Protein 3VTO (pdb70)

InterPro domains:
  IPR013046 Phage baseplate assembly protein V/Gp45 [TIGR01644] (16-194)
  IPR014462 Phage-associated protein Gp45 [PIRSF012337] (4-196)
  IPR053861 Bacteriophage Mu Gp45, N-terminal [PF06890] (26-93)

Structure (mmCIF, N/CA/C/O backbone):
data_3VTO
#
_entry.id   3VTO
#
_cell.length_a   40.403
_cell.length_b   152.399
_cell.length_c   53.062
_cell.angle_alpha   90.00
_cell.angle_beta   91.01
_cell.angle_gamma   90.00
#
_symmetry.space_group_name_H-M   'P 1 21 1'
#
loop_
_entity.id
_entity.type
_entity.pdbx_description
1 polymer 'Protein gp45'
2 non-polymer 'FE (III) ION'
3 non-polymer 'CALCIUM ION'
4 non-polymer 'CHLORIDE ION'
5 water water
#
loop_
_atom_site.group_PDB
_atom_site.id
_atom_site.type_symbol
_atom_site.label_atom_id
_atom_site.label_alt_id
_atom_site.label_comp_id
_atom_site.label_asym_id
_atom_site.label_entity_id
_atom_site.label_seq_id
_atom_site.pdbx_PDB_ins_code
_atom_site.Cartn_x
_atom_site.Cartn_y
_atom_site.Cartn_z
_atom_site.occupancy
_atom_site.B_iso_or_equiv
_atom_site.auth_seq_id
_atom_site.auth_comp_id
_atom_site.auth_asym_id
_atom_site.auth_atom_id
_atom_site.pdbx_PDB_model_num
ATOM 1 N N . GLY A 1 12 ? 39.524 68.258 -43.887 1.00 28.27 102 GLY A N 1
ATOM 2 C CA . GLY A 1 12 ? 38.202 68.495 -43.209 1.00 26.44 102 GLY A CA 1
ATOM 3 C C . GLY A 1 12 ? 38.289 69.523 -42.076 1.00 24.76 102 GLY A C 1
ATOM 4 O O . GLY A 1 12 ? 39.361 69.787 -41.543 1.00 25.29 102 GLY A O 1
ATOM 5 N N . ASP A 1 13 ? 37.155 70.080 -41.677 1.00 23.85 103 ASP A N 1
ATOM 6 C CA . ASP A 1 13 ? 37.144 71.019 -40.553 1.00 22.59 103 ASP A CA 1
ATOM 7 C C . ASP A 1 13 ? 37.407 70.255 -39.246 1.00 21.23 103 ASP A C 1
ATOM 8 O O . ASP A 1 13 ? 37.342 69.017 -39.176 1.00 22.02 103 ASP A O 1
ATOM 13 N N . ALA A 1 14 ? 37.708 71.011 -38.208 1.00 18.05 104 ALA A N 1
ATOM 14 C CA . ALA A 1 14 ? 37.598 70.504 -36.843 1.00 17.45 104 ALA A CA 1
ATOM 15 C C . ALA A 1 14 ? 36.738 71.519 -36.101 1.00 17.61 104 ALA A C 1
ATOM 16 O O . ALA A 1 14 ? 36.722 72.684 -36.434 1.00 19.27 104 ALA A O 1
ATOM 18 N N . GLY A 1 15 ? 36.018 71.079 -35.094 1.00 17.10 105 GLY A N 1
ATOM 19 C CA . GLY A 1 15 ? 35.112 71.992 -34.422 1.00 16.58 105 GLY A CA 1
ATOM 20 C C . GLY A 1 15 ? 34.368 71.366 -33.286 1.00 16.00 105 GLY A C 1
ATOM 21 O O . GLY A 1 15 ? 34.411 70.138 -33.095 1.00 16.36 105 GLY A O 1
ATOM 22 N N . ILE A 1 16 ? 33.668 72.209 -32.531 1.00 16.25 106 ILE A N 1
ATOM 23 C CA . ILE A 1 16 ? 32.678 71.735 -31.554 1.00 15.55 106 ILE A CA 1
ATOM 24 C C . ILE A 1 16 ? 31.358 72.439 -31.879 1.00 14.32 106 ILE A C 1
ATOM 25 O O . ILE A 1 16 ? 31.350 73.645 -32.244 1.00 13.36 106 ILE A O 1
ATOM 30 N N . TYR A 1 17 ? 30.253 71.713 -31.724 1.00 14.11 107 TYR A N 1
ATOM 31 C CA . TYR A 1 17 ? 28.942 72.138 -32.261 1.00 14.95 107 TYR A CA 1
ATOM 32 C C . TYR A 1 17 ? 27.904 71.907 -31.219 1.00 13.98 107 TYR A C 1
ATOM 33 O O . TYR A 1 17 ? 27.847 70.822 -30.639 1.00 15.92 107 TYR A O 1
ATOM 42 N N . HIS A 1 18 ? 27.071 72.901 -30.978 1.00 13.83 108 HIS A N 1
ATOM 43 C CA . HIS A 1 18 ? 25.900 72.718 -30.128 1.00 13.68 108 HIS A CA 1
ATOM 44 C C . HIS A 1 18 ? 24.652 72.592 -30.979 1.00 14.68 108 HIS A C 1
ATOM 45 O O . HIS A 1 18 ? 24.538 73.232 -32.053 1.00 15.19 108 HIS A O 1
ATOM 52 N N . HIS A 1 19 ? 23.731 71.753 -30.515 1.00 16.39 109 HIS A N 1
ATOM 53 C CA . HIS A 1 19 ? 22.477 71.544 -31.276 1.00 17.83 109 HIS A CA 1
ATOM 54 C C . HIS A 1 19 ? 21.708 72.817 -31.633 1.00 17.98 109 HIS A C 1
ATOM 55 O O . HIS A 1 19 ? 21.072 72.867 -32.680 1.00 18.81 109 HIS A O 1
ATOM 62 N N . GLU A 1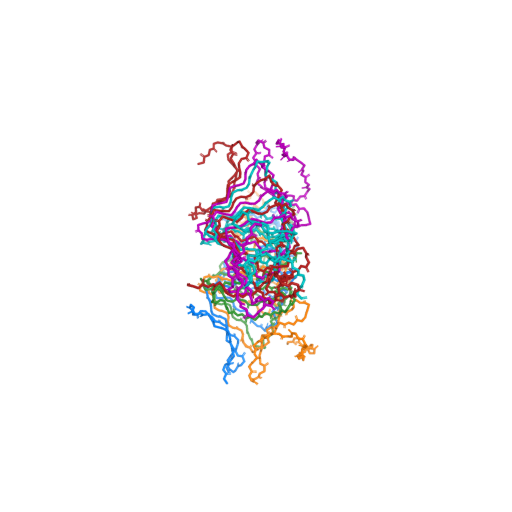 20 ? 21.821 73.861 -30.812 1.00 16.31 110 GLU A N 1
ATOM 63 C CA . GLU A 1 20 ? 21.093 75.098 -31.096 1.00 17.32 110 GLU A CA 1
ATOM 64 C C . GLU A 1 20 ? 21.604 75.810 -32.299 1.00 17.85 110 GLU A C 1
ATOM 65 O O . GLU A 1 20 ? 20.906 76.656 -32.850 1.00 19.70 110 GLU A O 1
ATOM 71 N N . GLY A 1 21 ? 22.859 75.545 -32.660 1.00 16.00 111 GLY A N 1
ATOM 72 C CA . GLY A 1 21 ? 23.428 76.168 -33.835 1.00 16.31 111 GLY A CA 1
ATOM 73 C C . GLY A 1 21 ? 24.734 76.900 -33.622 1.00 15.85 111 GLY A C 1
ATOM 74 O O . GLY A 1 21 ? 25.431 77.197 -34.603 1.00 17.00 111 GLY A O 1
ATOM 75 N N . HIS A 1 22 ? 25.046 77.250 -32.380 1.00 13.95 112 HIS A N 1
ATOM 76 C CA . HIS A 1 22 ? 26.357 77.855 -32.126 1.00 12.44 112 HIS A CA 1
ATOM 77 C C . HIS A 1 22 ? 27.519 76.861 -32.258 1.00 11.83 112 HIS A C 1
ATOM 78 O O . HIS A 1 22 ? 27.327 75.663 -32.068 1.00 12.99 112 HIS A O 1
ATOM 85 N N . ARG A 1 23 ? 28.723 77.343 -32.586 1.00 13.33 113 ARG A N 1
ATOM 86 C CA . ARG A 1 23 ? 29.804 76.433 -32.849 1.00 14.13 113 ARG A CA 1
ATOM 87 C C . ARG A 1 23 ? 31.130 77.156 -32.791 1.00 12.01 113 ARG A C 1
ATOM 88 O O . ARG A 1 23 ? 31.179 78.391 -32.852 1.00 12.53 113 ARG A O 1
ATOM 96 N N . ILE A 1 24 ? 32.198 76.377 -32.675 1.00 11.39 114 ILE A N 1
ATOM 97 C CA . ILE A 1 24 ? 33.578 76.821 -32.857 1.00 12.16 114 ILE A CA 1
ATOM 98 C C . ILE A 1 24 ? 34.132 75.928 -33.946 1.00 12.61 114 ILE A C 1
ATOM 99 O O . ILE A 1 24 ? 34.045 74.692 -33.832 1.00 14.03 114 ILE A O 1
ATOM 104 N N . ARG A 1 25 ? 34.729 76.525 -34.976 1.00 13.36 115 ARG A N 1
ATOM 105 C CA . ARG A 1 25 ? 35.232 75.756 -36.119 1.00 14.48 115 ARG A CA 1
ATOM 106 C C . ARG A 1 25 ? 36.627 76.219 -36.471 1.00 14.04 115 ARG A C 1
ATOM 107 O O . ARG A 1 25 ? 36.902 77.420 -36.463 1.00 14.69 115 ARG A O 1
ATOM 115 N N . LEU A 1 26 ? 37.466 75.265 -36.836 1.00 13.14 116 LEU A N 1
ATOM 116 C CA . LEU A 1 26 ? 38.701 75.565 -37.549 1.00 12.76 116 LEU A CA 1
ATOM 117 C C . LEU A 1 26 ? 38.490 75.154 -38.990 1.00 13.43 116 LEU A C 1
ATOM 118 O O . LEU A 1 26 ? 38.080 74.007 -39.267 1.00 13.79 116 LEU A O 1
ATOM 123 N N . THR A 1 27 ? 38.801 76.045 -39.921 1.00 14.30 117 THR A N 1
ATOM 124 C CA . THR A 1 27 ? 38.643 75.675 -41.323 1.00 15.49 117 THR A CA 1
ATOM 125 C C . THR A 1 27 ? 39.806 76.102 -42.184 1.00 16.07 117 THR A C 1
ATOM 126 O O . THR A 1 27 ? 40.806 76.613 -41.682 1.00 16.58 117 THR A O 1
ATOM 130 N N . LYS A 1 28 ? 39.669 75.878 -43.483 1.00 16.98 118 LYS A N 1
ATOM 131 C CA . LYS A 1 28 ? 40.788 76.087 -44.396 1.00 18.44 118 LYS A CA 1
ATOM 132 C C . LYS A 1 28 ? 41.335 77.524 -44.373 1.00 18.52 118 LYS A C 1
ATOM 133 O O . LYS A 1 28 ? 40.635 78.470 -44.077 1.00 19.73 118 LYS A O 1
ATOM 139 N N . ASP A 1 29 ? 42.623 77.662 -44.680 1.00 18.00 119 ASP A N 1
ATOM 140 C CA . ASP A 1 29 ? 43.326 78.941 -44.695 1.00 19.35 119 ASP A CA 1
ATOM 141 C C . ASP A 1 29 ? 43.460 79.556 -43.317 1.00 16.75 119 ASP A C 1
ATOM 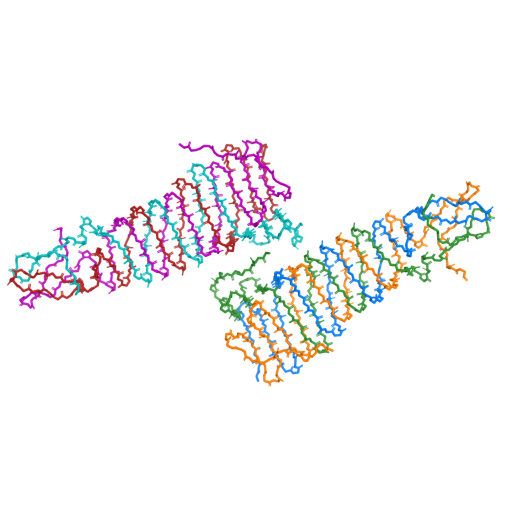142 O O . ASP A 1 29 ? 43.397 80.763 -43.155 1.00 17.22 119 ASP A O 1
ATOM 147 N N . GLY A 1 30 ? 43.693 78.700 -42.320 1.00 14.58 120 GLY A N 1
ATOM 148 C CA . GLY A 1 30 ? 44.063 79.198 -41.003 1.00 13.89 120 GLY A CA 1
ATOM 149 C C . GLY A 1 30 ? 43.000 79.928 -40.227 1.00 13.51 120 GLY A C 1
ATOM 150 O O . GLY A 1 30 ? 43.317 80.719 -39.328 1.00 14.05 120 GLY A O 1
ATOM 151 N N . ARG A 1 31 ? 41.755 79.655 -40.557 1.00 13.85 121 ARG A N 1
ATOM 152 C CA . ARG A 1 31 ? 40.645 80.346 -39.915 1.00 14.56 121 ARG A CA 1
ATOM 153 C C . ARG A 1 31 ? 40.143 79.633 -38.673 1.00 12.91 121 ARG A C 1
ATOM 154 O O . ARG A 1 31 ? 39.942 78.413 -38.680 1.00 13.46 121 ARG A O 1
ATOM 162 N N . CYS A 1 32 ? 40.021 80.401 -37.591 1.00 13.30 122 CYS A N 1
ATOM 163 C CA . CYS A 1 32 ? 39.354 79.959 -36.380 1.00 14.76 122 CYS A CA 1
ATOM 164 C C . CYS A 1 32 ? 38.120 80.821 -36.227 1.00 14.10 122 CYS A C 1
ATOM 165 O O . CYS A 1 32 ? 38.217 82.061 -36.157 1.00 15.59 122 CYS A O 1
ATOM 168 N N . ILE A 1 33 ? 36.963 80.187 -36.182 1.00 13.67 123 ILE A N 1
ATOM 169 C CA . ILE A 1 33 ? 35.670 80.893 -36.199 1.00 14.74 123 ILE A CA 1
ATOM 170 C C . ILE A 1 33 ? 34.804 80.498 -34.998 1.00 14.56 123 ILE A C 1
ATOM 171 O O . ILE A 1 33 ? 34.568 79.321 -34.782 1.00 16.53 123 ILE A O 1
ATOM 176 N N . ILE A 1 34 ? 34.398 81.468 -34.183 1.00 12.22 124 ILE A N 1
ATOM 177 C CA . ILE A 1 34 ? 33.462 81.249 -33.075 1.00 12.60 124 ILE A CA 1
ATOM 178 C C . ILE A 1 34 ? 32.183 81.975 -33.422 1.00 12.50 124 ILE A C 1
ATOM 179 O O . ILE A 1 34 ? 32.228 83.181 -33.681 1.00 13.82 124 ILE A O 1
ATOM 184 N N . THR A 1 35 ? 31.051 81.271 -33.432 1.00 11.36 125 THR A N 1
ATOM 185 C CA . THR A 1 35 ? 29.769 81.897 -33.770 1.00 12.34 125 THR A CA 1
ATOM 186 C C . THR A 1 35 ? 28.727 81.497 -32.768 1.00 12.05 125 THR A C 1
ATOM 187 O O . THR A 1 35 ? 28.414 80.326 -32.636 1.00 13.78 125 THR A O 1
ATOM 191 N N . CYS A 1 36 ? 28.240 82.486 -32.027 1.00 11.65 126 CYS A N 1
ATOM 192 C CA A CYS A 1 36 ? 27.298 82.207 -30.930 0.50 11.73 126 CYS A CA 1
ATOM 193 C CA B CYS A 1 36 ? 27.393 82.244 -30.844 0.50 12.64 126 CYS A CA 1
ATOM 194 C C . CYS A 1 36 ? 26.483 83.447 -30.608 1.00 11.18 126 CYS A C 1
ATOM 195 O O . CYS A 1 36 ? 26.559 84.437 -31.340 1.00 11.87 126 CYS A O 1
ATOM 200 N N . LYS A 1 37 ? 25.623 83.352 -29.585 1.00 11.95 127 LYS A N 1
ATOM 201 C CA . LYS A 1 37 ? 24.891 84.503 -29.082 1.00 12.04 127 LYS A CA 1
ATOM 202 C C . LYS A 1 37 ? 25.697 85.357 -28.121 1.00 11.54 127 LYS A C 1
ATOM 203 O O . LYS A 1 37 ? 25.777 86.575 -28.264 1.00 11.75 127 LYS A O 1
ATOM 209 N N . THR A 1 38 ? 26.282 84.719 -27.114 1.00 12.47 128 THR A N 1
ATOM 210 C CA . THR A 1 38 ? 27.213 85.425 -26.225 1.00 12.29 128 THR A CA 1
ATOM 211 C C . THR A 1 38 ? 28.509 84.620 -26.077 1.00 11.83 128 THR A C 1
ATOM 212 O O . THR A 1 38 ? 28.486 83.377 -26.062 1.00 12.80 128 THR A O 1
ATOM 216 N N . VAL A 1 39 ? 29.612 85.332 -25.983 1.00 12.84 129 VAL A N 1
ATOM 217 C CA . VAL A 1 39 ? 30.898 84.739 -25.623 1.00 13.13 129 VAL A CA 1
ATOM 218 C C . VAL A 1 39 ? 31.332 85.312 -24.284 1.00 12.02 129 VAL A C 1
ATOM 219 O O . VAL A 1 39 ? 31.308 86.520 -24.111 1.00 14.47 129 VAL A O 1
ATOM 223 N N . GLU A 1 40 ? 31.672 84.461 -23.324 1.00 11.98 130 GLU A N 1
ATOM 224 C CA . GLU A 1 40 ? 32.169 84.932 -22.042 1.00 12.24 130 GLU A CA 1
ATOM 225 C C . GLU A 1 40 ? 33.517 84.271 -21.893 1.00 12.00 130 GLU A C 1
ATOM 226 O O . GLU A 1 40 ? 33.623 83.038 -21.959 1.00 12.97 130 GLU A O 1
ATOM 232 N N . VAL A 1 41 ? 34.537 85.073 -21.697 1.00 12.75 131 VAL A N 1
ATOM 233 C CA . VAL A 1 41 ? 35.876 84.592 -21.440 1.00 13.01 131 VAL A CA 1
ATOM 234 C C . VAL A 1 41 ? 36.212 84.950 -20.003 1.00 12.75 131 VAL A C 1
ATOM 235 O O . VAL A 1 41 ? 36.200 86.117 -19.663 1.00 17.37 131 VAL A O 1
ATOM 239 N N . TYR A 1 42 ? 36.460 83.956 -19.155 1.00 11.54 132 TYR A N 1
ATOM 240 C CA . TYR A 1 42 ? 36.905 84.193 -17.801 1.00 12.86 132 TYR A CA 1
ATOM 241 C C . TYR A 1 42 ? 38.363 83.709 -17.779 1.00 12.67 132 TYR A C 1
ATOM 242 O O . TYR A 1 42 ? 38.637 82.540 -18.069 1.00 15.54 132 TYR A O 1
ATOM 251 N N . ALA A 1 43 ? 39.282 84.582 -17.460 1.00 12.72 133 ALA A N 1
ATOM 252 C CA . ALA A 1 43 ? 40.694 84.242 -17.382 1.00 12.45 133 ALA A CA 1
ATOM 253 C C . ALA A 1 43 ? 41.168 84.848 -16.085 1.00 12.76 133 ALA A C 1
ATOM 254 O O . ALA A 1 43 ? 41.217 86.058 -15.936 1.00 14.12 133 ALA A O 1
ATOM 256 N N A ASP A 1 44 ? 41.479 84.017 -15.109 0.50 12.39 134 ASP A N 1
ATOM 257 N N B ASP A 1 44 ? 41.445 83.958 -15.130 0.50 13.64 134 ASP A N 1
ATOM 258 C CA A ASP A 1 44 ? 41.722 84.545 -13.785 0.50 12.94 134 ASP A CA 1
ATOM 259 C CA B ASP A 1 44 ? 41.876 84.291 -13.773 0.50 14.93 134 ASP A CA 1
ATOM 260 C C A ASP A 1 44 ? 42.960 85.413 -13.679 0.50 13.34 134 ASP A C 1
ATOM 261 C C B ASP A 1 44 ? 42.899 85.410 -13.761 0.50 14.51 134 ASP A C 1
ATOM 262 O O A ASP A 1 44 ? 43.046 86.253 -12.764 0.50 13.44 134 ASP A O 1
ATOM 263 O O B ASP A 1 44 ? 42.788 86.397 -13.015 0.50 14.36 134 ASP A O 1
ATOM 272 N N . GLU A 1 45 ? 43.898 85.224 -14.612 1.00 13.43 135 GLU A N 1
ATOM 273 C CA . GLU A 1 45 ? 45.146 86.018 -14.624 1.00 14.11 135 GLU A CA 1
ATOM 274 C C . GLU A 1 45 ? 45.142 87.059 -15.757 1.00 12.14 135 GLU A C 1
ATOM 275 O O . GLU A 1 45 ? 45.322 88.267 -15.520 1.00 13.98 135 GLU A O 1
ATOM 281 N N . SER A 1 46 ? 45.028 86.603 -16.993 1.00 12.15 136 SER A N 1
ATOM 282 C CA . SER A 1 46 ? 45.195 87.524 -18.125 1.00 11.43 136 SER A CA 1
ATOM 283 C C . SER A 1 46 ? 44.731 86.932 -19.433 1.00 11.78 136 SER A C 1
ATOM 284 O O . SER A 1 46 ? 44.614 85.698 -19.584 1.00 12.56 136 SER A O 1
ATOM 287 N N . MET A 1 47 ? 44.518 87.824 -20.401 1.00 12.51 137 MET A N 1
ATOM 288 C CA . MET A 1 47 ? 44.371 87.437 -21.784 1.00 12.43 137 MET A CA 1
ATOM 289 C C . MET A 1 47 ? 45.357 88.245 -22.604 1.00 13.30 137 MET A C 1
ATOM 290 O O . MET A 1 47 ? 45.519 89.455 -22.392 1.00 15.04 137 MET A O 1
ATOM 295 N N . THR A 1 48 ? 46.041 87.587 -23.529 1.00 13.81 138 THR A N 1
ATOM 296 C CA . THR A 1 48 ? 46.974 88.240 -24.404 1.00 14.15 138 THR A CA 1
ATOM 297 C C . THR A 1 48 ? 46.556 87.931 -25.817 1.00 13.23 138 THR A C 1
ATOM 298 O O . THR A 1 48 ? 46.380 86.755 -26.171 1.00 14.55 138 THR A O 1
ATOM 302 N N . VAL A 1 49 ? 46.431 88.978 -26.634 1.00 13.22 139 VAL A N 1
ATOM 303 C CA . VAL A 1 49 ? 46.102 88.810 -28.047 1.00 13.62 139 VAL A CA 1
ATOM 304 C C . VAL A 1 49 ? 47.266 89.344 -28.877 1.00 13.80 139 VAL A C 1
ATOM 305 O O . VAL A 1 49 ? 47.493 90.567 -28.920 1.00 13.56 139 VAL A O 1
ATOM 309 N N . ASP A 1 50 ? 47.987 88.421 -29.516 1.00 13.20 140 ASP A N 1
ATOM 310 C CA . ASP A 1 50 ? 49.158 88.745 -30.296 1.00 12.79 140 ASP A CA 1
ATOM 311 C C . ASP A 1 50 ? 48.724 88.644 -31.771 1.00 11.98 140 ASP A C 1
ATOM 312 O O . ASP A 1 50 ? 48.655 87.560 -32.378 1.00 11.80 140 ASP A O 1
ATOM 317 N N . THR A 1 51 ? 48.396 89.799 -32.327 1.00 12.19 141 THR A N 1
ATOM 318 C CA . THR A 1 51 ? 47.979 89.883 -33.721 1.00 11.89 141 THR A CA 1
ATOM 319 C C . THR A 1 51 ? 48.225 91.303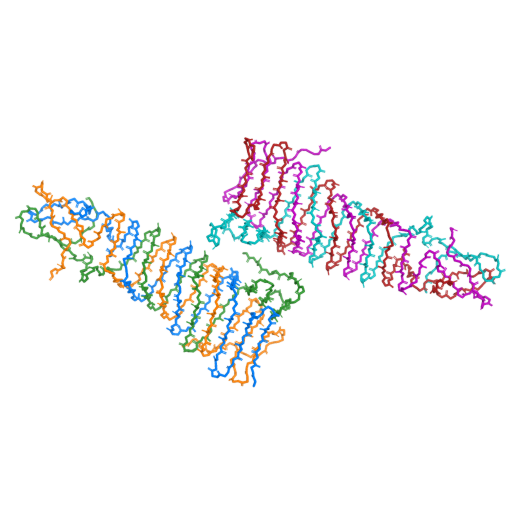 -34.212 1.00 11.10 141 THR A C 1
ATOM 320 O O . THR A 1 51 ? 48.175 92.257 -33.418 1.00 12.96 141 THR A O 1
ATOM 324 N N . PRO A 1 52 ? 48.502 91.460 -35.514 1.00 12.31 142 PRO A N 1
ATOM 325 C CA . PRO A 1 52 ? 48.787 92.840 -35.983 1.00 13.55 142 PRO A CA 1
ATOM 326 C C . PRO A 1 52 ? 47.629 93.792 -35.890 1.00 13.52 142 PRO A C 1
ATOM 327 O O . PRO A 1 52 ? 47.838 95.006 -35.708 1.00 14.21 142 PRO A O 1
ATOM 331 N N . ARG A 1 53 ? 46.414 93.266 -35.994 1.00 14.00 143 ARG A N 1
ATOM 332 C CA . ARG A 1 53 ? 45.228 94.116 -35.955 1.00 14.84 143 ARG A CA 1
ATOM 333 C C . ARG A 1 53 ? 44.053 93.384 -35.348 1.00 13.65 143 ARG A C 1
ATOM 334 O O . ARG A 1 53 ? 43.764 92.264 -35.733 1.00 12.79 143 ARG A O 1
ATOM 342 N N . THR A 1 54 ? 43.448 94.004 -34.350 1.00 12.70 144 THR A N 1
ATOM 343 C CA . THR A 1 54 ? 42.190 93.531 -33.773 1.00 12.45 144 THR A CA 1
ATOM 344 C C . THR A 1 54 ? 41.139 94.556 -34.063 1.00 12.99 144 THR A C 1
ATOM 345 O O . THR A 1 54 ? 41.330 95.747 -33.781 1.00 14.86 144 THR A O 1
ATOM 349 N N . THR A 1 55 ? 40.010 94.087 -34.588 1.00 11.82 145 THR A N 1
ATOM 350 C CA . THR A 1 55 ? 38.895 94.970 -34.954 1.00 12.16 145 THR A CA 1
ATOM 351 C C . THR A 1 55 ? 37.644 94.555 -34.207 1.00 11.48 145 THR A C 1
ATOM 352 O O . THR A 1 55 ? 37.322 93.394 -34.224 1.00 13.28 145 THR A O 1
ATOM 356 N N . PHE A 1 56 ? 37.022 95.492 -33.499 1.00 11.03 146 PHE A N 1
ATOM 357 C CA . PHE A 1 56 ? 35.684 95.303 -32.899 1.00 11.38 146 PHE A CA 1
ATOM 358 C C . PHE A 1 56 ? 34.676 96.007 -33.755 1.00 11.68 146 PHE A C 1
ATOM 359 O O . PHE A 1 56 ? 34.822 97.206 -34.013 1.00 12.41 146 PHE A O 1
ATOM 367 N N . THR A 1 57 ? 33.619 95.298 -34.162 1.00 12.27 147 THR A N 1
ATOM 368 C CA . THR A 1 57 ? 32.650 95.918 -35.047 1.00 12.60 147 THR A CA 1
ATOM 369 C C . THR A 1 57 ? 31.601 96.760 -34.300 1.00 12.68 147 THR A C 1
ATOM 370 O O . THR A 1 57 ? 30.950 97.614 -34.920 1.00 14.40 147 THR A O 1
ATOM 374 N N . GLY A 1 58 ? 31.491 96.575 -32.986 1.00 11.88 148 GLY A N 1
ATOM 375 C CA . GLY A 1 58 ? 30.472 97.286 -32.194 1.00 13.22 148 GLY A CA 1
ATOM 376 C C . GLY A 1 58 ? 31.106 98.211 -31.164 1.00 13.24 148 GLY A C 1
ATOM 377 O O . GLY A 1 58 ? 32.206 98.754 -31.377 1.00 12.85 148 GLY A O 1
ATOM 378 N N . ASP A 1 59 ? 30.427 98.395 -30.046 1.00 12.96 149 ASP A N 1
ATOM 379 C CA . ASP A 1 59 ? 30.942 99.215 -28.930 1.00 13.76 149 ASP A CA 1
ATOM 380 C C . ASP A 1 59 ? 31.892 98.396 -28.074 1.00 13.01 149 ASP A C 1
ATOM 381 O O . ASP A 1 59 ? 31.816 97.144 -28.013 1.00 13.14 149 ASP A O 1
ATOM 386 N N . VAL A 1 60 ? 32.799 99.099 -27.397 1.00 12.51 150 VAL A N 1
ATOM 387 C CA . VAL A 1 60 ? 33.678 98.478 -26.424 1.00 12.99 150 VAL A CA 1
ATOM 388 C C . VAL A 1 60 ? 33.574 99.231 -25.109 1.00 11.83 150 VAL A C 1
ATOM 389 O O . VAL A 1 60 ? 33.585 100.461 -25.107 1.00 13.62 150 VAL A O 1
ATOM 393 N N . GLU A 1 61 ? 33.473 98.492 -24.006 1.00 11.76 151 GLU A N 1
ATOM 394 C CA . GLU A 1 61 ? 33.456 99.051 -22.670 1.00 12.73 151 GLU A CA 1
ATOM 395 C C . GLU A 1 61 ? 34.626 98.467 -21.891 1.00 11.94 151 GLU A C 1
ATOM 396 O O . GLU A 1 61 ? 34.793 97.253 -21.885 1.00 13.26 151 GLU A O 1
ATOM 402 N N . ILE A 1 62 ? 35.424 99.322 -21.248 1.00 12.31 152 ILE A N 1
ATOM 403 C CA . ILE A 1 62 ? 36.549 98.900 -20.434 1.00 13.37 152 ILE A CA 1
ATOM 404 C C . ILE A 1 62 ? 36.218 99.358 -19.025 1.00 13.54 152 ILE A C 1
ATOM 405 O O . ILE A 1 62 ? 36.029 100.538 -18.782 1.00 13.83 152 ILE A O 1
ATOM 410 N N . GLN A 1 63 ? 36.173 98.421 -18.099 1.00 14.16 153 GLN A N 1
ATOM 411 C CA . GLN A 1 63 ? 35.741 98.743 -16.734 1.00 14.90 153 GLN A CA 1
ATOM 412 C C . GLN A 1 63 ? 36.829 99.186 -15.777 1.00 14.20 153 GLN A C 1
ATOM 413 O O . GLN A 1 63 ? 36.524 99.776 -14.725 1.00 15.34 153 GLN A O 1
ATOM 419 N N . LYS A 1 64 ? 38.092 98.944 -16.120 1.00 14.85 154 LYS A N 1
ATOM 420 C CA . LYS A 1 64 ? 39.157 99.581 -15.374 1.00 15.70 154 LYS A CA 1
ATOM 421 C C . LYS A 1 64 ? 39.897 100.546 -16.302 1.00 14.98 154 LYS A C 1
ATOM 422 O O . LYS A 1 64 ? 39.238 101.366 -16.953 1.00 16.08 154 LYS A O 1
ATOM 428 N N . GLY A 1 65 ? 41.237 100.485 -16.375 1.00 13.77 155 GLY A N 1
ATOM 429 C CA . GLY A 1 65 ? 41.985 101.483 -17.147 1.00 14.30 155 GLY A CA 1
ATOM 430 C C . GLY A 1 65 ? 42.388 101.053 -18.536 1.00 12.96 155 GLY A C 1
ATOM 431 O O . GLY A 1 65 ? 42.323 99.884 -18.887 1.00 13.04 155 GLY A O 1
ATOM 432 N N . LEU A 1 66 ? 42.810 102.027 -19.327 1.00 13.48 156 LEU A N 1
ATOM 433 C CA . LEU A 1 66 ? 43.263 101.804 -20.681 1.00 12.82 156 LEU A CA 1
ATOM 434 C C . LEU A 1 66 ? 44.657 102.428 -20.810 1.00 12.36 156 LEU A C 1
ATOM 435 O O . LEU A 1 66 ? 44.875 103.578 -20.376 1.00 13.65 156 LEU A O 1
ATOM 440 N N . GLY A 1 67 ? 45.552 101.714 -21.472 1.00 13.35 157 GLY A N 1
ATOM 441 C CA . GLY A 1 67 ? 46.878 102.239 -21.813 1.00 12.23 157 GLY A CA 1
ATOM 442 C C . GLY A 1 67 ? 47.071 101.999 -23.301 1.00 12.68 157 GLY A C 1
ATOM 443 O O . GLY A 1 67 ? 46.783 100.890 -23.780 1.00 13.26 157 GLY A O 1
ATOM 444 N N . VAL A 1 68 ? 47.554 103.008 -24.035 1.00 12.98 158 VAL A N 1
ATOM 445 C CA . VAL A 1 68 ? 47.835 102.856 -25.468 1.00 12.48 158 VAL A CA 1
ATOM 446 C C . VAL A 1 68 ? 49.252 103.396 -25.717 1.00 13.04 158 VAL A C 1
ATOM 447 O O . VAL A 1 68 ? 49.554 104.572 -25.351 1.00 12.83 158 VAL A O 1
ATOM 451 N N . LYS A 1 69 ? 50.110 102.572 -26.327 1.00 12.72 159 LYS A N 1
ATOM 452 C CA . LYS A 1 69 ? 51.510 102.979 -26.534 1.00 14.16 159 LYS A CA 1
ATOM 453 C C . LYS A 1 69 ? 51.650 103.879 -27.785 1.00 14.76 159 LYS A C 1
ATOM 454 O O . LYS A 1 69 ? 52.374 104.888 -27.761 1.00 15.38 159 LYS A O 1
ATOM 460 N N . GLY A 1 70 ? 50.907 103.523 -28.840 1.00 13.86 160 GLY A N 1
ATOM 461 C CA . GLY A 1 70 ? 50.933 104.200 -30.119 1.00 14.35 160 GLY A CA 1
ATOM 462 C C . GLY A 1 70 ? 49.980 105.365 -30.151 1.00 13.73 160 GLY A C 1
ATOM 463 O O . GLY A 1 70 ? 49.434 105.758 -29.104 1.00 14.65 160 GLY A O 1
ATOM 464 N N . LYS A 1 71 ? 49.802 105.926 -31.351 1.00 14.46 161 LYS A N 1
ATOM 465 C CA . LYS A 1 71 ? 48.906 107.046 -31.578 1.00 14.73 161 LYS A CA 1
ATOM 466 C C . LYS A 1 71 ? 47.469 106.580 -31.511 1.00 14.87 161 LYS A C 1
ATOM 467 O O . LYS A 1 71 ? 47.142 105.454 -31.900 1.00 14.90 161 LYS A O 1
ATOM 473 N N . SER A 1 72 ? 46.607 107.490 -31.093 1.00 13.38 162 SER A N 1
ATOM 474 C CA . SER A 1 72 ? 45.160 107.211 -31.104 1.00 13.36 162 SER A CA 1
ATOM 475 C C . SER A 1 72 ? 44.407 108.199 -31.993 1.00 14.16 162 SER A C 1
ATOM 476 O O . SER A 1 72 ? 44.583 109.411 -31.860 1.00 15.55 162 SER A O 1
ATOM 479 N N . GLN A 1 73 ? 43.510 107.691 -32.850 1.00 14.15 163 GLN A N 1
ATOM 480 C CA . GLN A 1 73 ? 42.736 108.537 -33.743 1.00 13.35 163 GLN A CA 1
ATOM 481 C C . GLN A 1 73 ? 41.285 108.297 -33.405 1.00 12.82 163 GLN A C 1
ATOM 482 O O . GLN A 1 73 ? 40.800 107.188 -33.616 1.00 14.54 163 GLN A O 1
ATOM 488 N N . PHE A 1 74 ? 40.637 109.328 -32.901 1.00 12.65 164 PHE A N 1
ATOM 489 C CA . PHE A 1 74 ? 39.192 109.317 -32.599 1.00 12.58 164 PHE A CA 1
ATOM 490 C C . PHE A 1 74 ? 38.451 110.078 -33.672 1.00 13.59 164 PHE A C 1
ATOM 491 O O . PHE A 1 74 ? 38.657 111.278 -33.836 1.00 14.02 164 PHE A O 1
ATOM 499 N N . ASP A 1 75 ? 37.531 109.410 -34.381 1.00 13.80 165 ASP A N 1
ATOM 500 C CA . ASP A 1 75 ? 36.870 110.064 -35.520 1.00 13.89 165 ASP A CA 1
ATOM 501 C C . ASP A 1 75 ? 35.671 110.883 -35.082 1.00 14.35 165 ASP A C 1
ATOM 502 O O . ASP A 1 75 ? 35.237 111.762 -35.823 1.00 16.41 165 ASP A O 1
ATOM 507 N N . SER A 1 76 ? 35.215 110.631 -33.863 1.00 14.46 166 SER A N 1
ATOM 508 C CA . SER A 1 76 ? 34.076 111.339 -33.276 1.00 14.33 166 SER A CA 1
ATOM 509 C C . SER A 1 76 ? 34.522 111.950 -31.965 1.00 13.94 166 SER A C 1
ATOM 510 O O . SER A 1 76 ? 35.638 111.699 -31.481 1.00 14.82 166 SER A O 1
ATOM 513 N N . ASN A 1 77 ? 33.688 112.804 -31.389 1.00 13.81 167 ASN A N 1
ATOM 514 C CA . ASN A 1 77 ? 34.096 113.513 -30.173 1.00 13.47 167 ASN A CA 1
ATOM 515 C C . ASN A 1 77 ? 34.446 112.547 -29.046 1.00 13.85 167 ASN A C 1
ATOM 516 O O . ASN A 1 77 ? 33.854 111.459 -28.922 1.00 15.62 167 ASN A O 1
ATOM 521 N N . ILE A 1 78 ? 35.404 112.964 -28.218 1.00 13.20 168 ILE A N 1
ATOM 522 C CA . ILE A 1 78 ? 35.655 112.293 -26.945 1.00 13.49 168 ILE A CA 1
ATOM 523 C C . ILE A 1 78 ? 35.149 113.176 -25.805 1.00 13.78 168 ILE A C 1
ATOM 524 O O . ILE A 1 78 ? 35.103 114.401 -25.935 1.00 14.68 168 ILE A O 1
ATOM 529 N N . THR A 1 79 ? 34.849 112.561 -24.676 1.00 13.79 169 THR A N 1
ATOM 530 C CA . THR A 1 79 ? 34.462 113.317 -23.482 1.00 13.63 169 THR A CA 1
ATOM 531 C C . THR A 1 79 ? 35.224 112.766 -22.293 1.00 13.51 169 THR A C 1
ATOM 532 O O . THR A 1 79 ? 35.467 111.558 -22.223 1.00 14.76 169 THR A O 1
ATOM 536 N N . ALA A 1 80 ? 35.639 113.639 -21.385 1.00 13.03 170 ALA A N 1
ATOM 537 C CA . ALA A 1 80 ? 36.386 113.205 -20.197 1.00 12.53 170 ALA A CA 1
ATOM 538 C C . ALA A 1 80 ? 36.262 114.307 -19.132 1.00 12.98 170 ALA A C 1
ATOM 539 O O . ALA A 1 80 ? 36.106 115.492 -19.482 1.00 13.81 170 ALA A O 1
ATOM 541 N N . PRO A 1 81 ? 36.403 113.942 -17.849 1.00 13.54 171 PRO A N 1
ATOM 542 C CA . PRO A 1 81 ? 36.392 114.975 -16.801 1.00 14.32 171 PRO A CA 1
ATOM 543 C C . PRO A 1 81 ? 37.589 115.917 -16.876 1.00 14.11 171 PRO A C 1
ATOM 544 O O . PRO A 1 81 ? 37.506 117.096 -16.451 1.00 15.69 171 PRO A O 1
ATOM 548 N N . ASP A 1 82 ? 38.724 115.398 -17.317 1.00 13.72 172 ASP A N 1
ATOM 549 C CA . ASP A 1 82 ? 39.932 116.188 -17.569 1.00 14.12 172 ASP A CA 1
ATOM 550 C C . ASP A 1 82 ? 40.846 115.430 -18.514 1.00 14.08 172 ASP A C 1
ATOM 551 O O . ASP A 1 82 ? 40.775 114.188 -18.621 1.00 14.40 172 ASP A O 1
ATOM 556 N N . ALA A 1 83 ? 41.672 116.193 -19.221 1.00 13.96 173 ALA A N 1
ATOM 557 C CA . ALA A 1 83 ? 42.761 115.644 -20.024 1.00 13.76 173 ALA A CA 1
ATOM 558 C C . ALA A 1 83 ? 44.017 116.346 -19.584 1.00 14.70 173 ALA A C 1
ATOM 559 O O . ALA A 1 83 ? 44.120 117.587 -19.671 1.00 15.21 173 ALA A O 1
ATOM 561 N N . ILE A 1 84 ? 44.945 115.567 -19.069 1.00 14.16 174 ILE A N 1
ATOM 562 C CA . ILE A 1 84 ? 46.220 116.119 -18.639 1.00 13.73 174 ILE A CA 1
ATOM 563 C C . ILE A 1 84 ? 47.149 116.043 -19.848 1.00 14.13 174 ILE A C 1
ATOM 564 O O . ILE A 1 84 ? 47.565 114.941 -20.234 1.00 14.41 174 ILE A O 1
ATOM 569 N N . ILE A 1 85 ? 47.416 117.203 -20.459 1.00 13.68 175 ILE A N 1
ATOM 570 C CA . ILE A 1 85 ? 48.141 117.275 -21.703 1.00 14.08 175 ILE A CA 1
ATOM 571 C C . ILE A 1 85 ? 49.524 117.836 -21.410 1.00 14.13 175 ILE A C 1
ATOM 572 O O . ILE A 1 85 ? 49.655 118.981 -20.946 1.00 15.19 175 ILE A O 1
ATOM 577 N N . ASN A 1 86 ? 50.552 117.037 -21.700 1.00 13.96 176 ASN A N 1
ATOM 578 C CA . ASN A 1 86 ? 51.942 117.439 -21.439 1.00 13.49 176 ASN A CA 1
ATOM 579 C C . ASN A 1 86 ? 52.041 118.011 -20.012 1.00 14.75 176 ASN A C 1
ATOM 580 O O . ASN A 1 86 ? 52.618 119.090 -19.783 1.00 16.21 176 ASN A O 1
ATOM 585 N N . GLY A 1 87 ? 51.437 117.297 -19.056 1.00 14.59 177 GLY A N 1
ATOM 586 C CA . GLY A 1 87 ? 51.479 117.688 -17.635 1.00 16.35 177 GLY A CA 1
ATOM 587 C C . GLY A 1 87 ? 50.501 118.772 -17.176 1.00 16.14 177 GLY A C 1
ATOM 588 O O . GLY A 1 87 ? 50.462 119.111 -15.995 1.00 17.34 177 GLY A O 1
ATOM 589 N N . LYS A 1 88 ? 49.714 119.312 -18.102 1.00 16.04 178 LYS A N 1
ATOM 590 C CA . LYS A 1 88 ? 48.841 120.458 -17.825 1.00 14.87 178 LYS A CA 1
ATOM 591 C C . LYS A 1 88 ? 47.370 120.051 -17.884 1.00 14.50 178 LYS A C 1
ATOM 592 O O . LYS A 1 88 ? 46.918 119.438 -18.865 1.00 14.39 178 LYS A O 1
ATOM 598 N N . SER A 1 89 ? 46.672 120.334 -16.811 1.00 14.04 179 SER A N 1
ATOM 599 C CA . SER A 1 89 ? 45.217 120.147 -16.826 1.00 13.47 179 SER A CA 1
ATOM 600 C C . SER A 1 89 ? 44.551 120.964 -17.923 1.00 14.49 179 SER A C 1
ATOM 601 O O . SER A 1 89 ? 44.648 122.184 -17.935 1.00 15.19 179 SER A O 1
ATOM 604 N N . THR A 1 90 ? 43.759 120.314 -18.786 1.00 14.11 180 THR A N 1
ATOM 605 C CA . THR A 1 90 ? 43.019 121.059 -19.794 1.00 14.55 180 THR A CA 1
ATOM 606 C C . THR A 1 90 ? 41.874 121.846 -19.112 1.00 13.73 180 THR A C 1
ATOM 607 O O . THR A 1 90 ? 41.682 123.020 -19.395 1.00 13.35 180 THR A O 1
ATOM 611 N N . ASP A 1 91 ? 41.195 121.210 -18.158 1.00 13.62 181 ASP A N 1
ATOM 612 C CA . ASP A 1 91 ? 40.036 121.805 -17.484 1.00 15.15 181 ASP A CA 1
ATOM 613 C C . ASP A 1 91 ? 40.431 123.128 -16.826 1.00 14.62 181 ASP A C 1
ATOM 614 O O . ASP A 1 91 ? 39.633 124.083 -16.825 1.00 16.95 181 ASP A O 1
ATOM 619 N N . LYS A 1 92 ? 41.675 123.202 -16.313 1.00 15.14 182 LYS A N 1
ATOM 620 C CA . LYS A 1 92 ? 42.108 124.354 -15.457 1.00 15.22 182 LYS A CA 1
ATOM 621 C C . LYS A 1 92 ? 43.177 125.251 -16.103 1.00 15.60 182 LYS A C 1
ATOM 622 O O . LYS A 1 92 ? 43.660 126.218 -15.479 1.00 15.79 182 LYS A O 1
ATOM 628 N N . HIS A 1 93 ? 43.501 124.970 -17.354 1.00 14.54 183 HIS A N 1
ATOM 629 C CA . HIS A 1 93 ? 44.640 125.662 -17.968 1.00 14.43 183 HIS A CA 1
ATOM 630 C C . HIS A 1 93 ? 44.365 127.138 -18.169 1.00 14.86 183 HIS A C 1
ATOM 631 O O . HIS A 1 93 ? 43.208 127.562 -18.311 1.00 14.66 183 HIS A O 1
ATOM 638 N N . ILE A 1 94 ? 45.460 127.878 -18.209 1.00 14.70 184 ILE A N 1
ATOM 639 C CA . ILE A 1 94 ? 45.438 129.302 -18.452 1.00 14.78 184 ILE A CA 1
ATOM 640 C C . ILE A 1 94 ? 46.441 129.640 -19.562 1.00 14.81 184 ILE A C 1
ATOM 641 O O . ILE A 1 94 ? 47.107 128.748 -20.101 1.00 16.25 184 ILE A O 1
ATOM 646 N N . HIS A 1 95 ? 46.524 130.929 -19.890 1.00 14.17 185 HIS A N 1
ATOM 647 C CA . HIS A 1 95 ? 47.529 131.438 -20.838 1.00 14.48 185 HIS A CA 1
ATOM 648 C C . HIS A 1 95 ? 48.103 132.748 -20.306 1.00 14.71 185 HIS A C 1
ATOM 649 O O . HIS A 1 95 ? 47.419 133.429 -19.548 1.00 15.09 185 HIS A O 1
ATOM 656 N N . ARG A 1 96 ? 49.338 133.075 -20.687 1.00 14.75 186 ARG A N 1
ATOM 657 C CA . ARG A 1 96 ? 49.773 134.472 -20.638 1.00 14.17 186 ARG A CA 1
ATOM 658 C C . ARG A 1 96 ? 48.794 135.256 -21.553 1.00 15.19 186 ARG A C 1
ATOM 659 O O . ARG A 1 96 ? 48.616 134.916 -22.718 1.00 14.97 186 ARG A O 1
ATOM 667 N N . GLY A 1 97 ? 48.160 136.294 -21.012 1.00 14.08 187 GLY A N 1
ATOM 668 C CA . GLY A 1 97 ? 47.181 137.098 -21.779 1.00 14.95 187 GLY A CA 1
ATOM 669 C C . GLY A 1 97 ? 47.868 138.040 -22.757 1.00 15.13 187 GLY A C 1
ATOM 670 O O . GLY A 1 97 ? 49.100 138.177 -22.753 1.00 15.74 187 GLY A O 1
ATOM 671 N N . ASP A 1 98 ? 47.085 138.704 -23.607 1.00 15.32 188 ASP A N 1
ATOM 672 C CA . ASP A 1 98 ? 47.669 139.548 -24.660 1.00 15.15 188 ASP A CA 1
ATOM 673 C C . ASP A 1 98 ? 48.207 140.878 -24.160 1.00 15.44 188 ASP A C 1
ATOM 674 O O . ASP A 1 98 ? 48.747 141.653 -24.959 1.00 16.95 188 ASP A O 1
ATOM 679 N N . SER A 1 99 ? 48.093 141.123 -22.863 1.00 14.44 189 SER A N 1
ATOM 680 C CA . SER A 1 99 ? 48.612 142.365 -22.258 1.00 15.98 189 SER A CA 1
ATOM 681 C C . SER A 1 99 ? 49.719 142.031 -21.236 1.00 16.88 189 SER A C 1
ATOM 682 O O . SER A 1 99 ? 50.134 142.896 -20.463 1.00 18.52 189 SER A O 1
ATOM 685 N N . GLY A 1 100 ? 50.138 140.768 -21.191 1.00 17.18 190 GLY A N 1
ATOM 686 C CA . GLY A 1 100 ? 51.231 140.330 -20.321 1.00 17.59 190 GLY A CA 1
ATOM 687 C C . GLY A 1 100 ? 50.828 139.847 -18.942 1.00 17.68 190 GLY A C 1
ATOM 688 O O . GLY A 1 100 ? 51.693 139.546 -18.126 1.00 19.75 190 GLY A O 1
ATOM 689 N N . GLY A 1 101 ? 49.526 139.819 -18.672 1.00 17.28 191 GLY A N 1
ATOM 690 C CA . GLY A 1 101 ? 49.008 139.242 -17.432 1.00 16.83 191 GLY A CA 1
ATOM 691 C C . GLY A 1 101 ? 48.651 137.786 -17.662 1.00 17.37 191 GLY A C 1
ATOM 692 O O . GLY A 1 101 ? 49.262 137.117 -18.493 1.00 17.77 191 GLY A O 1
ATOM 693 N N . THR A 1 102 ? 47.652 137.292 -16.931 1.00 16.98 192 THR A N 1
ATOM 694 C CA . THR A 1 102 ? 47.261 135.891 -17.085 1.00 17.39 192 THR A CA 1
ATOM 695 C C . THR A 1 102 ? 45.785 135.830 -17.314 1.00 16.49 192 THR A C 1
ATOM 696 O O . THR A 1 102 ? 45.032 136.613 -16.741 1.00 17.57 192 THR A O 1
ATOM 700 N N . THR A 1 103 ? 45.373 134.893 -18.165 1.00 14.79 193 THR A N 1
ATOM 701 C CA . THR A 1 103 ? 43.953 134.676 -18.337 1.00 14.98 193 THR A CA 1
ATOM 702 C C . THR A 1 103 ? 43.392 133.857 -17.180 1.00 15.92 193 THR A C 1
ATOM 703 O O . THR A 1 103 ? 44.108 133.330 -16.344 1.00 17.30 193 THR A O 1
ATOM 707 N N . GLY A 1 104 ? 42.076 133.781 -17.123 1.00 15.38 194 GLY A N 1
ATOM 708 C CA . GLY A 1 104 ? 41.400 132.795 -16.272 1.00 16.66 194 GLY A CA 1
ATOM 709 C C . GLY A 1 104 ? 41.439 131.405 -16.888 1.00 16.30 194 GLY A C 1
ATOM 710 O O . GLY A 1 104 ? 41.971 131.208 -17.986 1.00 16.32 194 GLY A O 1
ATOM 711 N N . PRO A 1 105 ? 40.888 130.416 -16.169 1.00 16.52 195 PRO A N 1
ATOM 712 C CA . PRO A 1 105 ? 40.914 129.036 -16.643 1.00 15.56 195 PRO A CA 1
ATOM 713 C C . PRO A 1 105 ? 39.912 128.764 -17.787 1.00 15.61 195 PRO A C 1
ATOM 714 O O . PRO A 1 105 ? 39.041 129.566 -18.060 1.00 15.25 195 PRO A O 1
ATOM 718 N N . MET A 1 106 ? 40.055 127.625 -18.449 1.00 15.05 196 MET A N 1
ATOM 719 C CA . MET A 1 106 ? 39.241 127.253 -19.571 1.00 15.41 196 MET A CA 1
ATOM 720 C C . MET A 1 106 ? 37.767 127.413 -19.202 1.00 15.41 196 MET A C 1
ATOM 721 O O . MET A 1 106 ? 37.312 126.930 -18.147 1.00 17.13 196 MET A O 1
ATOM 726 N N . GLN A 1 107 ? 37.028 128.079 -20.080 1.00 16.62 197 GLN A N 1
ATOM 727 C CA . GLN A 1 107 ? 35.606 128.349 -19.865 1.00 19.04 197 GLN A CA 1
ATOM 728 C C . GLN A 1 107 ? 34.815 127.861 -21.046 1.00 20.56 197 GLN A C 1
ATOM 729 O O . GLN A 1 107 ? 35.327 127.773 -22.187 1.00 20.29 197 GLN A O 1
ATOM 735 N N . LEU A 1 108 ? 33.540 127.604 -20.767 1.00 21.65 198 LEU A N 1
ATOM 736 C CA . LEU A 1 108 ? 32.565 127.206 -21.751 1.00 24.66 198 LEU A CA 1
ATOM 737 C C . LEU A 1 108 ? 32.555 128.133 -22.944 1.00 25.56 198 LEU A C 1
ATOM 738 O O . LEU A 1 108 ? 32.643 129.352 -22.800 1.00 25.05 198 LEU A O 1
ATOM 743 N N . GLU A 1 109 ? 32.436 127.517 -24.120 1.00 28.25 199 GLU A N 1
ATOM 744 C CA . GLU A 1 109 ? 32.371 128.191 -25.404 1.00 31.61 199 GLU A CA 1
ATOM 745 C C . GLU A 1 109 ? 31.211 129.211 -25.431 1.00 34.04 199 GLU A C 1
ATOM 746 O O . GLU A 1 109 ? 30.208 129.040 -24.713 1.00 34.60 199 GLU A O 1
ATOM 752 N N . HIS A 1 110 ? 31.365 130.275 -26.224 1.00 36.84 200 HIS A N 1
ATOM 753 C CA . HIS A 1 110 ? 30.335 131.333 -26.331 1.00 39.35 200 HIS A CA 1
ATOM 754 C C . HIS A 1 110 ? 29.313 131.061 -27.426 1.00 40.08 200 HIS A C 1
ATOM 755 O O . HIS A 1 110 ? 28.772 129.957 -27.523 1.00 40.75 200 HIS A O 1
ATOM 762 N N . MET B 1 1 ? 55.200 88.562 -34.706 1.00 29.24 91 MET B N 1
ATOM 763 C CA . MET B 1 1 ? 54.601 87.582 -33.718 1.00 29.26 91 MET B CA 1
ATOM 764 C C . MET B 1 1 ? 55.668 87.137 -32.711 1.00 28.75 91 MET B C 1
ATOM 765 O O . MET B 1 1 ? 56.857 87.075 -33.062 1.00 29.06 91 MET B O 1
ATOM 770 N N . ARG B 1 2 ? 55.242 86.845 -31.475 1.00 28.11 92 ARG B N 1
ATOM 771 C CA . ARG B 1 2 ? 56.096 86.142 -30.498 1.00 27.31 92 ARG B CA 1
ATOM 772 C C . ARG B 1 2 ? 56.237 84.690 -30.953 1.00 26.15 92 ARG B C 1
ATOM 773 O O . ARG B 1 2 ? 55.240 83.974 -31.102 1.00 26.54 92 ARG B O 1
ATOM 775 N N . ARG B 1 3 ? 57.470 84.264 -31.224 1.00 24.06 93 ARG B N 1
ATOM 776 C CA . ARG B 1 3 ? 57.718 82.874 -31.612 1.00 23.58 93 ARG B CA 1
ATOM 777 C C . ARG B 1 3 ? 58.597 82.206 -30.547 1.00 24.21 93 ARG B C 1
ATOM 778 O O . ARG B 1 3 ? 58.652 82.690 -29.417 1.00 25.22 93 ARG B O 1
ATOM 786 N N . TYR B 1 4 ? 59.290 81.120 -30.912 1.00 23.75 94 TYR B N 1
ATOM 787 C CA . TYR B 1 4 ? 60.079 80.325 -29.960 1.00 24.35 94 TYR B CA 1
ATOM 788 C C . TYR B 1 4 ? 59.307 80.095 -28.664 1.00 26.23 94 TYR B C 1
ATOM 789 O O . TYR B 1 4 ? 59.757 80.495 -27.570 1.00 27.06 94 TYR B O 1
ATOM 798 N N . ARG B 1 5 ? 58.119 79.510 -28.776 1.00 27.13 95 ARG B N 1
ATOM 799 C CA . ARG B 1 5 ? 57.386 79.123 -27.587 1.00 27.67 95 ARG B CA 1
ATOM 800 C C . ARG B 1 5 ? 57.040 77.628 -27.672 1.00 28.54 95 ARG B C 1
ATOM 801 O O . ARG B 1 5 ? 57.011 77.061 -28.777 1.00 26.45 95 ARG B O 1
ATOM 809 N N . PRO B 1 6 ? 56.838 76.974 -26.508 1.00 30.31 96 PRO B N 1
ATOM 810 C CA . PRO B 1 6 ? 56.516 75.545 -26.535 1.00 32.29 96 PRO B CA 1
ATOM 811 C C . PRO B 1 6 ? 55.190 75.303 -27.241 1.00 33.41 96 PRO B C 1
ATOM 812 O O . PRO B 1 6 ? 54.198 75.955 -26.908 1.00 33.66 96 PRO B O 1
ATOM 816 N N . THR B 1 7 ? 55.188 74.389 -28.212 1.00 34.77 97 THR B N 1
ATOM 817 C CA . THR B 1 7 ? 53.989 74.073 -29.016 1.00 35.51 97 THR B CA 1
ATOM 818 C C . THR B 1 7 ? 53.705 72.560 -29.148 1.00 36.19 97 THR B C 1
ATOM 819 O O . THR B 1 7 ? 52.684 72.163 -29.723 1.00 36.82 97 THR B O 1
ATOM 823 N N . ASN B 1 8 ? 54.607 71.728 -28.617 1.00 36.51 98 ASN B N 1
ATOM 824 C CA . ASN B 1 8 ? 54.500 70.269 -28.728 1.00 35.98 98 ASN B CA 1
ATOM 825 C C . ASN B 1 8 ? 53.398 69.755 -27.805 1.00 35.36 98 ASN B C 1
ATOM 826 O O . ASN B 1 8 ? 53.195 70.311 -26.718 1.00 35.27 98 ASN B O 1
ATOM 828 N N . LEU B 1 9 ? 52.677 68.717 -28.224 1.00 34.66 99 LEU B N 1
ATOM 829 C CA . LEU B 1 9 ? 51.562 68.233 -27.395 1.00 33.20 99 LEU B CA 1
ATOM 830 C C . LEU B 1 9 ? 52.089 67.532 -26.150 1.00 32.08 99 LEU B C 1
ATOM 831 O O . LEU B 1 9 ? 53.020 66.728 -26.229 1.00 32.32 99 LEU B O 1
ATOM 836 N N . GLU B 1 10 ? 51.489 67.870 -25.011 1.00 29.47 100 GLU B N 1
ATOM 837 C CA . GLU B 1 10 ? 51.781 67.278 -23.716 1.00 27.47 100 GLU B CA 1
ATOM 838 C C . GLU B 1 10 ? 50.692 66.296 -23.332 1.00 26.59 100 GLU B C 1
ATOM 839 O O . GLU B 1 10 ? 49.524 66.439 -23.775 1.00 25.46 100 GLU B O 1
ATOM 845 N N . PRO B 1 11 ? 51.044 65.330 -22.469 1.00 25.32 101 PRO B N 1
ATOM 846 C CA . PRO B 1 11 ? 50.053 64.505 -21.802 1.00 24.27 101 PRO B CA 1
ATOM 847 C C . PRO B 1 11 ? 48.968 65.366 -21.161 1.00 23.41 101 PRO B C 1
ATOM 848 O O . PRO B 1 11 ? 49.239 66.354 -20.460 1.00 23.55 101 PRO B O 1
ATOM 852 N N . GLY B 1 12 ? 47.737 64.996 -21.440 1.00 20.98 102 GLY B N 1
ATOM 853 C CA . GLY B 1 12 ? 46.604 65.682 -20.832 1.00 19.25 102 GLY B CA 1
ATOM 854 C C . GLY B 1 12 ? 46.057 66.811 -21.678 1.00 16.73 102 GLY B C 1
ATOM 855 O O . GLY B 1 12 ? 44.940 67.282 -21.412 1.00 17.29 102 GLY B O 1
ATOM 856 N N . ASP B 1 13 ? 46.748 67.193 -22.749 1.00 15.96 103 ASP B N 1
ATOM 857 C CA . ASP B 1 13 ? 46.207 68.240 -23.641 1.00 15.55 103 ASP B CA 1
ATOM 858 C C . ASP B 1 13 ? 44.833 67.851 -24.213 1.00 15.01 103 ASP B C 1
ATOM 859 O O . ASP B 1 13 ? 44.554 66.667 -24.498 1.00 16.75 103 ASP B O 1
ATOM 864 N N . ALA B 1 14 ? 43.998 68.857 -24.412 1.00 13.40 104 ALA B N 1
ATOM 865 C CA . ALA B 1 14 ? 42.664 68.693 -24.984 1.00 11.95 104 ALA B CA 1
ATOM 866 C C . ALA B 1 14 ? 42.542 69.810 -26.015 1.00 11.53 104 ALA B C 1
ATOM 867 O O . ALA B 1 14 ? 42.848 70.942 -25.712 1.00 13.09 104 ALA B O 1
ATOM 869 N N . GLY B 1 15 ? 42.019 69.531 -27.202 1.00 11.89 105 GLY B N 1
ATOM 870 C CA . GLY B 1 15 ? 41.864 70.602 -28.153 1.00 11.42 105 GLY B CA 1
ATOM 871 C C . GLY B 1 15 ? 41.102 70.227 -29.382 1.00 12.79 105 GLY B C 1
ATOM 872 O O . GLY B 1 15 ? 40.481 69.152 -29.438 1.00 13.66 105 GLY B O 1
ATOM 873 N N . ILE B 1 16 ? 41.128 71.127 -30.358 1.00 12.07 106 ILE B N 1
ATOM 874 C CA . ILE B 1 16 ? 40.712 70.832 -31.718 1.00 12.48 106 ILE B CA 1
ATOM 875 C C . ILE B 1 16 ? 41.869 71.300 -32.601 1.00 11.91 106 ILE B C 1
ATOM 876 O O . ILE B 1 16 ? 42.444 72.336 -32.331 1.00 12.46 106 ILE B O 1
ATOM 881 N N . TYR B 1 17 ? 42.159 70.561 -33.661 1.00 13.35 107 TYR B N 1
ATOM 882 C CA . TYR B 1 17 ? 43.425 70.752 -34.401 1.00 13.13 107 TYR B CA 1
ATOM 883 C C . TYR B 1 17 ? 43.109 70.593 -35.884 1.00 14.58 107 TYR B C 1
ATOM 884 O O . TYR B 1 17 ? 42.595 69.545 -36.300 1.00 17.18 107 TYR B O 1
ATOM 893 N N . HIS B 1 18 ? 43.403 71.603 -36.689 1.00 14.69 108 HIS B N 1
ATOM 894 C CA . HIS B 1 18 ? 43.214 71.450 -38.112 1.00 14.85 108 HIS B CA 1
ATOM 895 C C . HIS B 1 18 ? 44.460 70.862 -38.788 1.00 16.52 108 HIS B C 1
ATOM 896 O O . HIS B 1 18 ? 45.602 71.047 -38.328 1.00 16.47 108 HIS B O 1
ATOM 903 N N A HIS B 1 19 ? 44.243 70.160 -39.895 0.50 17.74 109 HIS B N 1
ATOM 904 N N B HIS B 1 19 ? 44.253 70.175 -39.902 0.50 17.35 109 HIS B N 1
ATOM 905 C CA A HIS B 1 19 ? 45.347 69.567 -40.636 0.50 19.92 109 HIS B CA 1
ATOM 906 C CA B HIS B 1 19 ? 45.376 69.559 -40.582 0.50 19.19 109 HIS B CA 1
ATOM 907 C C A HIS B 1 19 ? 46.414 70.599 -40.991 0.50 19.37 109 HIS B C 1
ATOM 908 C C B HIS B 1 19 ? 46.403 70.569 -41.108 0.50 18.97 109 HIS B C 1
ATOM 909 O O A HIS B 1 19 ? 47.618 70.298 -40.942 0.50 19.70 109 HIS B O 1
ATOM 910 O O B HIS B 1 19 ? 47.573 70.217 -41.299 0.50 19.17 109 HIS B O 1
ATOM 923 N N . GLU B 1 20 ? 45.996 71.821 -41.338 1.00 18.89 110 GLU B N 1
ATOM 924 C CA . GLU B 1 20 ? 46.963 72.879 -41.714 1.00 18.08 110 GLU B CA 1
ATOM 925 C C . GLU B 1 20 ? 47.881 73.303 -40.563 1.00 17.84 110 GLU B C 1
ATOM 926 O O . GLU B 1 20 ? 48.951 73.889 -40.781 1.00 20.46 110 GLU B O 1
ATOM 932 N N . GLY B 1 21 ? 47.471 72.996 -39.339 1.00 16.73 111 GLY B N 1
ATOM 933 C CA . GLY B 1 21 ? 48.275 73.222 -38.166 1.00 16.48 111 GLY B CA 1
ATOM 934 C C . GLY B 1 21 ? 47.764 74.219 -37.169 1.00 15.88 111 GLY B C 1
ATOM 935 O O . GLY B 1 21 ? 48.238 74.236 -36.027 1.00 18.50 111 GLY B O 1
ATOM 936 N N . HIS B 1 22 ? 46.729 74.994 -37.529 1.00 14.76 112 HIS B N 1
ATOM 937 C CA . HIS B 1 22 ? 46.098 75.877 -36.568 1.00 13.84 112 HIS B CA 1
ATOM 938 C C . HIS B 1 22 ? 45.273 75.080 -35.562 1.00 13.26 112 HIS B C 1
ATOM 939 O O . HIS B 1 22 ? 44.927 73.908 -35.828 1.00 13.05 112 HIS B O 1
ATOM 946 N N . ARG B 1 23 ? 45.036 75.655 -34.390 1.00 11.78 113 ARG B N 1
ATOM 947 C CA . ARG B 1 23 ? 44.535 74.830 -33.278 1.00 13.10 113 ARG B CA 1
ATOM 948 C C . ARG B 1 23 ? 43.977 75.678 -32.150 1.00 11.85 113 ARG B C 1
ATOM 949 O O . ARG B 1 23 ? 44.306 76.863 -32.002 1.00 12.65 113 ARG B O 1
ATOM 957 N N . ILE B 1 24 ? 43.158 75.027 -31.330 1.00 12.18 114 ILE B N 1
ATOM 958 C CA . ILE B 1 24 ? 42.763 75.554 -30.023 1.00 10.91 114 ILE B CA 1
ATOM 959 C C . ILE B 1 24 ? 43.167 74.452 -29.042 1.00 12.44 114 ILE B C 1
ATOM 960 O O . ILE B 1 24 ? 42.730 73.298 -29.164 1.00 12.66 114 ILE B O 1
ATOM 965 N N . ARG B 1 25 ? 44.080 74.792 -28.130 1.00 12.46 115 ARG B N 1
ATOM 966 C CA . ARG B 1 25 ? 44.604 73.826 -27.205 1.00 12.66 115 ARG B CA 1
ATOM 967 C C . ARG B 1 25 ? 44.463 74.263 -25.764 1.00 12.30 115 ARG B C 1
ATOM 968 O O . ARG B 1 25 ? 44.836 75.410 -25.422 1.00 13.06 115 ARG B O 1
ATOM 976 N N . LEU B 1 26 ? 44.009 73.342 -24.912 1.00 10.64 116 LEU B N 1
ATOM 977 C CA . LEU B 1 26 ? 44.088 73.525 -23.473 1.00 11.55 116 LEU B CA 1
ATOM 978 C C . LEU B 1 26 ? 45.191 72.645 -22.939 1.00 11.48 116 LEU B C 1
ATOM 979 O O . LEU B 1 26 ? 45.263 71.468 -23.268 1.00 11.79 116 LEU B O 1
ATOM 984 N N . THR B 1 27 ? 46.081 73.244 -22.163 1.00 11.58 117 THR B N 1
ATOM 985 C CA . THR B 1 27 ? 47.270 72.517 -21.696 1.00 13.14 117 THR B CA 1
ATOM 986 C C . THR B 1 27 ? 47.496 72.791 -20.205 1.00 12.89 117 THR B C 1
ATOM 987 O O . THR B 1 27 ? 46.714 73.468 -19.565 1.00 12.86 117 THR B O 1
ATOM 991 N N . LYS B 1 28 ? 48.553 72.240 -19.641 1.00 13.65 118 LYS B N 1
ATOM 992 C CA . LYS B 1 28 ? 48.701 72.235 -18.202 1.00 13.88 118 LYS B CA 1
ATOM 993 C C . LYS B 1 28 ? 48.834 73.646 -17.646 1.00 14.19 118 LYS B C 1
ATOM 994 O O . LYS B 1 28 ? 49.205 74.625 -18.338 1.00 15.50 118 LYS B O 1
ATOM 1000 N N . ASP B 1 29 ? 48.504 73.727 -16.373 1.00 14.75 119 ASP B N 1
ATOM 1001 C CA . ASP B 1 29 ? 48.559 74.964 -15.611 1.00 14.88 119 ASP B CA 1
ATOM 1002 C C . ASP B 1 29 ? 47.541 75.995 -16.093 1.00 14.56 119 ASP B C 1
ATOM 1003 O O . ASP B 1 29 ? 47.763 77.179 -16.032 1.00 15.90 119 ASP B O 1
ATOM 1008 N N . GLY B 1 30 ? 46.374 75.506 -16.501 1.00 13.60 120 GLY B N 1
ATOM 1009 C CA . GLY B 1 30 ? 45.250 76.424 -16.677 1.00 13.07 120 GLY B CA 1
ATOM 1010 C C . GLY B 1 30 ? 45.271 77.229 -17.965 1.00 13.67 120 GLY B C 1
ATOM 1011 O O . GLY B 1 30 ? 44.615 78.277 -18.060 1.00 13.24 120 GLY B O 1
ATOM 1012 N N . ARG B 1 31 ? 46.056 76.781 -18.944 1.00 12.95 121 ARG B N 1
ATOM 1013 C CA . ARG B 1 31 ? 46.325 77.562 -20.159 1.00 12.56 121 ARG B CA 1
ATOM 1014 C C . ARG B 1 31 ? 45.444 77.187 -21.326 1.00 12.06 121 ARG B C 1
ATOM 1015 O O . ARG B 1 31 ? 45.289 75.999 -21.664 1.00 12.77 121 ARG B O 1
ATOM 1023 N N . CYS B 1 32 ? 44.934 78.230 -21.987 1.00 12.53 122 CYS B N 1
ATOM 1024 C CA . CYS B 1 32 ? 44.203 78.093 -23.232 1.00 13.15 122 CYS B CA 1
ATOM 1025 C C . CYS B 1 32 ? 44.988 78.846 -24.294 1.00 12.73 122 CYS B C 1
ATOM 1026 O O . CYS B 1 32 ? 45.292 80.019 -24.109 1.00 12.98 122 CYS B O 1
ATOM 1029 N N . ILE B 1 33 ? 45.261 78.189 -25.412 1.00 12.58 123 ILE B N 1
ATOM 1030 C CA . ILE B 1 33 ? 46.055 78.812 -26.482 1.00 12.61 123 ILE B CA 1
ATOM 1031 C C . ILE B 1 33 ? 45.368 78.613 -27.815 1.00 11.89 123 ILE B C 1
ATOM 1032 O O . ILE B 1 33 ? 45.115 77.472 -28.218 1.00 13.28 123 ILE B O 1
ATOM 1037 N N . ILE B 1 34 ? 45.069 79.730 -28.496 1.00 13.14 124 ILE B N 1
ATOM 1038 C CA . ILE B 1 34 ? 44.496 79.702 -29.847 1.00 13.25 124 ILE B CA 1
ATOM 1039 C C . ILE B 1 34 ? 45.615 80.148 -30.801 1.00 13.38 124 ILE B C 1
ATOM 1040 O O . ILE B 1 34 ? 46.133 81.247 -30.643 1.00 14.31 124 ILE B O 1
ATOM 1045 N N . THR B 1 35 ? 45.929 79.316 -31.790 1.00 12.67 125 THR B N 1
ATOM 1046 C CA . THR B 1 35 ? 46.995 79.654 -32.748 1.00 13.65 125 THR B CA 1
ATOM 1047 C C . THR B 1 35 ? 46.433 79.502 -34.158 1.00 13.26 125 THR B C 1
ATOM 1048 O O . THR B 1 35 ? 46.006 78.421 -34.538 1.00 13.80 125 THR B O 1
ATOM 1052 N N . CYS B 1 36 ? 46.451 80.572 -34.943 1.00 13.15 126 CYS B N 1
ATOM 1053 C CA . CYS B 1 36 ? 45.841 80.553 -36.278 1.00 12.86 126 CYS B CA 1
ATOM 1054 C C . CYS B 1 36 ? 46.288 81.751 -37.108 1.00 13.53 126 CYS B C 1
ATOM 1055 O O . CYS B 1 36 ? 47.170 82.497 -36.671 1.00 13.20 126 CYS B O 1
ATOM 1058 N N . LYS B 1 37 ? 45.734 81.862 -38.315 1.00 12.37 127 LYS B N 1
ATOM 1059 C CA . LYS B 1 37 ? 45.952 83.029 -39.179 1.00 13.13 127 LYS B CA 1
ATOM 1060 C C . LYS B 1 37 ? 44.971 84.144 -38.831 1.00 12.47 127 LYS B C 1
ATOM 1061 O O . LYS B 1 37 ? 45.350 85.282 -38.558 1.00 12.71 127 LYS B O 1
ATOM 1067 N N A THR B 1 38 ? 43.683 83.815 -38.908 0.50 12.58 128 THR B N 1
ATOM 1068 N N B THR B 1 38 ? 43.704 83.774 -38.709 0.50 13.45 128 THR B N 1
ATOM 1069 C CA A THR B 1 38 ? 42.636 84.728 -38.495 0.50 12.50 128 THR B CA 1
ATOM 1070 C CA B THR B 1 38 ? 42.642 84.728 -38.568 0.50 14.17 128 THR B CA 1
ATOM 1071 C C A THR B 1 38 ? 41.725 84.136 -37.447 0.50 12.77 128 THR B C 1
ATOM 1072 C C B THR B 1 38 ? 41.623 84.210 -37.566 0.50 13.41 128 THR B C 1
ATOM 1073 O O A THR B 1 38 ? 41.398 82.935 -37.463 0.50 12.55 128 THR B O 1
ATOM 1074 O O B THR B 1 38 ? 41.138 83.082 -37.734 0.50 12.93 128 THR B O 1
ATOM 1081 N N . VAL B 1 39 ? 41.345 84.991 -36.512 1.00 12.48 129 VAL B N 1
ATOM 1082 C CA . VAL B 1 39 ? 40.293 84.650 -35.564 1.00 13.15 129 VAL B CA 1
ATOM 1083 C C . VAL B 1 39 ? 39.097 85.511 -35.926 1.00 12.02 129 VAL B C 1
ATOM 1084 O O . VAL B 1 39 ? 39.244 86.740 -36.033 1.00 12.66 129 VAL B O 1
ATOM 1088 N N . GLU B 1 40 ? 37.915 84.902 -36.058 1.00 12.22 130 GLU B N 1
ATOM 1089 C CA . GLU B 1 40 ? 36.647 85.606 -36.302 1.00 13.43 130 GLU B CA 1
ATOM 1090 C C . GLU B 1 40 ? 35.688 85.202 -35.231 1.00 12.55 130 GLU B C 1
ATOM 1091 O O . GLU B 1 40 ? 35.241 84.063 -35.199 1.00 13.77 130 GLU B O 1
ATOM 1097 N N . VAL B 1 41 ? 35.443 86.101 -34.304 1.00 12.98 131 VAL B N 1
ATOM 1098 C CA . VAL B 1 41 ? 34.398 85.867 -33.294 1.00 12.75 131 VAL B CA 1
ATOM 1099 C C . VAL B 1 41 ? 33.160 86.624 -33.712 1.00 13.84 131 VAL B C 1
ATOM 1100 O O . VAL B 1 41 ? 33.229 87.798 -34.073 1.00 15.42 131 VAL B O 1
ATOM 1104 N N . TYR B 1 42 ? 32.046 85.943 -33.693 1.00 12.84 132 TYR B N 1
ATOM 1105 C CA . TYR B 1 42 ? 30.746 86.562 -33.880 1.00 12.33 132 TYR B CA 1
ATOM 1106 C C . TYR B 1 42 ? 29.896 86.222 -32.681 1.00 11.88 132 TYR B C 1
ATOM 1107 O O . TYR B 1 42 ? 29.730 85.024 -32.350 1.00 12.31 132 TYR B O 1
ATOM 1116 N N . ALA B 1 43 ? 29.368 87.253 -32.027 1.00 12.03 133 ALA B N 1
ATOM 1117 C CA . ALA B 1 43 ? 28.462 87.031 -30.896 1.00 11.45 133 ALA B CA 1
ATOM 1118 C C . ALA B 1 43 ? 27.280 87.924 -31.204 1.00 11.84 133 ALA B C 1
ATOM 1119 O O . ALA B 1 43 ? 27.410 89.165 -31.226 1.00 12.71 133 ALA B O 1
ATOM 1121 N N . ASP B 1 44 ? 26.126 87.302 -31.418 1.00 11.57 134 ASP B N 1
ATOM 1122 C CA . ASP B 1 44 ? 24.940 88.030 -31.848 1.00 13.53 134 ASP B CA 1
ATOM 1123 C C . ASP B 1 44 ? 24.540 89.127 -30.855 1.00 12.01 134 ASP B C 1
ATOM 1124 O O . ASP B 1 44 ? 24.056 90.193 -31.246 1.00 14.72 134 ASP B O 1
ATOM 1129 N N . GLU B 1 45 ? 24.756 88.856 -29.574 1.00 12.86 135 GLU B N 1
ATOM 1130 C CA . GLU B 1 45 ? 24.395 89.794 -28.503 1.00 14.25 135 GLU B CA 1
ATOM 1131 C C . GLU B 1 45 ? 25.598 90.513 -27.880 1.00 13.91 135 GLU B C 1
ATOM 1132 O O . GLU B 1 45 ? 25.627 91.739 -27.839 1.00 14.36 135 GLU B O 1
ATOM 1138 N N . SER B 1 46 ? 26.570 89.773 -27.352 1.00 12.62 136 SER B N 1
ATOM 1139 C CA . SER B 1 46 ? 27.681 90.406 -26.623 1.00 13.06 136 SER B CA 1
ATOM 1140 C C . SER B 1 46 ? 28.842 89.473 -26.383 1.00 12.25 136 SER B C 1
ATOM 1141 O O . SER B 1 46 ? 28.707 88.241 -26.416 1.00 12.03 136 SER B O 1
ATOM 1144 N N . MET B 1 47 ? 29.995 90.083 -26.116 1.00 12.96 137 MET B N 1
ATOM 1145 C CA . MET B 1 47 ? 31.163 89.367 -25.651 1.00 12.97 137 MET B CA 1
ATOM 1146 C C . MET B 1 47 ? 31.619 90.025 -24.348 1.00 12.07 137 MET B C 1
ATOM 1147 O O . MET B 1 47 ? 31.691 91.251 -24.252 1.00 13.57 137 MET B O 1
ATOM 1152 N N . THR B 1 48 ? 31.944 89.215 -23.345 1.00 12.31 138 THR B N 1
ATOM 1153 C CA . THR B 1 48 ? 32.474 89.735 -22.096 1.00 12.16 138 THR B CA 1
ATOM 1154 C C . THR B 1 48 ? 33.806 89.037 -21.832 1.00 11.58 138 THR B C 1
ATOM 1155 O O . THR B 1 48 ? 33.881 87.790 -21.885 1.00 13.18 138 THR B O 1
ATOM 1159 N N . VAL B 1 49 ? 34.859 89.814 -21.567 1.00 12.51 139 VAL B N 1
ATOM 1160 C CA . VAL B 1 49 ? 36.160 89.311 -21.156 1.00 12.38 139 VAL B CA 1
ATOM 1161 C C . VAL B 1 49 ? 36.379 89.707 -19.712 1.00 10.34 139 VAL B C 1
ATOM 1162 O O . VAL B 1 49 ? 36.574 90.878 -19.414 1.00 11.96 139 VAL B O 1
ATOM 1166 N N . ASP B 1 50 ? 36.323 88.710 -18.824 1.00 11.82 140 ASP B N 1
ATOM 1167 C CA . ASP B 1 50 ? 36.459 88.961 -17.400 1.00 12.77 140 ASP B CA 1
ATOM 1168 C C . ASP B 1 50 ? 37.832 88.467 -16.980 1.00 12.49 140 ASP B C 1
ATOM 1169 O O . ASP B 1 50 ? 38.049 87.278 -16.727 1.00 12.90 140 ASP B O 1
ATOM 1174 N N . THR B 1 51 ? 38.760 89.412 -16.963 1.00 12.63 141 THR B N 1
ATOM 1175 C CA . THR B 1 51 ? 40.161 89.144 -16.686 1.00 12.21 141 THR B CA 1
ATOM 1176 C C . THR B 1 51 ? 40.790 90.429 -16.163 1.00 12.96 141 THR B C 1
ATOM 1177 O O . THR B 1 51 ? 40.418 91.526 -16.609 1.00 13.54 141 THR B O 1
ATOM 1181 N N . PRO B 1 52 ? 41.770 90.302 -15.244 1.00 13.55 142 PRO B N 1
ATOM 1182 C CA . PRO B 1 52 ? 42.368 91.519 -14.701 1.00 14.74 142 PRO B CA 1
ATOM 1183 C C . PRO B 1 52 ? 43.129 92.350 -15.739 1.00 12.99 142 PRO B C 1
ATOM 1184 O O . PRO B 1 52 ? 43.167 93.577 -15.604 1.00 12.89 142 PRO B O 1
ATOM 1188 N N . ARG B 1 53 ? 43.675 91.723 -16.778 1.00 13.62 143 ARG B N 1
ATOM 1189 C CA . ARG B 1 53 ? 44.408 92.487 -17.791 1.00 14.48 143 ARG B CA 1
ATOM 1190 C C . ARG B 1 53 ? 44.337 91.811 -19.126 1.00 12.66 143 ARG B C 1
ATOM 1191 O O . ARG B 1 53 ? 44.575 90.603 -19.225 1.00 13.53 143 ARG B O 1
ATOM 1199 N N . THR B 1 54 ? 43.985 92.593 -20.143 1.00 12.08 144 THR B N 1
ATOM 1200 C CA . THR B 1 54 ? 43.943 92.123 -21.530 1.00 12.65 144 THR B CA 1
ATOM 1201 C C . THR B 1 54 ? 44.977 92.945 -22.301 1.00 12.48 144 THR B C 1
ATOM 1202 O O . THR B 1 54 ? 44.961 94.183 -22.201 1.00 13.53 144 THR B O 1
ATOM 1206 N N . THR B 1 55 ? 45.895 92.281 -23.004 1.00 12.65 145 THR B N 1
ATOM 1207 C CA . THR B 1 55 ? 46.888 92.965 -23.782 1.00 12.55 145 THR B CA 1
ATOM 1208 C C . THR B 1 55 ? 46.732 92.664 -25.250 1.00 11.44 145 THR B C 1
ATOM 1209 O O . THR B 1 55 ? 46.597 91.523 -25.604 1.00 13.49 145 THR B O 1
ATOM 1213 N N . PHE B 1 56 ? 46.760 93.698 -26.086 1.00 12.10 146 PHE B N 1
ATOM 1214 C CA . PHE B 1 56 ? 46.802 93.552 -27.552 1.00 12.13 146 PHE B CA 1
ATOM 1215 C C . PHE B 1 56 ? 48.187 93.999 -28.016 1.00 11.85 146 PHE B C 1
ATOM 1216 O O . PHE B 1 56 ? 48.609 95.145 -27.730 1.00 14.06 146 PHE B O 1
ATOM 1224 N N . THR B 1 57 ? 48.884 93.131 -28.738 1.00 12.44 147 THR B N 1
ATOM 1225 C CA . THR B 1 57 ? 50.252 93.458 -29.148 1.00 12.22 147 THR B CA 1
ATOM 1226 C C . THR B 1 57 ? 50.304 94.380 -30.388 1.00 12.73 147 THR B C 1
ATOM 1227 O O . THR B 1 57 ? 51.358 94.948 -30.724 1.00 15.52 147 THR B O 1
ATOM 1231 N N . GLY B 1 58 ? 49.191 94.482 -31.095 1.00 12.60 148 GLY B N 1
ATOM 1232 C CA . GLY B 1 58 ? 49.151 95.238 -32.329 1.00 12.44 148 GLY B CA 1
ATOM 1233 C C . GLY B 1 58 ? 48.222 96.437 -32.230 1.00 12.80 148 GLY B C 1
ATOM 1234 O O . GLY B 1 58 ? 48.098 97.045 -31.158 1.00 13.82 148 GLY B O 1
ATOM 1235 N N . ASP B 1 59 ? 47.663 96.833 -33.376 1.00 14.02 149 ASP B N 1
ATOM 1236 C CA . ASP B 1 59 ? 46.667 97.930 -33.444 1.00 13.23 149 ASP B CA 1
ATOM 1237 C C . ASP B 1 59 ? 45.303 97.397 -33.069 1.00 13.58 149 ASP B C 1
ATOM 1238 O O . ASP B 1 59 ? 45.034 96.213 -33.224 1.00 13.65 149 ASP B O 1
ATOM 1243 N N . VAL B 1 60 ? 44.478 98.292 -32.564 1.00 12.42 150 VAL B N 1
ATOM 1244 C CA . VAL B 1 60 ? 43.075 98.024 -32.287 1.00 11.39 150 VAL B CA 1
ATOM 1245 C C . VAL B 1 60 ? 42.240 99.057 -33.021 1.00 12.51 150 VAL B C 1
ATOM 1246 O O . VAL B 1 60 ? 42.532 100.251 -32.970 1.00 11.60 150 VAL B O 1
ATOM 1250 N N . GLU B 1 61 ? 41.143 98.597 -33.629 1.00 12.25 151 GLU B N 1
ATOM 1251 C CA . GLU B 1 61 ? 40.175 99.454 -34.295 1.00 13.24 151 GLU B CA 1
ATOM 1252 C C . GLU B 1 61 ? 38.822 99.143 -33.695 1.00 12.46 151 GLU B C 1
ATOM 1253 O O . GLU B 1 61 ? 38.439 97.962 -33.629 1.00 13.52 151 GLU B O 1
ATOM 1259 N N . ILE B 1 62 ? 38.137 100.182 -33.237 1.00 11.67 152 ILE B N 1
ATOM 1260 C CA . ILE B 1 62 ? 36.785 100.033 -32.710 1.00 11.06 152 ILE B CA 1
ATOM 1261 C C . ILE B 1 62 ? 35.842 100.772 -33.644 1.00 11.44 152 ILE B C 1
ATOM 1262 O O . ILE B 1 62 ? 36.001 101.974 -33.863 1.00 12.20 152 ILE B O 1
ATOM 1267 N N . GLN B 1 63 ? 34.858 100.057 -34.203 1.00 12.25 153 GLN B N 1
ATOM 1268 C CA . GLN B 1 63 ? 34.020 100.613 -35.270 1.00 13.09 153 GLN B CA 1
ATOM 1269 C C . GLN B 1 63 ? 32.809 101.390 -34.777 1.00 13.45 153 GLN B C 1
ATOM 1270 O O . GLN B 1 63 ? 32.213 102.142 -35.553 1.00 15.15 153 GLN B O 1
ATOM 1276 N N . LYS B 1 64 ? 32.444 101.203 -33.505 1.00 12.94 154 LYS B N 1
ATOM 1277 C CA . LYS B 1 64 ? 31.414 102.068 -32.901 1.00 13.39 154 LYS B CA 1
ATOM 1278 C C . LYS B 1 64 ? 32.030 102.852 -31.756 1.00 12.95 154 LYS B C 1
ATOM 1279 O O . LYS B 1 64 ? 33.162 103.377 -31.921 1.00 13.69 154 LYS B O 1
ATOM 1285 N N . GLY B 1 65 ? 31.398 102.858 -30.596 1.00 12.99 155 GLY B N 1
ATOM 1286 C CA . GLY B 1 65 ? 31.824 103.700 -29.478 1.00 13.45 155 GLY B CA 1
ATOM 1287 C C . GLY B 1 65 ? 32.781 103.008 -28.510 1.00 12.80 155 GLY B C 1
ATOM 1288 O O . GLY B 1 65 ? 32.840 101.779 -28.451 1.00 13.31 155 GLY B O 1
ATOM 1289 N N . LEU B 1 66 ? 33.472 103.809 -27.710 1.00 12.83 156 LEU B N 1
ATOM 1290 C CA . LEU B 1 66 ? 34.359 103.321 -26.651 1.00 12.65 156 LEU B CA 1
ATOM 1291 C C . LEU B 1 66 ? 33.916 103.971 -25.343 1.00 12.29 156 LEU B C 1
ATOM 1292 O O . LEU B 1 66 ? 33.701 105.188 -25.311 1.00 13.35 156 LEU B O 1
ATOM 1297 N N . GLY B 1 67 ? 33.878 103.193 -24.263 1.00 12.20 157 GLY B N 1
ATOM 1298 C CA . GLY B 1 67 ? 33.686 103.760 -22.939 1.00 13.32 157 GLY B CA 1
ATOM 1299 C C . GLY B 1 67 ? 34.750 103.183 -22.022 1.00 12.55 157 GLY B C 1
ATOM 1300 O O . GLY B 1 67 ? 35.005 101.971 -22.071 1.00 13.93 157 GLY B O 1
ATOM 1301 N N . VAL B 1 68 ? 35.335 104.029 -21.178 1.00 12.84 158 VAL B N 1
ATOM 1302 C CA . VAL B 1 68 ? 36.358 103.601 -20.238 1.00 12.46 158 VAL B CA 1
ATOM 1303 C C . VAL B 1 68 ? 36.008 104.144 -18.874 1.00 11.69 158 VAL B C 1
ATOM 1304 O O . VAL B 1 68 ? 35.818 105.345 -18.728 1.00 12.92 158 VAL B O 1
ATOM 1308 N N . LYS B 1 69 ? 35.981 103.286 -17.861 1.00 12.95 159 LYS B N 1
ATOM 1309 C CA . LYS B 1 69 ? 35.589 103.732 -16.522 1.00 14.12 159 LYS B CA 1
ATOM 1310 C C . LYS B 1 69 ? 36.761 104.278 -15.729 1.00 14.31 159 LYS B C 1
ATOM 1311 O O . LYS B 1 69 ? 36.619 105.304 -15.022 1.00 14.54 159 LYS B O 1
ATOM 1317 N N . GLY B 1 70 ? 37.941 103.650 -15.883 1.00 14.18 160 GLY B N 1
ATOM 1318 C CA . GLY B 1 70 ? 39.128 104.037 -15.144 1.00 16.13 160 GLY B CA 1
ATOM 1319 C C . GLY B 1 70 ? 39.897 105.083 -15.900 1.00 14.92 160 GLY B C 1
ATOM 1320 O O . GLY B 1 70 ? 39.417 105.617 -16.891 1.00 16.02 160 GLY B O 1
ATOM 1321 N N . LYS B 1 71 ? 41.128 105.333 -15.463 1.00 15.60 161 LYS B N 1
ATOM 1322 C CA . LYS B 1 71 ? 42.027 106.330 -16.125 1.00 15.97 161 LYS B CA 1
ATOM 1323 C C . LYS B 1 71 ? 42.578 105.783 -17.420 1.00 15.05 161 LYS B C 1
ATOM 1324 O O . LYS B 1 71 ? 42.727 104.569 -17.578 1.00 15.62 161 LYS B O 1
ATOM 1330 N N . SER B 1 72 ? 42.866 106.669 -18.369 1.00 14.66 162 SER B N 1
ATOM 1331 C CA . SER B 1 72 ? 43.483 106.244 -19.607 1.00 13.94 162 SER B CA 1
ATOM 1332 C C . SER B 1 72 ? 44.782 106.992 -19.800 1.00 13.36 162 SER B C 1
ATOM 1333 O O . SER B 1 72 ? 44.835 108.213 -19.636 1.00 14.08 162 SER B O 1
ATOM 1336 N N . GLN B 1 73 ? 45.827 106.251 -20.140 1.00 13.76 163 GLN B N 1
ATOM 1337 C CA . GLN B 1 73 ? 47.137 106.807 -20.401 1.00 14.30 163 GLN B CA 1
ATOM 1338 C C . GLN B 1 73 ? 47.486 106.570 -21.863 1.00 13.74 163 GLN B C 1
ATOM 1339 O O . GLN B 1 73 ? 47.619 105.401 -22.287 1.00 14.24 163 GLN B O 1
ATOM 1345 N N . PHE B 1 74 ? 47.653 107.660 -22.622 1.00 13.37 164 PHE B N 1
ATOM 1346 C CA . PHE B 1 74 ? 48.038 107.596 -24.017 1.00 12.90 164 PHE B CA 1
ATOM 1347 C C . PHE B 1 74 ? 49.483 108.059 -24.120 1.00 13.64 164 PHE B C 1
ATOM 1348 O O . PHE B 1 74 ? 49.775 109.202 -23.741 1.00 14.76 164 PHE B O 1
ATOM 1356 N N . ASP B 1 75 ? 50.373 107.178 -24.572 1.00 13.40 165 ASP B N 1
ATOM 1357 C CA . ASP B 1 75 ? 51.826 107.509 -24.606 1.00 14.34 165 ASP B CA 1
ATOM 1358 C C . ASP B 1 75 ? 52.231 108.317 -25.811 1.00 15.15 165 ASP B C 1
ATOM 1359 O O . ASP B 1 75 ? 53.304 108.897 -25.808 1.00 17.07 165 ASP B O 1
ATOM 1364 N N . SER B 1 76 ? 51.400 108.329 -26.842 1.00 14.91 166 SER B N 1
ATOM 1365 C CA . SER B 1 76 ? 51.610 109.135 -28.036 1.00 14.09 166 SER B CA 1
ATOM 1366 C C . SER B 1 76 ? 50.402 110.057 -28.242 1.00 13.40 166 SER B C 1
ATOM 1367 O O . SER B 1 76 ? 49.348 109.920 -27.565 1.00 14.59 166 SER B O 1
ATOM 1370 N N . ASN B 1 77 ? 50.517 110.986 -29.198 1.00 14.16 167 ASN B N 1
ATOM 1371 C CA . ASN B 1 77 ? 49.421 111.932 -29.432 1.00 13.44 167 ASN B CA 1
ATOM 1372 C C . ASN B 1 77 ? 48.106 111.269 -29.728 1.00 14.27 167 ASN B C 1
ATOM 1373 O O . ASN B 1 77 ? 48.044 110.213 -30.372 1.00 15.01 167 ASN B O 1
ATOM 1378 N N . ILE B 1 78 ? 47.045 111.921 -29.279 1.00 13.78 168 ILE B N 1
ATOM 1379 C CA . ILE B 1 78 ? 45.701 111.535 -29.707 1.00 14.34 168 ILE B CA 1
ATOM 1380 C C . ILE B 1 78 ? 45.172 112.649 -30.613 1.00 13.51 168 ILE B C 1
ATOM 1381 O O . ILE B 1 78 ? 45.609 113.812 -30.507 1.00 14.25 168 ILE B O 1
ATOM 1386 N N . THR B 1 79 ? 44.230 112.302 -31.486 1.00 13.37 169 THR B N 1
ATOM 1387 C CA . THR B 1 79 ? 43.556 113.259 -32.358 1.00 13.71 169 THR B CA 1
ATOM 1388 C C . THR B 1 79 ? 42.069 113.048 -32.263 1.00 13.50 169 THR B C 1
ATOM 1389 O O . THR B 1 79 ? 41.607 111.890 -32.169 1.00 14.85 169 THR B O 1
ATOM 1393 N N . ALA B 1 80 ? 41.333 114.149 -32.240 1.00 12.66 170 ALA B N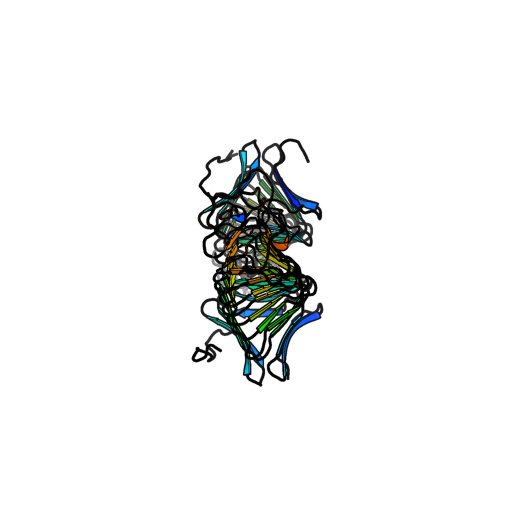 1
ATOM 1394 C CA . ALA B 1 80 ? 39.865 114.088 -32.203 1.00 13.32 170 ALA B CA 1
ATOM 1395 C C . ALA B 1 80 ? 39.292 115.344 -32.806 1.00 14.33 170 ALA B C 1
ATOM 1396 O O . ALA B 1 80 ? 39.903 116.395 -32.745 1.00 14.57 170 ALA B O 1
ATOM 1398 N N . PRO B 1 81 ? 38.048 115.268 -33.313 1.00 13.62 171 PRO B N 1
ATOM 1399 C CA . PRO B 1 81 ? 37.438 116.512 -33.819 1.00 14.49 171 PRO B CA 1
ATOM 1400 C C . PRO B 1 81 ? 37.095 117.480 -32.665 1.00 14.18 171 PRO B C 1
ATOM 1401 O O . PRO B 1 81 ? 37.089 118.687 -32.865 1.00 15.43 171 PRO B O 1
ATOM 1405 N N . ASP B 1 82 ? 36.833 116.943 -31.474 1.00 14.01 172 ASP B N 1
ATOM 1406 C CA . ASP B 1 82 ? 36.616 117.770 -30.295 1.00 13.66 172 ASP B CA 1
ATOM 1407 C C . ASP B 1 82 ? 36.758 116.883 -29.076 1.00 12.90 172 ASP B C 1
ATOM 1408 O O . ASP B 1 82 ? 36.630 115.664 -29.163 1.00 13.88 172 ASP B O 1
ATOM 1413 N N . ALA B 1 83 ? 37.082 117.515 -27.952 1.00 13.82 173 ALA B N 1
ATOM 1414 C CA . ALA B 1 83 ? 37.166 116.845 -26.666 1.00 13.41 173 ALA B CA 1
ATOM 1415 C C . ALA B 1 83 ? 36.352 117.684 -25.712 1.00 14.15 173 ALA B C 1
ATOM 1416 O O . ALA B 1 83 ? 36.612 118.886 -25.542 1.00 14.41 173 ALA B O 1
ATOM 1418 N N . ILE B 1 84 ? 35.269 117.090 -25.208 1.00 14.65 174 ILE B N 1
ATOM 1419 C CA . ILE B 1 84 ? 34.403 117.787 -24.264 1.00 14.01 174 ILE B CA 1
ATOM 1420 C C . ILE B 1 84 ? 34.942 117.527 -22.869 1.00 14.04 174 ILE B C 1
ATOM 1421 O O . ILE B 1 84 ? 34.830 116.389 -22.342 1.00 14.88 174 ILE B O 1
ATOM 1426 N N . ILE B 1 85 ? 35.599 118.548 -22.310 1.00 14.34 175 ILE B N 1
ATOM 1427 C CA . ILE B 1 85 ? 36.348 118.396 -21.073 1.00 14.96 175 ILE B CA 1
ATOM 1428 C C . ILE B 1 85 ? 35.593 119.065 -19.942 1.00 15.00 175 ILE B C 1
ATOM 1429 O O . ILE B 1 85 ? 35.376 120.286 -19.956 1.00 14.58 175 ILE B O 1
ATOM 1434 N N . ASN B 1 86 ? 35.190 118.257 -18.960 1.00 15.77 176 ASN B N 1
ATOM 1435 C CA . ASN B 1 86 ? 34.367 118.766 -17.866 1.00 15.54 176 ASN B CA 1
ATOM 1436 C C . ASN B 1 86 ? 33.212 119.635 -18.405 1.00 15.65 176 ASN B C 1
ATOM 1437 O O . ASN B 1 86 ? 32.965 120.755 -17.919 1.00 15.70 176 ASN B O 1
ATOM 1442 N N . GLY B 1 87 ? 32.551 119.118 -19.431 1.00 15.83 177 GLY B N 1
ATOM 1443 C CA . GLY B 1 87 ? 31.408 119.787 -20.028 1.00 15.86 177 GLY B CA 1
ATOM 1444 C C . GLY B 1 87 ? 31.696 120.904 -21.018 1.00 16.72 177 GLY B C 1
ATOM 1445 O O . GLY B 1 87 ? 30.782 121.524 -21.515 1.00 19.44 177 GLY B O 1
ATOM 1446 N N . LYS B 1 88 ? 32.972 121.134 -21.335 1.00 16.07 178 LYS B N 1
ATOM 1447 C CA . LYS B 1 88 ? 33.351 122.310 -22.137 1.00 16.35 178 LYS B CA 1
ATOM 1448 C C . LYS B 1 88 ? 34.023 121.855 -23.420 1.00 16.48 178 LYS B C 1
ATOM 1449 O O . LYS B 1 88 ? 34.961 121.044 -23.370 1.00 16.06 178 LYS B O 1
ATOM 1455 N N . SER B 1 89 ? 33.574 122.367 -24.563 1.00 16.16 179 SER B N 1
ATOM 1456 C CA . SER B 1 89 ? 34.260 122.057 -25.830 1.00 15.49 179 SER B CA 1
ATOM 1457 C C . SER B 1 89 ? 35.696 122.601 -25.854 1.00 15.19 179 SER B C 1
ATOM 1458 O O . SER B 1 89 ? 35.911 123.816 -25.748 1.00 16.29 179 SER B O 1
ATOM 1461 N N . THR B 1 90 ? 36.663 121.732 -26.102 1.00 13.87 180 THR B N 1
ATOM 1462 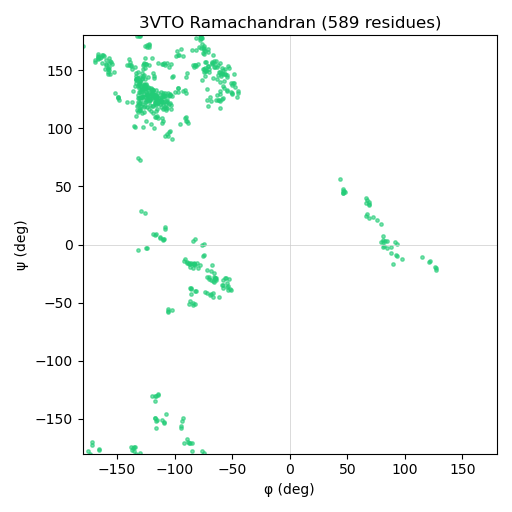C CA . THR B 1 90 ? 38.045 122.191 -26.228 1.00 13.84 180 THR B CA 1
ATOM 1463 C C . THR B 1 90 ? 38.186 123.021 -27.508 1.00 14.07 180 THR B C 1
ATOM 1464 O O . THR B 1 90 ? 38.790 124.099 -27.522 1.00 14.83 180 THR B O 1
ATOM 1468 N N . ASP B 1 91 ? 37.576 122.542 -28.576 1.00 14.36 181 ASP B N 1
ATOM 1469 C CA . ASP B 1 91 ? 37.648 123.249 -29.865 1.00 15.07 181 ASP B CA 1
ATOM 1470 C C . ASP B 1 91 ? 37.225 124.710 -29.766 1.00 16.53 181 ASP B C 1
ATOM 1471 O O . ASP B 1 91 ? 37.822 125.573 -30.439 1.00 17.14 181 ASP B O 1
ATOM 1476 N N . LYS B 1 92 ? 36.185 124.966 -28.960 1.00 16.20 182 LYS B N 1
ATOM 1477 C CA . LYS B 1 92 ? 35.525 126.274 -28.934 1.00 16.04 182 LYS B CA 1
ATOM 1478 C C . LYS B 1 92 ? 35.776 127.039 -27.646 1.00 15.68 182 LYS B C 1
ATOM 1479 O O . LYS B 1 92 ? 35.306 128.148 -27.510 1.00 15.95 182 LYS B O 1
ATOM 1485 N N . HIS B 1 93 ? 36.605 126.506 -26.741 1.00 14.73 183 HIS B N 1
ATOM 1486 C CA . HIS B 1 93 ? 36.741 127.128 -25.421 1.00 14.36 183 HIS B CA 1
ATOM 1487 C C . HIS B 1 93 ? 37.370 128.525 -25.458 1.00 14.77 183 HIS B C 1
ATOM 1488 O O . HIS B 1 93 ? 38.144 128.869 -26.368 1.00 14.58 183 HIS B O 1
ATOM 1495 N N . ILE B 1 94 ? 37.062 129.288 -24.422 1.00 15.44 184 ILE B N 1
ATOM 1496 C CA . ILE B 1 94 ? 37.564 130.654 -24.238 1.00 14.69 184 ILE B CA 1
ATOM 1497 C C . ILE B 1 94 ? 38.060 130.790 -22.812 1.00 14.21 184 ILE B C 1
ATOM 1498 O O . ILE B 1 94 ? 38.027 129.835 -22.038 1.00 14.73 184 ILE B O 1
ATOM 1503 N N . HIS B 1 95 ? 38.566 131.970 -22.489 1.00 13.73 185 HIS B N 1
ATOM 1504 C CA . HIS B 1 95 ? 39.033 132.296 -21.150 1.00 13.48 185 HIS B CA 1
ATOM 1505 C C . HIS B 1 95 ? 38.607 133.721 -20.831 1.00 14.21 185 HIS B C 1
ATOM 1506 O O . HIS B 1 95 ? 38.483 134.551 -21.735 1.00 14.96 185 HIS B O 1
ATOM 1513 N N . ARG B 1 96 ? 38.468 134.024 -19.542 1.00 14.20 186 ARG B N 1
ATOM 1514 C CA . ARG B 1 96 ? 38.554 135.421 -19.142 1.00 15.59 186 ARG B CA 1
ATOM 1515 C C . ARG B 1 96 ? 39.939 135.948 -19.517 1.00 15.63 186 ARG B C 1
ATOM 1516 O O . ARG B 1 96 ? 40.902 135.309 -19.208 1.00 15.56 186 ARG B O 1
ATOM 1524 N N . GLY B 1 97 ? 40.024 137.092 -20.205 1.00 14.92 187 GLY B N 1
ATOM 1525 C CA . GLY B 1 97 ? 41.319 137.663 -20.598 1.00 16.16 187 GLY B CA 1
ATOM 1526 C C . GLY B 1 97 ? 42.027 138.360 -19.462 1.00 15.33 187 GLY B C 1
ATOM 1527 O O . GLY B 1 97 ? 41.507 138.423 -18.324 1.00 16.41 187 GLY B O 1
ATOM 1528 N N . ASP B 1 98 ? 43.237 138.856 -19.740 1.00 14.79 188 ASP B N 1
ATOM 1529 C CA . ASP B 1 98 ? 43.995 139.512 -18.706 1.00 14.60 188 ASP B CA 1
ATOM 1530 C C . ASP B 1 98 ? 43.624 140.953 -18.477 1.00 14.16 188 ASP B C 1
ATOM 1531 O O . ASP B 1 98 ? 44.228 141.594 -17.614 1.00 15.57 188 ASP B O 1
ATOM 1536 N N . SER B 1 99 ? 42.585 141.461 -19.174 1.00 12.85 189 SER B N 1
ATOM 1537 C CA . SER B 1 99 ? 42.238 142.870 -19.051 1.00 12.94 189 SER B CA 1
ATOM 1538 C C . SER B 1 99 ? 40.751 143.021 -18.762 1.00 13.64 189 SER B C 1
ATOM 1539 O O . SER B 1 99 ? 40.167 144.044 -19.116 1.00 16.61 189 SER B O 1
ATOM 1542 N N . GLY B 1 100 ? 40.144 142.034 -18.117 1.00 15.73 190 GLY B N 1
ATOM 1543 C CA . GLY B 1 100 ? 38.733 142.185 -17.737 1.00 16.38 190 GLY B CA 1
ATOM 1544 C C . GLY B 1 100 ? 37.714 141.835 -18.798 1.00 17.17 190 GLY B C 1
ATOM 1545 O O . GLY B 1 100 ? 36.495 141.990 -18.569 1.00 18.85 190 GLY B O 1
ATOM 1546 N N . GLY B 1 101 ? 38.195 141.365 -19.958 1.00 17.11 191 GLY B N 1
ATOM 1547 C CA . GLY B 1 101 ? 37.301 140.942 -21.052 1.00 16.17 191 GLY B CA 1
ATOM 1548 C C . GLY B 1 101 ? 37.331 139.439 -21.212 1.00 15.21 191 GLY B C 1
ATOM 1549 O O . GLY B 1 101 ? 37.597 138.715 -20.256 1.00 17.78 191 GLY B O 1
ATOM 1550 N N . THR B 1 102 ? 37.039 138.974 -22.415 1.00 16.29 192 THR B N 1
ATOM 1551 C CA . THR B 1 102 ? 37.090 137.540 -22.729 1.00 17.02 192 THR B CA 1
ATOM 1552 C C . THR B 1 102 ? 37.940 137.308 -23.990 1.00 16.27 192 THR B C 1
ATOM 1553 O O . THR B 1 102 ? 37.984 138.149 -24.914 1.00 16.03 192 THR B O 1
ATOM 1557 N N . THR B 1 103 ? 38.624 136.162 -24.036 1.00 16.13 193 THR B N 1
ATOM 1558 C CA . THR B 1 103 ? 39.392 135.818 -25.221 1.00 14.82 193 THR B CA 1
ATOM 1559 C C . THR B 1 103 ? 38.472 135.225 -26.287 1.00 14.79 193 THR B C 1
ATOM 1560 O O . THR B 1 103 ? 37.294 134.905 -25.994 1.00 15.24 193 THR B O 1
ATOM 1564 N N . GLY B 1 104 ? 38.974 135.102 -27.512 1.00 15.04 194 GLY B N 1
ATOM 1565 C CA . GLY B 1 104 ? 38.316 134.277 -28.538 1.00 15.50 194 GLY B CA 1
ATOM 1566 C C . GLY B 1 104 ? 38.541 132.795 -28.303 1.00 15.10 194 GLY B C 1
ATOM 1567 O O . GLY B 1 104 ? 39.195 132.384 -27.331 1.00 14.58 194 GLY B O 1
ATOM 1568 N N . PRO B 1 105 ? 38.025 131.968 -29.211 1.00 15.00 195 PRO B N 1
ATOM 1569 C CA . PRO B 1 105 ? 38.137 130.495 -29.084 1.00 15.05 195 PRO B CA 1
ATOM 1570 C C . PRO B 1 105 ? 39.532 129.974 -29.408 1.00 15.13 195 PRO B C 1
ATOM 1571 O O . PRO B 1 105 ? 40.358 130.658 -30.027 1.00 16.84 195 PRO B O 1
ATOM 1575 N N . MET B 1 106 ? 39.772 128.734 -28.988 1.00 15.19 196 MET B N 1
ATOM 1576 C CA . MET B 1 106 ? 41.032 128.044 -29.247 1.00 15.12 196 MET B CA 1
ATOM 1577 C C . MET B 1 106 ? 41.484 128.221 -30.699 1.00 15.80 196 MET B C 1
ATOM 1578 O O . MET B 1 106 ? 40.707 127.957 -31.625 1.00 16.77 196 MET B O 1
ATOM 1583 N N . GLN B 1 107 ? 42.760 128.578 -30.879 1.00 16.09 197 GLN B N 1
ATOM 1584 C CA . GLN B 1 107 ? 43.340 128.780 -32.192 1.00 17.53 197 GLN B CA 1
ATOM 1585 C C . GLN B 1 107 ? 44.571 127.948 -32.335 1.00 18.70 197 GLN B C 1
ATOM 1586 O O . GLN B 1 107 ? 45.219 127.604 -31.336 1.00 19.16 197 GLN B O 1
ATOM 1592 N N . LEU B 1 108 ? 44.881 127.655 -33.589 1.00 20.16 198 LEU B N 1
ATOM 1593 C CA . LEU B 1 108 ? 46.076 126.955 -33.975 1.00 22.29 198 LEU B CA 1
ATOM 1594 C C . LEU B 1 108 ? 47.280 127.579 -33.321 1.00 23.50 198 LEU B C 1
ATOM 1595 O O . LEU B 1 108 ? 47.390 128.794 -33.238 1.00 23.51 198 LEU B O 1
ATOM 1600 N N . GLU B 1 109 ? 48.188 126.724 -32.869 1.00 24.23 199 GLU B N 1
ATOM 1601 C CA . GLU B 1 109 ? 49.495 127.154 -32.371 1.00 26.75 199 GLU B CA 1
ATOM 1602 C C . GLU B 1 109 ? 50.237 128.035 -33.381 1.00 29.52 199 GLU B C 1
ATOM 1603 O O . GLU B 1 109 ? 50.019 127.937 -34.590 1.00 29.15 199 GLU B O 1
ATOM 1609 N N . HIS B 1 110 ? 51.111 128.895 -32.850 1.00 32.17 200 HIS B N 1
ATOM 1610 C CA . HIS B 1 110 ? 52.078 129.631 -33.657 1.00 35.21 200 HIS B CA 1
ATOM 1611 C C . HIS B 1 110 ? 53.061 128.646 -34.290 1.00 36.26 200 HIS B C 1
ATOM 1612 O O . HIS B 1 110 ? 53.792 128.985 -35.233 1.00 38.06 200 HIS B O 1
ATOM 1619 N N . ARG C 1 2 ? 42.041 84.952 -7.373 1.00 31.02 92 ARG C N 1
ATOM 1620 C CA . ARG C 1 2 ? 40.728 84.283 -7.689 1.00 29.12 92 ARG C CA 1
ATOM 1621 C C . ARG C 1 2 ? 40.873 83.073 -8.626 1.00 26.94 92 ARG C C 1
ATOM 1622 O O . ARG C 1 2 ? 41.705 83.057 -9.532 1.00 27.13 92 ARG C O 1
ATOM 1630 N N . ARG C 1 3 ? 40.101 82.024 -8.368 1.00 22.19 93 ARG C N 1
ATOM 1631 C CA . ARG C 1 3 ? 40.134 80.810 -9.210 1.00 19.23 93 ARG C CA 1
ATOM 1632 C C . ARG C 1 3 ? 38.683 80.495 -9.557 1.00 16.42 93 ARG C C 1
ATOM 1633 O O . ARG C 1 3 ? 37.844 80.352 -8.642 1.00 17.37 93 ARG C O 1
ATOM 1641 N N . TYR C 1 4 ? 38.393 80.365 -10.855 1.00 14.23 94 TYR C N 1
ATOM 1642 C CA . TYR C 1 4 ? 37.053 80.043 -11.290 1.00 13.84 94 TYR C CA 1
ATOM 1643 C C . TYR C 1 4 ? 37.132 78.947 -12.352 1.00 12.59 94 TYR C C 1
ATOM 1644 O O . TYR C 1 4 ? 37.500 79.202 -13.516 1.00 13.73 94 TYR C O 1
ATOM 1653 N N . ARG C 1 5 ? 36.860 77.718 -11.926 1.00 12.15 95 ARG C N 1
ATOM 1654 C CA . ARG C 1 5 ? 36.907 76.544 -12.796 1.00 13.29 95 ARG C CA 1
ATOM 1655 C C . ARG C 1 5 ? 35.631 75.743 -12.644 1.00 12.66 95 ARG C C 1
ATOM 1656 O O . ARG C 1 5 ? 35.634 74.646 -12.046 1.00 13.29 95 ARG C O 1
ATOM 1664 N N . PRO C 1 6 ? 34.549 76.289 -13.192 1.00 12.21 96 PRO C N 1
ATOM 1665 C CA . PRO C 1 6 ? 33.278 75.594 -13.055 1.00 12.12 96 PRO C CA 1
ATOM 1666 C C . PRO C 1 6 ? 33.308 74.212 -13.712 1.00 11.65 96 PRO C C 1
ATOM 1667 O O . PRO C 1 6 ? 34.062 73.989 -14.702 1.00 12.08 96 PRO C O 1
ATOM 1671 N N . THR C 1 7 ? 32.528 73.290 -13.124 1.00 11.94 97 THR C N 1
ATOM 1672 C CA . THR C 1 7 ? 32.540 71.881 -13.540 1.00 12.13 97 THR C CA 1
ATOM 1673 C C . THR C 1 7 ? 31.144 71.384 -13.920 1.00 12.32 97 THR C C 1
ATOM 1674 O O . THR C 1 7 ? 31.001 70.233 -14.332 1.00 14.68 97 THR C O 1
ATOM 1678 N N . ASN C 1 8 ? 30.138 72.224 -13.766 1.00 13.27 98 ASN C N 1
ATOM 1679 C CA . ASN C 1 8 ? 28.777 71.798 -14.100 1.00 14.49 98 ASN C CA 1
ATOM 1680 C C . ASN C 1 8 ? 28.622 71.551 -15.584 1.00 14.90 98 ASN C C 1
ATOM 1681 O O . ASN C 1 8 ? 29.195 72.275 -16.408 1.00 14.48 98 ASN C O 1
ATOM 1686 N N . LEU C 1 9 ? 27.826 70.532 -15.901 1.00 16.43 99 LEU C N 1
ATOM 1687 C CA . LEU C 1 9 ? 27.499 70.214 -17.280 1.00 16.48 99 LEU C CA 1
ATOM 1688 C C . LEU C 1 9 ? 26.021 69.976 -17.406 1.00 17.50 99 LEU C C 1
ATOM 1689 O O . LEU C 1 9 ? 25.418 69.410 -16.513 1.00 18.95 99 LEU C O 1
ATOM 1694 N N . GLU C 1 10 ? 25.480 70.382 -18.543 1.00 17.20 100 GLU C N 1
ATOM 1695 C CA . GLU C 1 10 ? 24.052 70.215 -18.814 1.00 18.08 100 GLU C CA 1
ATOM 1696 C C . GLU C 1 10 ? 23.879 69.341 -20.045 1.00 18.33 100 GLU C C 1
ATOM 1697 O O . GLU C 1 10 ? 24.805 69.215 -20.856 1.00 17.50 100 GLU C O 1
ATOM 1703 N N . PRO C 1 11 ? 22.675 68.739 -20.215 1.00 18.35 101 PRO C N 1
ATOM 1704 C CA . PRO C 1 11 ? 22.405 67.961 -21.416 1.00 18.44 101 PRO C CA 1
ATOM 1705 C C . PRO C 1 11 ? 22.659 68.785 -22.663 1.00 17.83 101 PRO C C 1
ATOM 1706 O O . PRO C 1 11 ? 22.261 69.933 -22.721 1.00 19.07 101 PRO C O 1
ATOM 1710 N N . GLY C 1 12 ? 23.388 68.225 -23.613 1.00 17.54 102 GLY C N 1
ATOM 1711 C CA . GLY C 1 12 ? 23.646 68.938 -24.872 1.00 16.22 102 GLY C CA 1
ATOM 1712 C C . GLY C 1 12 ? 24.918 69.767 -24.907 1.00 16.06 102 GLY C C 1
ATOM 1713 O O . GLY C 1 12 ? 25.301 70.244 -25.981 1.00 15.99 102 GLY C O 1
ATOM 1714 N N . ASP C 1 13 ? 25.587 69.933 -23.766 1.00 14.20 103 ASP C N 1
ATOM 1715 C CA . ASP C 1 13 ? 26.804 70.750 -23.791 1.00 13.91 103 ASP C CA 1
ATOM 1716 C C . ASP C 1 13 ? 27.831 70.152 -24.734 1.00 13.75 103 ASP C C 1
ATOM 1717 O O . ASP C 1 13 ? 27.908 68.917 -24.870 1.00 15.80 103 ASP C O 1
ATOM 1722 N N . ALA C 1 14 ? 28.638 71.017 -25.362 1.00 12.97 104 ALA C N 1
ATOM 1723 C CA . ALA C 1 14 ? 29.745 70.601 -26.239 1.00 13.76 104 ALA C CA 1
ATOM 1724 C C . ALA C 1 14 ? 30.966 71.316 -25.737 1.00 13.24 104 ALA C C 1
ATOM 1725 O O . ALA C 1 14 ? 30.896 72.449 -25.299 1.00 15.88 104 ALA C O 1
ATOM 1727 N N . GLY C 1 15 ? 32.128 70.700 -25.801 1.00 12.81 105 GLY C N 1
ATOM 1728 C CA . GLY C 1 15 ? 33.258 71.427 -25.246 1.00 12.76 105 GLY C CA 1
ATOM 1729 C C . GLY C 1 15 ? 34.599 70.789 -25.456 1.00 11.75 105 GLY C C 1
ATOM 1730 O O . GLY C 1 15 ? 34.724 69.714 -26.093 1.00 12.41 105 GLY C O 1
ATOM 1731 N N . ILE C 1 16 ? 35.580 71.496 -24.926 1.00 11.23 106 ILE C N 1
ATOM 1732 C CA . ILE C 1 16 ? 36.982 71.071 -24.874 1.00 10.92 106 ILE C CA 1
ATOM 1733 C C . ILE C 1 16 ? 37.333 71.189 -23.395 1.00 10.27 106 ILE C C 1
ATOM 1734 O O . ILE C 1 16 ? 37.156 72.248 -22.806 1.00 11.39 106 ILE C O 1
ATOM 1739 N N . TYR C 1 17 ? 37.776 70.080 -22.800 1.00 10.39 107 TYR C N 1
ATOM 1740 C CA . TYR C 1 17 ? 37.891 69.975 -21.357 1.00 10.55 107 TYR C CA 1
ATOM 1741 C C . TYR C 1 17 ? 39.263 69.494 -20.958 1.00 12.37 107 TYR C C 1
ATOM 1742 O O . TYR C 1 17 ? 39.671 68.445 -21.401 1.00 13.24 107 TYR C O 1
ATOM 1751 N N . HIS C 1 18 ? 39.915 70.222 -20.063 1.00 11.78 108 HIS C N 1
ATOM 1752 C CA . HIS C 1 18 ? 41.175 69.743 -19.508 1.00 12.96 108 HIS C CA 1
ATOM 1753 C C . HIS C 1 18 ? 40.930 69.165 -18.107 1.00 13.51 108 HIS C C 1
ATOM 1754 O O . HIS C 1 18 ? 40.111 69.706 -17.345 1.00 13.69 108 HIS C O 1
ATOM 1761 N N A HIS C 1 19 ? 41.646 68.096 -17.762 0.50 13.64 109 HIS C N 1
ATOM 1762 N N B HIS C 1 19 ? 41.626 68.082 -17.756 0.50 13.64 109 HIS C N 1
ATOM 1763 C CA A HIS C 1 19 ? 41.438 67.434 -16.473 0.50 14.23 109 HIS C CA 1
ATOM 1764 C CA B HIS C 1 19 ? 41.387 67.438 -16.456 0.50 14.32 109 HIS C CA 1
ATOM 1765 C C A HIS C 1 19 ? 41.695 68.309 -15.246 0.50 14.33 109 HIS C C 1
ATOM 1766 C C B HIS C 1 19 ? 41.647 68.344 -15.249 0.50 14.34 109 HIS C C 1
ATOM 1767 O O A HIS C 1 19 ? 41.147 68.046 -14.148 0.50 15.93 109 HIS C O 1
ATOM 1768 O O B HIS C 1 19 ? 41.032 68.154 -14.172 0.50 15.83 109 HIS C O 1
ATOM 1781 N N . GLU C 1 20 ? 42.520 69.347 -15.412 1.00 13.03 110 GLU C N 1
ATOM 1782 C CA . GLU C 1 20 ? 42.748 70.294 -14.322 1.00 13.20 110 GLU C CA 1
ATOM 1783 C C . GLU C 1 20 ? 41.528 71.135 -13.995 1.00 13.64 110 GLU C C 1
ATOM 1784 O O . GLU C 1 20 ? 41.426 71.692 -12.899 1.00 16.48 110 GLU C O 1
ATOM 1790 N N . GLY C 1 21 ? 40.637 71.260 -14.971 1.00 13.18 111 GLY C N 1
ATOM 1791 C CA . GLY C 1 21 ? 39.321 71.871 -14.716 1.00 11.89 111 GLY C CA 1
ATOM 1792 C C . GLY C 1 21 ? 38.973 73.011 -15.668 1.00 10.96 111 GLY C C 1
ATOM 1793 O O . GLY C 1 21 ? 37.813 73.372 -15.802 1.00 12.64 111 GLY C O 1
ATOM 1794 N N . HIS C 1 22 ? 39.961 73.601 -16.316 1.00 11.50 112 HIS C N 1
ATOM 1795 C CA . HIS C 1 22 ? 39.710 74.661 -17.320 1.00 10.94 112 HIS C CA 1
ATOM 1796 C C . HIS C 1 22 ? 39.076 74.065 -18.568 1.00 10.01 112 HIS C C 1
ATOM 1797 O O . HIS C 1 22 ? 39.296 72.884 -18.867 1.00 10.68 112 HIS C O 1
ATOM 1804 N N . ARG C 1 23 ? 38.222 74.849 -19.250 1.00 10.27 113 ARG C N 1
ATOM 1805 C CA . ARG C 1 23 ? 37.466 74.307 -20.355 1.00 10.69 113 ARG C CA 1
ATOM 1806 C C . ARG C 1 23 ? 36.910 75.428 -21.257 1.00 9.67 113 ARG C C 1
ATOM 1807 O O . ARG C 1 23 ? 36.850 76.613 -20.888 1.00 10.27 113 ARG C O 1
ATOM 1815 N N . ILE C 1 24 ? 36.524 75.007 -22.445 1.00 10.82 114 ILE C N 1
ATOM 1816 C CA . ILE C 1 24 ? 35.767 75.828 -23.374 1.00 10.47 114 ILE C CA 1
ATOM 1817 C C . ILE C 1 24 ? 34.442 75.097 -23.551 1.00 10.93 114 ILE C C 1
ATOM 1818 O O . ILE C 1 24 ? 34.411 73.913 -23.958 1.00 11.86 114 ILE C O 1
ATOM 1823 N N . ARG C 1 25 ? 33.346 75.773 -23.261 1.00 11.16 115 ARG C N 1
ATOM 1824 C CA . ARG C 1 25 ? 32.058 75.081 -23.259 1.00 11.17 115 ARG C CA 1
ATOM 1825 C C . ARG C 1 25 ? 31.003 75.805 -24.082 1.00 11.33 115 ARG C C 1
ATOM 1826 O O . ARG C 1 25 ? 30.878 77.014 -23.982 1.00 12.64 115 ARG C O 1
ATOM 1834 N N . LEU C 1 26 ? 30.251 75.068 -24.884 1.00 11.69 116 LEU C N 1
ATOM 1835 C CA . LEU C 1 26 ? 29.060 75.624 -25.508 1.00 11.66 116 LEU C CA 1
ATOM 1836 C C . LEU C 1 26 ? 27.852 75.063 -24.756 1.00 11.26 116 LEU C C 1
ATOM 1837 O O . LEU C 1 26 ? 27.764 73.835 -24.582 1.00 12.45 116 LEU C O 1
ATOM 1842 N N . THR C 1 27 ? 26.924 75.921 -24.330 1.00 12.43 117 THR C N 1
ATOM 1843 C CA . THR C 1 27 ? 25.757 75.437 -23.586 1.00 11.78 117 THR C CA 1
ATOM 1844 C C . THR C 1 27 ? 24.509 76.133 -24.084 1.00 13.43 117 THR C C 1
ATOM 1845 O O . THR C 1 27 ? 24.547 76.933 -25.007 1.00 14.41 117 THR C O 1
ATOM 1849 N N . LYS C 1 28 ? 23.398 75.829 -23.438 1.00 14.72 118 LYS C N 1
ATOM 1850 C CA . LYS C 1 28 ? 22.113 76.299 -23.932 1.00 16.09 118 LYS C CA 1
ATOM 1851 C C . LYS C 1 28 ? 22.006 77.833 -23.986 1.00 16.01 118 LYS C C 1
ATOM 1852 O O . LYS C 1 28 ? 22.727 78.577 -23.289 1.00 16.30 118 LYS C O 1
ATOM 1858 N N . ASP C 1 29 ? 21.105 78.301 -24.849 1.00 15.55 119 ASP C N 1
ATOM 1859 C CA . ASP C 1 29 ? 20.861 79.741 -25.072 1.00 16.27 119 ASP C CA 1
ATOM 1860 C C . ASP C 1 29 ? 22.046 80.415 -25.772 1.00 15.46 119 ASP C C 1
ATOM 1861 O O . ASP C 1 29 ? 22.336 81.594 -25.559 1.00 16.38 119 ASP C O 1
ATOM 1866 N N . GLY C 1 30 ? 22.691 79.651 -26.645 1.00 14.54 120 GLY C N 1
ATOM 1867 C CA . GLY C 1 30 ? 23.739 80.184 -27.521 1.00 13.49 120 GLY C CA 1
ATOM 1868 C C . GLY C 1 30 ? 25.022 80.670 -26.842 1.00 13.04 120 GLY C C 1
ATOM 1869 O O . GLY C 1 30 ? 25.709 81.544 -27.364 1.00 12.20 120 GLY C O 1
ATOM 1870 N N . ARG C 1 31 ? 25.302 80.143 -25.655 1.00 12.68 121 ARG C N 1
ATOM 1871 C CA . ARG C 1 31 ? 26.426 80.623 -24.850 1.00 12.03 121 ARG C CA 1
ATOM 1872 C C . ARG C 1 31 ? 27.688 79.824 -25.093 1.00 10.84 121 ARG C C 1
ATOM 1873 O O . ARG C 1 31 ? 27.677 78.587 -25.066 1.00 12.63 121 ARG C O 1
ATOM 1881 N N . CYS C 1 32 ? 28.769 80.552 -25.300 1.00 10.99 122 CYS C N 1
ATOM 1882 C CA . CYS C 1 32 ? 30.141 80.018 -25.257 1.00 11.54 122 CYS C CA 1
ATOM 1883 C C . CYS C 1 32 ? 30.813 80.575 -24.035 1.00 10.97 122 CYS C C 1
ATOM 1884 O O . CYS C 1 32 ? 30.788 81.791 -23.841 1.00 12.55 122 CYS C O 1
ATOM 1887 N N . ILE C 1 33 ? 31.397 79.702 -23.206 1.00 11.06 123 ILE C N 1
ATOM 1888 C CA . ILE C 1 33 ? 32.017 80.111 -21.947 1.00 11.78 123 ILE C CA 1
ATOM 1889 C C . ILE C 1 33 ? 33.392 79.459 -21.842 1.00 11.23 123 ILE C C 1
ATOM 1890 O O . ILE C 1 33 ? 33.527 78.209 -21.845 1.00 11.39 123 ILE C O 1
ATOM 1895 N N . ILE C 1 34 ? 34.399 80.296 -21.759 1.00 10.77 124 ILE C N 1
ATOM 1896 C CA . ILE C 1 34 ? 35.785 79.833 -21.610 1.00 10.85 124 ILE C CA 1
ATOM 1897 C C . ILE C 1 34 ? 36.168 80.168 -20.182 1.00 10.07 124 ILE C C 1
ATOM 1898 O O . ILE C 1 34 ? 36.009 81.336 -19.779 1.00 11.41 124 ILE C O 1
ATOM 1903 N N . THR C 1 35 ? 36.675 79.181 -19.427 1.00 9.91 125 THR C N 1
ATOM 1904 C CA . THR C 1 35 ? 37.096 79.407 -18.037 1.00 10.63 125 THR C CA 1
ATOM 1905 C C . THR C 1 35 ? 38.505 78.827 -17.865 1.00 10.82 125 THR C C 1
ATOM 1906 O O . THR C 1 35 ? 38.711 77.621 -18.048 1.00 12.04 125 THR C O 1
ATOM 1910 N N . CYS C 1 36 ? 39.468 79.680 -17.543 1.00 11.92 126 CYS C N 1
ATOM 1911 C CA A CYS C 1 36 ? 40.864 79.239 -17.463 0.50 10.87 126 CYS C CA 1
ATOM 1912 C CA B CYS C 1 36 ? 40.884 79.300 -17.576 0.50 12.70 126 CYS C CA 1
ATOM 1913 C C . CYS C 1 36 ? 41.663 80.242 -16.673 1.00 12.39 126 CYS C C 1
ATOM 1914 O O . CYS C 1 36 ? 41.118 81.196 -16.133 1.00 11.96 126 CYS C O 1
ATOM 1919 N N . LYS C 1 37 ? 42.977 79.991 -16.571 1.00 11.69 127 LYS C N 1
ATOM 1920 C CA . LYS C 1 37 ? 43.882 80.925 -15.934 1.00 13.80 127 LYS C CA 1
ATOM 1921 C C . LYS C 1 37 ? 44.337 81.997 -16.906 1.00 12.86 127 LYS C C 1
ATOM 1922 O O . LYS C 1 37 ? 44.238 83.203 -16.602 1.00 12.41 127 LYS C O 1
ATOM 1928 N N . THR C 1 38 ? 44.834 81.563 -18.063 1.00 12.63 128 THR C N 1
ATOM 1929 C CA . THR C 1 38 ? 45.234 82.503 -19.098 1.00 12.41 128 THR C CA 1
ATOM 1930 C C . THR C 1 38 ? 44.664 82.090 -20.436 1.00 11.89 128 THR C C 1
ATOM 1931 O O . THR C 1 38 ? 44.572 80.902 -20.729 1.00 13.30 128 THR C O 1
ATOM 1935 N N . VAL C 1 39 ? 44.376 83.093 -21.275 1.00 11.78 129 VAL C N 1
ATOM 1936 C CA . VAL C 1 39 ? 44.046 82.884 -22.696 1.00 12.59 129 VAL C CA 1
ATOM 1937 C C . VAL C 1 39 ? 45.132 83.597 -23.500 1.00 13.25 129 VAL C C 1
ATOM 1938 O O . VAL C 1 39 ? 45.392 84.779 -23.269 1.00 14.92 129 VAL C O 1
ATOM 1942 N N . GLU C 1 40 ? 45.755 82.875 -24.418 1.00 12.74 130 GLU C N 1
ATOM 1943 C CA . GLU C 1 40 ? 46.706 83.452 -25.362 1.00 13.16 130 GLU C CA 1
ATOM 1944 C C . GLU C 1 40 ? 46.138 83.236 -26.747 1.00 12.43 130 GLU C C 1
ATOM 1945 O O . GLU C 1 40 ? 45.791 82.092 -27.101 1.00 13.84 130 GLU C O 1
ATOM 1951 N N . VAL C 1 41 ? 46.064 84.298 -27.545 1.00 12.69 131 VAL C N 1
ATOM 1952 C CA . VAL C 1 41 ? 45.670 84.189 -28.943 1.00 13.95 131 VAL C CA 1
ATOM 1953 C C . VAL C 1 41 ? 46.869 84.622 -29.775 1.00 13.20 131 VAL C C 1
ATOM 1954 O O . VAL C 1 41 ? 47.405 85.700 -29.544 1.00 15.28 131 VAL C O 1
ATOM 1958 N N . TYR C 1 42 ? 47.275 83.786 -30.734 1.00 13.19 132 TYR C N 1
ATOM 1959 C CA . TYR C 1 42 ? 48.340 84.121 -31.688 1.00 13.39 132 TYR C CA 1
ATOM 1960 C C . TYR C 1 42 ? 47.671 84.029 -33.037 1.00 13.70 132 TYR C C 1
ATOM 1961 O O . TYR C 1 42 ? 47.470 82.911 -33.557 1.00 15.54 132 TYR C O 1
ATOM 1970 N N . ALA C 1 43 ? 47.354 85.187 -33.627 1.00 12.85 133 ALA C N 1
ATOM 1971 C CA . ALA C 1 43 ? 46.737 85.228 -34.951 1.00 12.93 133 ALA C CA 1
ATOM 1972 C C . ALA C 1 43 ? 47.640 86.002 -35.880 1.00 13.43 133 ALA C C 1
ATOM 1973 O O . ALA C 1 43 ? 47.826 87.211 -35.717 1.00 12.65 133 ALA C O 1
ATOM 1975 N N A ASP C 1 44 ? 48.185 85.278 -36.854 0.50 12.34 134 ASP C N 1
ATOM 1976 N N B ASP C 1 44 ? 48.249 85.342 -36.851 0.50 14.06 134 ASP C N 1
ATOM 1977 C CA A ASP C 1 44 ? 49.231 85.829 -37.719 0.50 12.61 134 ASP C CA 1
ATOM 1978 C CA B ASP C 1 44 ? 49.310 86.075 -37.563 0.50 15.04 134 ASP C CA 1
ATOM 1979 C C A ASP C 1 44 ? 48.770 87.089 -38.441 0.50 12.82 134 ASP C C 1
ATOM 1980 C C B ASP C 1 44 ? 48.787 87.152 -38.514 0.50 14.50 134 ASP C C 1
ATOM 1981 O O A ASP C 1 44 ? 49.507 88.052 -38.563 0.50 13.69 134 ASP C O 1
ATOM 1982 O O B ASP C 1 44 ? 49.508 88.060 -38.893 0.50 15.05 134 ASP C O 1
ATOM 1991 N N . GLU C 1 45 ? 47.512 87.094 -38.870 1.00 12.76 135 GLU C N 1
ATOM 1992 C CA . GLU C 1 45 ? 46.977 88.176 -39.680 1.00 13.77 135 GLU C CA 1
ATOM 1993 C C . GLU C 1 45 ? 46.054 89.120 -38.915 1.00 12.75 135 GLU C C 1
ATOM 1994 O O . GLU C 1 45 ? 46.301 90.314 -38.924 1.00 13.53 135 GLU C O 1
ATOM 2000 N N . SER C 1 46 ? 44.981 88.633 -38.264 1.00 13.33 136 SER C N 1
ATOM 2001 C CA . SER C 1 46 ? 44.045 89.536 -37.608 1.00 13.26 136 SER C CA 1
ATOM 2002 C C . SER C 1 46 ? 43.070 88.790 -36.723 1.00 11.83 136 SER C C 1
ATOM 2003 O O . SER C 1 46 ? 42.898 87.583 -36.845 1.00 12.44 136 SER C O 1
ATOM 2006 N N . MET C 1 47 ? 42.526 89.524 -35.767 1.00 12.39 137 MET C N 1
ATOM 2007 C CA . MET C 1 47 ? 41.386 89.087 -34.997 1.00 12.79 137 MET C CA 1
ATOM 2008 C C . MET C 1 47 ? 40.266 90.069 -35.226 1.00 12.33 137 MET C C 1
ATOM 2009 O O . MET C 1 47 ? 40.466 91.283 -35.173 1.00 13.10 137 MET C O 1
ATOM 2014 N N . THR C 1 48 ? 39.071 89.545 -35.482 1.00 11.12 138 THR C N 1
ATOM 2015 C CA . THR C 1 48 ? 37.838 90.332 -35.578 1.00 11.62 138 THR C CA 1
ATOM 2016 C C . THR C 1 48 ? 36.841 89.877 -34.546 1.00 11.73 138 THR C C 1
ATOM 2017 O O . THR C 1 48 ? 36.630 88.673 -34.389 1.00 12.43 138 THR C O 1
ATOM 2021 N N . VAL C 1 49 ? 36.326 90.850 -33.790 1.00 11.15 139 VAL C N 1
ATOM 2022 C CA . VAL C 1 49 ? 35.261 90.553 -32.848 1.00 11.95 139 VAL C CA 1
ATOM 2023 C C . VAL C 1 49 ? 34.045 91.307 -33.327 1.00 10.69 139 VAL C C 1
ATOM 2024 O O . VAL C 1 49 ? 33.997 92.536 -33.269 1.00 10.89 139 VAL C O 1
ATOM 2028 N N . ASP C 1 50 ? 33.081 90.537 -33.804 1.00 9.82 140 ASP C N 1
ATOM 2029 C CA . ASP C 1 50 ? 31.849 91.062 -34.422 1.00 11.39 140 ASP C CA 1
ATOM 2030 C C . ASP C 1 50 ? 30.694 90.891 -33.477 1.00 11.63 140 ASP C C 1
ATOM 2031 O O . ASP C 1 50 ? 30.102 89.797 -33.382 1.00 11.26 140 ASP C O 1
ATOM 2036 N N . THR C 1 51 ? 30.451 91.942 -32.696 1.00 11.09 141 THR C N 1
ATOM 2037 C CA . THR C 1 51 ? 29.362 91.853 -31.725 1.00 11.99 141 THR C CA 1
ATOM 2038 C C . THR C 1 51 ? 28.922 93.271 -31.366 1.00 12.58 141 THR C C 1
ATOM 2039 O O . THR C 1 51 ? 29.733 94.197 -31.437 1.00 13.06 141 THR C O 1
ATOM 2043 N N . PRO C 1 52 ? 27.628 93.463 -31.002 1.00 12.56 142 PRO C N 1
ATOM 2044 C CA . PRO C 1 52 ? 27.218 94.810 -30.640 1.00 12.10 142 PRO C CA 1
ATOM 2045 C C . PRO C 1 52 ? 27.981 95.426 -29.464 1.00 12.70 142 PRO C C 1
ATOM 2046 O O . PRO C 1 52 ? 28.193 96.661 -29.447 1.00 13.82 142 PRO C O 1
ATOM 2050 N N A ARG C 1 53 ? 28.380 94.592 -28.495 0.50 12.16 143 ARG C N 1
ATOM 2051 N N B ARG C 1 53 ? 28.436 94.615 -28.513 0.50 12.60 143 ARG C N 1
ATOM 2052 C CA A ARG C 1 53 ? 29.031 95.071 -27.282 0.50 13.22 143 ARG C CA 1
ATOM 2053 C CA B ARG C 1 53 ? 29.137 95.186 -27.378 0.50 13.90 143 ARG C CA 1
ATOM 2054 C C A ARG C 1 53 ? 30.127 94.127 -26.832 0.50 12.55 143 ARG C C 1
ATOM 2055 C C B ARG C 1 53 ? 30.104 94.201 -26.776 0.50 13.04 143 ARG C C 1
ATOM 2056 O O A ARG C 1 53 ? 29.874 92.930 -26.672 0.50 12.75 143 ARG C O 1
ATOM 2057 O O B ARG C 1 53 ? 29.753 93.059 -26.482 0.50 13.67 143 ARG C O 1
ATOM 2072 N N . THR C 1 54 ? 31.351 94.639 -26.654 1.00 12.78 144 THR C N 1
ATOM 2073 C CA . THR C 1 54 ? 32.388 93.859 -26.007 1.00 12.86 144 THR C CA 1
ATOM 2074 C C . THR C 1 54 ? 32.791 94.576 -24.720 1.00 12.59 144 THR C C 1
ATOM 2075 O O . THR C 1 54 ? 33.104 95.782 -24.770 1.00 13.76 144 THR C O 1
ATOM 2079 N N . THR C 1 55 ? 32.835 93.859 -23.595 1.00 11.47 145 THR C N 1
ATOM 2080 C CA . THR C 1 55 ? 33.164 94.446 -22.303 1.00 12.17 145 THR C CA 1
ATOM 2081 C C . THR C 1 55 ? 34.403 93.757 -21.779 1.00 11.76 145 THR C C 1
ATOM 2082 O O . THR C 1 55 ? 34.445 92.529 -21.789 1.00 14.42 145 THR C O 1
ATOM 2086 N N . PHE C 1 56 ? 35.382 94.539 -21.312 1.00 13.06 146 PHE C N 1
ATOM 2087 C CA . PHE C 1 56 ? 36.541 94.025 -20.610 1.00 12.36 146 PHE C CA 1
ATOM 2088 C C . PHE C 1 56 ? 36.387 94.465 -19.172 1.00 12.21 146 PHE C C 1
ATOM 2089 O O . PHE C 1 56 ? 36.251 95.651 -18.930 1.00 13.87 146 PHE C O 1
ATOM 2097 N N . THR C 1 57 ? 36.379 93.524 -18.216 1.00 12.79 147 THR C N 1
ATOM 2098 C CA . THR C 1 57 ? 36.160 93.916 -16.824 1.00 13.67 147 THR C CA 1
ATOM 2099 C C . THR C 1 57 ? 37.373 94.511 -16.137 1.00 13.80 147 THR C C 1
ATOM 2100 O O . THR C 1 57 ? 37.262 95.134 -15.071 1.00 14.79 147 THR C O 1
ATOM 2104 N N . GLY C 1 58 ? 38.550 94.281 -16.713 1.00 13.11 148 GLY C N 1
ATOM 2105 C CA . GLY C 1 58 ? 39.837 94.736 -16.152 1.00 13.50 148 GLY C CA 1
ATOM 2106 C C . GLY C 1 58 ? 40.504 95.851 -16.930 1.00 13.09 148 GLY C C 1
ATOM 2107 O O . GLY C 1 58 ? 39.865 96.646 -17.608 1.00 14.33 148 GLY C O 1
ATOM 2108 N N . ASP C 1 59 ? 41.837 95.891 -16.817 1.00 13.05 149 ASP C N 1
ATOM 2109 C CA . ASP C 1 59 ? 42.627 96.842 -17.590 1.00 13.66 149 ASP C CA 1
ATOM 2110 C C . ASP C 1 59 ? 42.815 96.341 -19.012 1.00 12.24 149 ASP C C 1
ATOM 2111 O O . ASP C 1 59 ? 42.786 95.126 -19.246 1.00 13.34 149 ASP C O 1
ATOM 2116 N N . VAL C 1 60 ? 43.047 97.268 -19.942 1.00 12.68 150 VAL C N 1
ATOM 2117 C CA . VAL C 1 60 ? 43.407 96.939 -21.323 1.00 13.39 150 VAL C CA 1
ATOM 2118 C C . VAL C 1 60 ? 44.665 97.702 -21.691 1.00 12.15 150 VAL C C 1
ATOM 2119 O O . VAL C 1 60 ? 44.796 98.887 -21.397 1.00 13.00 150 VAL C O 1
ATOM 2123 N N . GLU C 1 61 ? 45.580 96.985 -22.296 1.00 12.77 151 GLU C N 1
ATOM 2124 C CA . GLU C 1 61 ? 46.815 97.562 -22.809 1.00 12.95 151 GLU C CA 1
ATOM 2125 C C . GLU C 1 61 ? 46.873 97.322 -24.301 1.00 12.43 151 GLU C C 1
ATOM 2126 O O . GLU C 1 61 ? 46.752 96.178 -24.733 1.00 12.56 151 GLU C O 1
ATOM 2132 N N . ILE C 1 62 ? 47.080 98.383 -25.087 1.00 12.53 152 ILE C N 1
ATOM 2133 C CA . ILE C 1 62 ? 47.257 98.286 -26.535 1.00 12.88 152 ILE C CA 1
ATOM 2134 C C . ILE C 1 62 ? 48.698 98.736 -26.834 1.00 12.87 152 ILE C C 1
ATOM 2135 O O . ILE C 1 62 ? 49.084 99.870 -26.509 1.00 12.89 152 ILE C O 1
ATOM 2140 N N . GLN C 1 63 ? 49.451 97.867 -27.489 1.00 12.07 153 GLN C N 1
ATOM 2141 C CA . GLN C 1 63 ? 50.901 98.099 -27.625 1.00 12.43 153 GLN C CA 1
ATOM 2142 C C . GLN C 1 63 ? 51.253 98.860 -28.914 1.00 13.80 153 GLN C C 1
ATOM 2143 O O . GLN C 1 63 ? 52.363 99.367 -29.025 1.00 15.06 153 GLN C O 1
ATOM 2149 N N . LYS C 1 64 ? 50.324 98.952 -29.849 1.00 14.09 154 LYS C N 1
ATOM 2150 C CA . LYS C 1 64 ? 50.472 99.845 -31.003 1.00 12.44 154 LYS C CA 1
ATOM 2151 C C . LYS C 1 64 ? 49.370 100.886 -30.943 1.00 13.63 154 LYS C C 1
ATOM 2152 O O . LYS C 1 64 ? 49.195 101.488 -29.888 1.00 14.03 154 LYS C O 1
ATOM 2158 N N . GLY C 1 65 ? 48.717 101.160 -32.058 1.00 14.05 155 GLY C N 1
ATOM 2159 C CA . GLY C 1 65 ? 47.740 102.272 -32.091 1.00 13.72 155 GLY C CA 1
ATOM 2160 C C . GLY C 1 65 ? 46.293 101.909 -31.845 1.00 13.40 155 GLY C C 1
ATOM 2161 O O . GLY C 1 65 ? 45.934 100.741 -31.931 1.00 13.19 155 GLY C O 1
ATOM 2162 N N . LEU C 1 66 ? 45.484 102.933 -31.630 1.00 13.17 156 LEU C N 1
ATOM 2163 C CA . LEU C 1 66 ? 44.052 102.785 -31.411 1.00 12.64 156 LEU C CA 1
ATOM 2164 C C . LEU C 1 66 ? 43.322 103.675 -32.385 1.00 12.59 156 LEU C C 1
ATOM 2165 O O . LEU C 1 66 ? 43.665 104.847 -32.549 1.00 13.02 156 LEU C O 1
ATOM 2170 N N . GLY C 1 67 ? 42.242 103.155 -32.967 1.00 13.03 157 GLY C N 1
ATOM 2171 C CA . GLY C 1 67 ? 41.373 103.963 -33.768 1.00 11.74 157 GLY C CA 1
ATOM 2172 C C . GLY C 1 67 ? 39.961 103.705 -33.296 1.00 11.46 157 GLY C C 1
ATOM 2173 O O . GLY C 1 67 ? 39.618 102.537 -33.058 1.00 13.68 157 GLY C O 1
ATOM 2174 N N . VAL C 1 68 ? 39.175 104.767 -33.123 1.00 11.71 158 VAL C N 1
ATOM 2175 C CA . VAL C 1 68 ? 37.768 104.632 -32.711 1.00 11.47 158 VAL C CA 1
ATOM 2176 C C . VAL C 1 68 ? 36.904 105.452 -33.670 1.00 12.21 158 VAL C C 1
ATOM 2177 O O . VAL C 1 68 ? 37.110 106.670 -33.813 1.00 13.73 158 VAL C O 1
ATOM 2181 N N . LYS C 1 69 ? 35.912 104.816 -34.293 1.00 13.20 159 LYS C N 1
ATOM 2182 C CA . LYS C 1 69 ? 35.030 105.531 -35.244 1.00 14.55 159 LYS C CA 1
ATOM 2183 C C . LYS C 1 69 ? 33.925 106.315 -34.573 1.00 13.70 159 LYS C C 1
ATOM 2184 O O . LYS C 1 69 ? 33.648 107.440 -34.971 1.00 14.31 159 LYS C O 1
ATOM 2190 N N . GLY C 1 70 ? 33.338 105.728 -33.533 1.00 14.30 160 GLY C N 1
ATOM 2191 C CA . GLY C 1 70 ? 32.214 106.346 -32.827 1.00 14.05 160 GLY C CA 1
ATOM 2192 C C . GLY C 1 70 ? 32.730 107.259 -31.720 1.00 14.74 160 GLY C C 1
ATOM 2193 O O . GLY C 1 70 ? 33.941 107.536 -31.638 1.00 15.23 160 GLY C O 1
ATOM 2194 N N . LYS C 1 71 ? 31.822 107.719 -30.870 1.00 14.95 161 LYS C N 1
ATOM 2195 C CA . LYS C 1 71 ? 32.141 108.613 -29.746 1.00 14.65 161 LYS C CA 1
ATOM 2196 C C . LYS C 1 71 ? 32.833 107.837 -28.623 1.00 13.80 161 LYS C C 1
ATOM 2197 O O . LYS C 1 71 ? 32.599 106.629 -28.452 1.00 14.90 161 LYS C O 1
ATOM 2203 N N . SER C 1 72 ? 33.724 108.517 -27.883 1.00 13.96 162 SER C N 1
ATOM 2204 C CA . SER C 1 72 ? 34.364 107.874 -26.748 1.00 12.81 162 SER C CA 1
ATOM 2205 C C . SER C 1 72 ? 34.055 108.632 -25.472 1.00 13.37 162 SER C C 1
ATOM 2206 O O . SER C 1 72 ? 34.120 109.869 -25.439 1.00 15.60 162 SER C O 1
ATOM 2209 N N . GLN C 1 73 ? 33.705 107.907 -24.414 1.00 13.49 163 GLN C N 1
ATOM 2210 C CA . GLN C 1 73 ? 33.368 108.522 -23.130 1.00 13.88 163 GLN C CA 1
ATOM 2211 C C . GLN C 1 73 ? 34.310 107.954 -22.096 1.00 12.92 163 GLN C C 1
ATOM 2212 O O . GLN C 1 73 ? 34.305 106.751 -21.845 1.00 13.73 163 GLN C O 1
ATOM 2218 N N . PHE C 1 74 ? 35.125 108.836 -21.513 1.00 13.81 164 PHE C N 1
ATOM 2219 C CA . PHE C 1 74 ? 36.089 108.475 -20.488 1.00 13.26 164 PHE C CA 1
ATOM 2220 C C . PHE C 1 74 ? 35.568 108.977 -19.144 1.00 13.56 164 PHE C C 1
ATOM 2221 O O . PHE C 1 74 ? 35.327 110.170 -18.992 1.00 14.91 164 PHE C O 1
ATOM 2229 N N . ASP C 1 75 ? 35.403 108.088 -18.172 1.00 14.56 165 ASP C N 1
ATOM 2230 C CA . ASP C 1 75 ? 34.785 108.502 -16.888 1.00 16.07 165 ASP C CA 1
ATOM 2231 C C . ASP C 1 75 ? 35.803 109.067 -15.905 1.00 15.67 165 ASP C C 1
ATOM 2232 O O . ASP C 1 75 ? 35.431 109.723 -14.926 1.00 17.62 165 ASP C O 1
ATOM 2237 N N . SER C 1 76 ? 37.087 108.810 -16.159 1.00 15.20 166 SER C N 1
ATOM 2238 C CA . SER C 1 76 ? 38.181 109.307 -15.359 1.00 15.52 166 SER C CA 1
ATOM 2239 C C . SER C 1 76 ? 39.123 110.065 -16.265 1.00 14.73 166 SER C C 1
ATOM 2240 O O . SER C 1 76 ? 38.995 109.999 -17.503 1.00 14.68 166 SER C O 1
ATOM 2243 N N . ASN C 1 77 ? 40.099 110.737 -15.652 1.00 14.27 167 ASN C N 1
ATOM 2244 C CA . ASN C 1 77 ? 41.011 111.563 -16.424 1.00 15.21 167 ASN C CA 1
ATOM 2245 C C . ASN C 1 77 ? 41.780 110.761 -17.475 1.00 13.94 167 ASN C C 1
ATOM 2246 O O . ASN C 1 77 ? 42.102 109.572 -17.288 1.00 15.24 167 ASN C O 1
ATOM 2251 N N . ILE C 1 78 ? 42.055 111.418 -18.587 1.00 13.64 168 ILE C N 1
ATOM 2252 C CA . ILE C 1 78 ? 42.976 110.874 -19.586 1.00 14.38 168 ILE C CA 1
ATOM 2253 C C . ILE C 1 78 ? 44.261 111.685 -19.557 1.00 14.08 168 ILE C C 1
ATOM 2254 O O . ILE C 1 78 ? 44.218 112.867 -19.177 1.00 13.93 168 ILE C O 1
ATOM 2259 N N . THR C 1 79 ? 45.379 111.083 -19.978 1.00 14.48 169 THR C N 1
ATOM 2260 C CA . THR C 1 79 ? 46.695 111.725 -20.030 1.00 15.38 169 THR C CA 1
ATOM 2261 C C . THR C 1 79 ? 47.287 111.474 -21.398 1.00 14.39 169 THR C C 1
ATOM 2262 O O . THR C 1 79 ? 47.182 110.342 -21.910 1.00 14.20 169 THR C O 1
ATOM 2266 N N . ALA C 1 80 ? 47.907 112.509 -22.008 1.00 13.85 170 ALA C N 1
ATOM 2267 C CA . ALA C 1 80 ? 48.504 112.368 -23.351 1.00 13.89 170 ALA C CA 1
ATOM 2268 C C . ALA C 1 80 ? 49.549 113.437 -23.519 1.00 13.00 170 ALA C C 1
ATOM 2269 O O . ALA C 1 80 ? 49.471 114.502 -22.899 1.00 13.60 170 ALA C O 1
ATOM 2271 N N . PRO C 1 81 ? 50.573 113.159 -24.350 1.00 14.01 171 PRO C N 1
ATOM 2272 C CA . PRO C 1 81 ? 51.580 114.213 -24.532 1.00 13.86 171 PRO C CA 1
ATOM 2273 C C . PRO C 1 81 ? 51.047 115.402 -25.333 1.00 14.55 171 PRO C C 1
ATOM 2274 O O . PRO C 1 81 ? 51.457 116.537 -25.103 1.00 15.26 171 PRO C O 1
ATOM 2278 N N . ASP C 1 82 ? 50.100 115.145 -26.233 1.00 13.52 172 ASP C N 1
ATOM 2279 C CA . ASP C 1 82 ? 49.338 116.208 -26.906 1.00 14.42 172 ASP C CA 1
ATOM 2280 C C . ASP C 1 82 ? 48.031 115.610 -27.390 1.00 13.84 172 ASP C C 1
ATOM 2281 O O . ASP C 1 82 ? 47.912 114.375 -27.536 1.00 14.51 172 ASP C O 1
ATOM 2286 N N . ALA C 1 83 ? 47.040 116.481 -27.570 1.00 14.46 173 ALA C N 1
ATOM 2287 C CA . ALA C 1 83 ? 45.787 116.138 -28.200 1.00 14.36 173 ALA C CA 1
ATOM 2288 C C . ALA C 1 83 ? 45.600 117.126 -29.337 1.00 13.47 173 ALA C C 1
ATOM 2289 O O . ALA C 1 83 ? 45.544 118.331 -29.128 1.00 13.76 173 ALA C O 1
ATOM 2291 N N . ILE C 1 84 ? 45.531 116.618 -30.560 1.00 14.31 174 ILE C N 1
ATOM 2292 C CA . ILE C 1 84 ? 45.282 117.474 -31.712 1.00 13.65 174 ILE C CA 1
ATOM 2293 C C . ILE C 1 84 ? 43.768 117.525 -31.908 1.00 14.59 174 ILE C C 1
ATOM 2294 O O . ILE C 1 84 ? 43.146 116.539 -32.328 1.00 15.07 174 ILE C O 1
ATOM 2299 N N . ILE C 1 85 ? 43.211 118.688 -31.611 1.00 14.53 175 ILE C N 1
ATOM 2300 C CA . ILE C 1 85 ? 41.775 118.848 -31.558 1.00 13.55 175 ILE C CA 1
ATOM 2301 C C . ILE C 1 85 ? 41.355 119.708 -32.738 1.00 14.54 175 ILE C C 1
ATOM 2302 O O . ILE C 1 85 ? 41.728 120.882 -32.834 1.00 14.63 175 ILE C O 1
ATOM 2307 N N . ASN C 1 86 ? 40.556 119.143 -33.641 1.00 15.59 176 ASN C N 1
ATOM 2308 C CA . ASN C 1 86 ? 40.179 119.869 -34.865 1.00 16.21 176 ASN C CA 1
ATOM 2309 C C . ASN C 1 86 ? 41.398 120.527 -35.528 1.00 15.64 176 ASN C C 1
ATOM 2310 O O . ASN C 1 86 ? 41.341 121.695 -35.922 1.00 16.92 176 ASN C O 1
ATOM 2315 N N . GLY C 1 87 ? 42.511 119.782 -35.621 1.00 16.15 177 GLY C N 1
ATOM 2316 C CA . GLY C 1 87 ? 43.733 120.236 -36.292 1.00 16.98 177 GLY C CA 1
ATOM 2317 C C . GLY C 1 87 ? 44.649 121.083 -35.420 1.00 16.67 177 GLY C C 1
ATOM 2318 O O . GLY C 1 87 ? 45.725 121.460 -35.871 1.00 18.80 177 GLY C O 1
ATOM 2319 N N . LYS C 1 88 ? 44.235 121.365 -34.186 1.00 16.06 178 LYS C N 1
ATOM 2320 C CA . LYS C 1 88 ? 44.935 122.324 -33.302 1.00 16.23 178 LYS C CA 1
ATOM 2321 C C . LYS C 1 88 ? 45.597 121.620 -32.119 1.00 15.79 178 LYS C C 1
ATOM 2322 O O . LYS C 1 88 ? 44.935 120.874 -31.409 1.00 15.43 178 LYS C O 1
ATOM 2328 N N . SER C 1 89 ? 46.922 121.806 -31.955 1.00 15.60 179 SER C N 1
ATOM 2329 C CA . SER C 1 89 ? 47.588 121.301 -30.776 1.00 14.76 179 SER C CA 1
ATOM 2330 C C . SER C 1 89 ? 47.051 121.896 -29.489 1.00 15.32 179 SER C C 1
ATOM 2331 O O . SER C 1 89 ? 47.118 123.123 -29.276 1.00 15.89 179 SER C O 1
ATOM 2334 N N . THR C 1 90 ? 46.491 121.051 -28.621 1.00 14.44 180 THR C N 1
ATOM 2335 C CA . THR C 1 90 ? 46.097 121.525 -27.302 1.00 15.27 180 THR C CA 1
ATOM 2336 C C . THR C 1 90 ? 47.317 122.038 -26.521 1.00 14.69 180 THR C C 1
ATOM 2337 O O . THR C 1 90 ? 47.279 123.135 -25.939 1.00 14.74 180 THR C O 1
ATOM 2341 N N . ASP C 1 91 ? 48.417 121.280 -26.550 1.00 15.38 181 ASP C N 1
ATOM 2342 C CA . ASP C 1 91 ? 49.624 121.677 -25.829 1.00 15.78 181 ASP C CA 1
ATOM 2343 C C . ASP C 1 91 ? 50.067 123.131 -26.149 1.00 16.41 181 ASP C C 1
ATOM 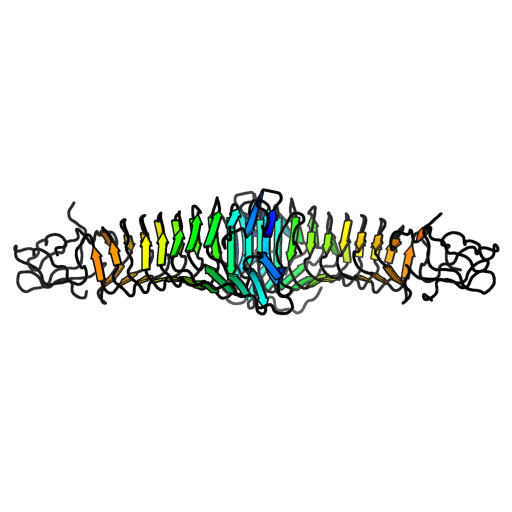2344 O O . ASP C 1 91 ? 50.545 123.860 -25.253 1.00 16.79 181 ASP C O 1
ATOM 2349 N N . LYS C 1 92 ? 49.928 123.528 -27.409 1.00 15.91 182 LYS C N 1
ATOM 2350 C CA . LYS C 1 92 ? 50.536 124.790 -27.866 1.00 16.13 182 LYS C CA 1
ATOM 2351 C C . LYS C 1 92 ? 49.515 125.821 -28.318 1.00 15.03 182 LYS C C 1
ATOM 2352 O O . LYS C 1 92 ? 49.891 126.878 -28.846 1.00 15.28 182 LYS C O 1
ATOM 2358 N N . HIS C 1 93 ? 48.222 125.551 -28.073 1.00 14.13 183 HIS C N 1
ATOM 2359 C CA . HIS C 1 93 ? 47.222 126.458 -28.600 1.00 13.95 183 HIS C CA 1
ATOM 2360 C C . HIS C 1 93 ? 47.242 127.819 -27.951 1.00 13.43 183 HIS C C 1
ATOM 2361 O O . HIS C 1 93 ? 47.690 127.981 -26.812 1.00 14.03 183 HIS C O 1
ATOM 2368 N N . ILE C 1 94 ? 46.716 128.780 -28.699 1.00 13.77 184 ILE C N 1
ATOM 2369 C CA . ILE C 1 94 ? 46.626 130.146 -28.242 1.00 13.82 184 ILE C CA 1
ATOM 2370 C C . ILE C 1 94 ? 45.193 130.648 -28.449 1.00 13.14 184 ILE C C 1
ATOM 2371 O O . ILE C 1 94 ? 44.328 129.922 -28.981 1.00 14.95 184 ILE C O 1
ATOM 2376 N N . HIS C 1 95 ? 44.958 131.902 -28.079 1.00 13.61 185 HIS C N 1
ATOM 2377 C CA . HIS C 1 95 ? 43.668 132.565 -28.352 1.00 13.60 185 HIS C CA 1
ATOM 2378 C C . HIS C 1 95 ? 43.916 134.017 -28.789 1.00 13.75 185 HIS C C 1
ATOM 2379 O O . HIS C 1 95 ? 44.971 134.582 -28.442 1.00 14.46 185 HIS C O 1
ATOM 2386 N N . ARG C 1 96 ? 42.938 134.632 -29.454 1.00 13.98 186 ARG C N 1
ATOM 2387 C CA . ARG C 1 96 ? 42.911 136.086 -29.576 1.00 14.67 186 ARG C CA 1
ATOM 2388 C C . ARG C 1 96 ? 42.539 136.587 -28.172 1.00 15.14 186 ARG C C 1
ATOM 2389 O O . ARG C 1 96 ? 41.519 136.157 -27.584 1.00 15.82 186 ARG C O 1
ATOM 2397 N N . GLY C 1 97 ? 43.380 137.457 -27.613 1.00 14.35 187 GLY C N 1
ATOM 2398 C CA . GLY C 1 97 ? 43.120 137.958 -26.261 1.00 13.97 187 GLY C CA 1
ATOM 2399 C C . GLY C 1 97 ? 42.038 139.042 -26.209 1.00 13.26 187 GLY C C 1
ATOM 2400 O O . GLY C 1 97 ? 41.526 139.476 -27.263 1.00 13.88 187 GLY C O 1
ATOM 2401 N N . ASP C 1 98 ? 41.759 139.533 -24.997 1.00 13.81 188 ASP C N 1
ATOM 2402 C CA . ASP C 1 98 ? 40.673 140.505 -24.825 1.00 13.75 188 ASP C CA 1
ATOM 2403 C C . ASP C 1 98 ? 41.006 141.908 -25.313 1.00 13.54 188 ASP C C 1
ATOM 2404 O O . ASP C 1 98 ? 40.152 142.753 -25.372 1.00 13.72 188 ASP C O 1
ATOM 2409 N N . SER C 1 99 ? 42.274 142.141 -25.654 1.00 12.38 189 SER C N 1
ATOM 2410 C CA . SER C 1 99 ? 42.731 143.409 -26.224 1.00 12.92 189 SER C CA 1
ATOM 2411 C C . SER C 1 99 ? 43.092 143.292 -27.715 1.00 13.52 189 SER C C 1
ATOM 2412 O O . SER C 1 99 ? 43.704 144.206 -28.296 1.00 13.30 189 SER C O 1
ATOM 2415 N N . GLY C 1 100 ? 42.695 142.182 -28.338 1.00 13.23 190 GLY C N 1
ATOM 2416 C CA . GLY C 1 100 ? 42.898 141.999 -29.755 1.00 13.42 190 GLY C CA 1
ATOM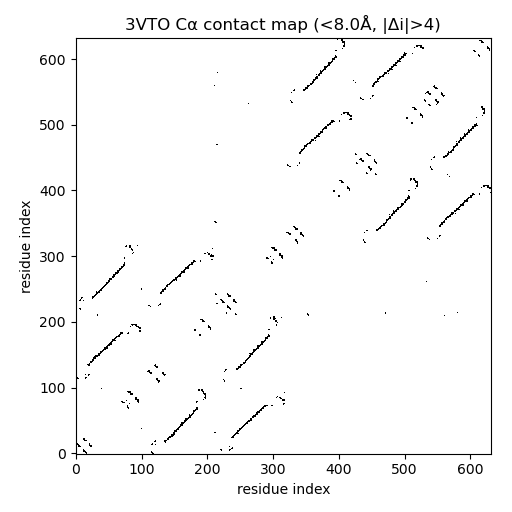 2417 C C . GLY C 1 100 ? 44.269 141.547 -30.195 1.00 14.21 190 GLY C C 1
ATOM 2418 O O . GLY C 1 100 ? 44.512 141.463 -31.398 1.00 15.87 190 GLY C O 1
ATOM 2419 N N . GLY C 1 101 ? 45.128 141.212 -29.233 1.00 14.75 191 GLY C N 1
ATOM 2420 C CA . GLY C 1 101 ? 46.404 140.584 -29.532 1.00 16.50 191 GLY C CA 1
ATOM 2421 C C . GLY C 1 101 ? 46.261 139.075 -29.441 1.00 16.55 191 GLY C C 1
ATOM 2422 O O . GLY C 1 101 ? 45.178 138.525 -29.557 1.00 17.14 191 GLY C O 1
ATOM 2423 N N . THR C 1 102 ? 47.367 138.396 -29.243 1.00 15.71 192 THR C N 1
ATOM 2424 C CA . THR C 1 102 ? 47.333 136.969 -29.031 1.00 17.50 192 THR C CA 1
ATOM 2425 C C . THR C 1 102 ? 47.867 136.607 -27.663 1.00 16.70 192 THR C C 1
ATOM 2426 O O . THR C 1 102 ? 48.787 137.270 -27.144 1.00 17.10 192 THR C O 1
ATOM 2430 N N . THR C 1 103 ? 47.267 135.569 -27.078 1.00 15.57 193 THR C N 1
ATOM 2431 C CA . THR C 1 103 ? 47.767 135.023 -25.850 1.00 14.89 193 THR C CA 1
ATOM 2432 C C . THR C 1 103 ? 49.020 134.197 -26.140 1.00 15.37 193 THR C C 1
ATOM 2433 O O . THR C 1 103 ? 49.293 133.817 -27.295 1.00 16.76 193 THR C O 1
ATOM 2437 N N . GLY C 1 104 ? 49.704 133.837 -25.064 1.00 14.88 194 GLY C N 1
ATOM 2438 C CA . GLY C 1 104 ? 50.689 132.769 -25.136 1.00 14.38 194 GLY C CA 1
ATOM 2439 C C . GLY C 1 104 ? 50.048 131.382 -25.168 1.00 14.47 194 GLY C C 1
ATOM 2440 O O . GLY C 1 104 ? 48.793 131.230 -25.104 1.00 14.08 194 GLY C O 1
ATOM 2441 N N . PRO C 1 105 ? 50.873 130.351 -25.254 1.00 15.27 195 PRO C N 1
ATOM 2442 C CA . PRO C 1 105 ? 50.400 128.965 -25.373 1.00 16.22 195 PRO C CA 1
ATOM 2443 C C . PRO C 1 105 ? 49.864 128.420 -24.050 1.00 16.05 195 PRO C C 1
ATOM 2444 O O . PRO C 1 105 ? 50.114 128.996 -22.976 1.00 16.78 195 PRO C O 1
ATOM 2448 N N . MET C 1 106 ? 49.138 127.304 -24.131 1.00 15.16 196 MET C N 1
ATOM 2449 C CA . MET C 1 106 ? 48.599 126.636 -22.960 1.00 16.47 196 MET C CA 1
ATOM 2450 C C . MET C 1 106 ? 49.621 126.513 -21.849 1.00 15.71 196 MET C C 1
ATOM 2451 O O . MET C 1 106 ? 50.770 126.050 -22.065 1.00 17.41 196 MET C O 1
ATOM 2456 N N . GLN C 1 107 ? 49.223 126.975 -20.664 1.00 16.46 197 GLN C N 1
ATOM 2457 C CA . GLN C 1 107 ? 50.068 126.935 -19.476 1.00 19.07 197 GLN C CA 1
ATOM 2458 C C . GLN C 1 107 ? 49.438 126.170 -18.335 1.00 19.55 197 GLN C C 1
ATOM 2459 O O . GLN C 1 107 ? 48.194 126.085 -18.204 1.00 19.89 197 GLN C O 1
ATOM 2465 N N . LEU C 1 108 ? 50.317 125.659 -17.491 1.00 21.74 198 LEU C N 1
ATOM 2466 C CA . LEU C 1 108 ? 49.972 125.044 -16.252 1.00 23.91 198 LEU C CA 1
ATOM 2467 C C . LEU C 1 108 ? 48.993 125.882 -15.443 1.00 25.31 198 LEU C C 1
ATOM 2468 O O . LEU C 1 108 ? 49.131 127.120 -15.299 1.00 24.20 198 LEU C O 1
ATOM 2473 N N . GLU C 1 109 ? 48.001 125.183 -14.917 1.00 28.12 199 GLU C N 1
ATOM 2474 C CA . GLU C 1 109 ? 47.005 125.761 -14.029 1.00 31.22 199 GLU C CA 1
ATOM 2475 C C . GLU C 1 109 ? 47.631 126.611 -12.901 1.00 33.87 199 GLU C C 1
ATOM 2476 O O . GLU C 1 109 ? 48.764 126.334 -12.449 1.00 34.17 199 GLU C O 1
ATOM 2482 N N . HIS C 1 110 ? 46.909 127.666 -12.507 1.00 36.64 200 HIS C N 1
ATOM 2483 C CA . HIS C 1 110 ? 47.223 128.521 -11.327 1.00 39.59 200 HIS C CA 1
ATOM 2484 C C . HIS C 1 110 ? 46.231 129.670 -11.159 1.00 40.36 200 HIS C C 1
ATOM 2485 O O . HIS C 1 110 ? 45.765 130.263 -12.139 1.00 41.95 200 HIS C O 1
ATOM 2492 N N . LEU D 1 9 ? 7.311 95.361 -2.161 1.00 35.86 99 LEU P N 1
ATOM 2493 C CA . LEU D 1 9 ? 8.399 95.561 -1.149 1.00 35.46 99 LEU P CA 1
ATOM 2494 C C . LEU D 1 9 ? 7.807 96.086 0.141 1.00 35.03 99 LEU P C 1
ATOM 2495 O O . LEU D 1 9 ? 6.690 96.625 0.152 1.00 35.90 99 LEU P O 1
ATOM 2500 N N . GLU D 1 10 ? 8.542 95.897 1.232 1.00 33.63 100 GLU P N 1
ATOM 2501 C CA . GLU D 1 10 ? 8.147 96.396 2.537 1.00 32.48 100 GLU P CA 1
ATOM 2502 C C . GLU D 1 10 ? 9.118 97.451 3.008 1.00 31.46 100 GLU P C 1
ATOM 2503 O O . GLU D 1 10 ? 10.305 97.462 2.579 1.00 29.92 100 GLU P O 1
ATOM 2509 N N . PRO D 1 11 ? 8.658 98.343 3.909 1.00 30.51 101 PRO P N 1
ATOM 2510 C CA . PRO D 1 11 ? 9.632 99.264 4.484 1.00 29.84 101 PRO P CA 1
ATOM 2511 C C . PRO D 1 11 ? 10.763 98.489 5.177 1.00 28.23 101 PRO P C 1
ATOM 2512 O O . PRO D 1 11 ? 10.526 97.487 5.864 1.00 28.37 101 PRO P O 1
ATOM 2516 N N . GLY D 1 12 ? 11.987 98.931 4.944 1.00 26.57 102 GLY P N 1
ATOM 2517 C CA . GLY D 1 12 ? 13.136 98.328 5.572 1.00 23.83 102 GLY P CA 1
ATOM 2518 C C . GLY D 1 12 ? 13.821 97.322 4.660 1.00 21.22 102 GLY P C 1
ATOM 2519 O O . GLY D 1 12 ? 14.937 96.875 4.973 1.00 20.06 102 GLY P O 1
ATOM 2520 N N . ASP D 1 13 ? 13.180 96.932 3.549 1.00 19.29 103 ASP P N 1
ATOM 2521 C CA . ASP D 1 13 ? 13.814 95.897 2.691 1.00 18.00 103 ASP P CA 1
ATOM 2522 C C . ASP D 1 13 ? 15.147 96.347 2.129 1.00 16.63 103 ASP P C 1
ATOM 2523 O O . ASP D 1 13 ? 15.336 97.528 1.782 1.00 18.22 103 ASP P O 1
ATOM 2528 N N . ALA D 1 14 ? 16.041 95.381 2.006 1.00 14.31 104 ALA P N 1
ATOM 2529 C CA . ALA D 1 14 ? 17.359 95.633 1.422 1.00 13.22 104 ALA P CA 1
ATOM 2530 C C . ALA D 1 14 ? 17.586 94.515 0.390 1.00 12.75 104 ALA P C 1
ATOM 2531 O O . ALA D 1 14 ? 17.267 93.366 0.645 1.00 14.22 104 ALA P O 1
ATOM 2533 N N . GLY D 1 15 ? 18.088 94.839 -0.786 1.00 11.30 105 GLY P N 1
ATOM 2534 C CA . GLY D 1 15 ? 18.205 93.782 -1.788 1.00 11.94 105 GLY P CA 1
ATOM 2535 C C . GLY D 1 15 ? 18.958 94.202 -3.020 1.00 12.88 105 GLY P C 1
ATOM 2536 O O . GLY D 1 15 ? 19.535 95.304 -3.077 1.00 14.28 105 GLY P O 1
ATOM 2537 N N . ILE D 1 16 ? 18.940 93.309 -4.006 1.00 12.61 106 ILE P N 1
ATOM 2538 C CA . ILE D 1 16 ? 19.333 93.615 -5.363 1.00 13.00 106 ILE P CA 1
ATOM 2539 C C . ILE D 1 16 ? 18.208 93.109 -6.260 1.00 13.10 106 ILE P C 1
ATOM 2540 O O . ILE D 1 16 ? 17.674 92.026 -6.023 1.00 13.41 106 ILE P O 1
ATOM 2545 N N . TYR D 1 17 ? 17.853 93.887 -7.275 1.00 14.53 107 TYR P N 1
ATOM 2546 C CA . TYR D 1 17 ? 16.654 93.605 -8.035 1.00 16.06 107 TYR P CA 1
ATOM 2547 C C . TYR D 1 17 ? 16.899 93.760 -9.522 1.00 15.87 107 TYR P C 1
ATOM 2548 O O . TYR D 1 17 ? 17.297 94.847 -9.966 1.00 19.98 107 TYR P O 1
ATOM 2557 N N . HIS D 1 18 ? 16.647 92.709 -10.302 1.00 14.45 108 HIS P N 1
ATOM 2558 C CA . HIS D 1 18 ? 16.856 92.802 -11.743 1.00 15.20 108 HIS P CA 1
ATOM 2559 C C . HIS D 1 18 ? 15.602 93.297 -12.436 1.00 15.92 108 HIS P C 1
ATOM 2560 O O . HIS D 1 18 ? 14.501 92.958 -11.992 1.00 16.10 108 HIS P O 1
ATOM 2567 N N . HIS D 1 19 ? 15.774 94.042 -13.525 1.00 16.94 109 HIS P N 1
ATOM 2568 C CA . HIS D 1 19 ? 14.634 94.540 -14.268 1.00 19.60 109 HIS P CA 1
ATOM 2569 C C . HIS D 1 19 ? 13.686 93.440 -14.710 1.00 19.22 109 HIS P C 1
ATOM 2570 O O . HIS D 1 19 ? 12.477 93.703 -14.822 1.00 21.22 109 HIS P O 1
ATOM 2577 N N . GLU D 1 20 ? 14.173 92.221 -14.932 1.00 18.77 110 GLU P N 1
ATOM 2578 C CA . GLU D 1 20 ? 13.242 91.138 -15.369 1.00 19.54 110 GLU P CA 1
ATOM 2579 C C . GLU D 1 20 ? 12.336 90.713 -14.229 1.00 18.89 110 GLU P C 1
ATOM 2580 O O . GLU D 1 20 ? 11.244 90.131 -14.435 1.00 20.46 110 GLU P O 1
ATOM 2586 N N . GLY D 1 21 ? 12.773 90.982 -13.028 1.00 17.57 111 GLY P N 1
ATOM 2587 C CA . GLY D 1 21 ? 11.955 90.728 -11.843 1.00 18.20 111 GLY P CA 1
ATOM 2588 C C . GLY D 1 21 ? 12.547 89.805 -10.798 1.00 17.30 111 GLY P C 1
ATOM 2589 O O . GLY D 1 21 ? 12.036 89.726 -9.683 1.00 19.51 111 GLY P O 1
ATOM 2590 N N . HIS D 1 22 ? 13.610 89.083 -11.157 1.00 15.43 112 HIS P N 1
ATOM 2591 C CA . HIS D 1 22 ? 14.289 88.235 -10.165 1.00 13.93 112 HIS P CA 1
ATOM 2592 C C . HIS D 1 22 ? 15.081 89.115 -9.195 1.00 14.13 112 HIS P C 1
ATOM 2593 O O . HIS D 1 22 ? 15.352 90.282 -9.479 1.00 14.58 112 HIS P O 1
ATOM 2600 N N . ARG D 1 23 ? 15.350 88.589 -8.020 1.00 13.65 113 ARG P N 1
ATOM 2601 C CA . ARG D 1 23 ? 15.822 89.449 -6.922 1.00 14.61 113 ARG P CA 1
ATOM 2602 C C . ARG D 1 23 ? 16.390 88.621 -5.777 1.00 13.91 113 ARG P C 1
ATOM 2603 O O . ARG D 1 23 ? 16.103 87.422 -5.661 1.00 13.12 113 ARG P O 1
ATOM 2611 N N . ILE D 1 24 ? 17.205 89.291 -4.958 1.00 12.58 114 ILE P N 1
ATOM 2612 C CA . ILE D 1 24 ? 17.555 88.787 -3.632 1.00 12.39 114 ILE P CA 1
ATOM 2613 C C . ILE D 1 24 ? 17.091 89.885 -2.674 1.00 12.64 114 ILE P C 1
ATOM 2614 O O . ILE D 1 24 ? 17.436 91.054 -2.857 1.00 13.34 114 ILE P O 1
ATOM 2619 N N . ARG D 1 25 ? 16.252 89.512 -1.707 1.00 13.43 115 ARG P N 1
ATOM 2620 C CA . ARG D 1 25 ? 15.599 90.486 -0.811 1.00 13.94 115 ARG P CA 1
ATOM 2621 C C . ARG D 1 25 ? 15.803 90.042 0.635 1.00 12.46 115 ARG P C 1
ATOM 2622 O O . ARG D 1 25 ? 15.584 88.875 0.971 1.00 14.23 115 ARG P O 1
ATOM 2630 N N . LEU D 1 26 ? 16.239 90.963 1.477 1.00 11.80 116 LEU P N 1
ATOM 2631 C CA . LEU D 1 26 ? 16.231 90.751 2.920 1.00 12.85 116 LEU P CA 1
ATOM 2632 C C . LEU D 1 26 ? 15.086 91.587 3.445 1.00 12.95 116 LEU P C 1
ATOM 2633 O O . LEU D 1 26 ? 14.970 92.787 3.110 1.00 12.86 116 LEU P O 1
ATOM 2638 N N . THR D 1 27 ? 14.221 90.939 4.210 1.00 14.56 117 THR P N 1
ATOM 2639 C CA . THR D 1 27 ? 13.039 91.608 4.729 1.00 15.45 117 THR P CA 1
ATOM 2640 C C . THR D 1 27 ? 12.837 91.299 6.221 1.00 16.84 117 THR P C 1
ATOM 2641 O O . THR D 1 27 ? 13.651 90.602 6.835 1.00 15.45 117 THR P O 1
ATOM 2645 N N . LYS D 1 28 ? 11.715 91.770 6.771 1.00 16.72 118 LYS P N 1
ATOM 2646 C CA . LYS D 1 28 ? 11.521 91.736 8.215 1.00 17.95 118 LYS P CA 1
ATOM 2647 C C . LYS D 1 28 ? 11.493 90.335 8.778 1.00 17.12 118 LYS P C 1
ATOM 2648 O O . LYS D 1 28 ? 11.184 89.361 8.075 1.00 16.78 118 LYS P O 1
ATOM 2654 N N . ASP D 1 29 ? 11.884 90.270 10.049 1.00 16.31 119 ASP P N 1
ATOM 2655 C CA . ASP D 1 29 ? 11.896 89.060 10.835 1.00 16.76 119 ASP P CA 1
ATOM 2656 C C . ASP D 1 29 ? 12.921 88.061 10.311 1.00 16.05 119 ASP P C 1
ATOM 2657 O O . ASP D 1 29 ? 12.711 86.852 10.295 1.00 17.83 119 ASP P O 1
ATOM 2662 N N . GLY D 1 30 ? 14.070 88.607 9.917 1.00 14.56 120 GLY P N 1
ATOM 2663 C CA . GLY D 1 30 ? 15.260 87.794 9.704 1.00 14.08 120 GLY P CA 1
ATOM 2664 C C . GLY D 1 30 ? 15.282 86.974 8.417 1.00 13.85 120 GLY P C 1
ATOM 2665 O O . GLY D 1 30 ? 16.018 85.993 8.305 1.00 12.96 120 GLY P O 1
ATOM 2666 N N . ARG D 1 31 ? 14.478 87.383 7.450 1.00 13.68 121 ARG P N 1
ATOM 2667 C CA . ARG D 1 31 ? 14.265 86.592 6.235 1.00 13.40 121 ARG P CA 1
ATOM 2668 C C . ARG D 1 31 ? 15.140 87.010 5.071 1.00 13.90 121 ARG P C 1
ATOM 2669 O O . ARG D 1 31 ? 15.222 88.203 4.746 1.00 14.98 121 ARG P O 1
ATOM 2677 N N A CYS D 1 32 ? 15.735 86.020 4.418 0.70 14.53 122 CYS P N 1
ATOM 2678 N N B CYS D 1 32 ? 15.792 86.023 4.450 0.30 14.99 122 CYS P N 1
ATOM 2679 C CA A CYS D 1 32 ? 16.465 86.223 3.176 0.70 14.08 122 CYS P CA 1
ATOM 2680 C CA B CYS D 1 32 ? 16.513 86.182 3.180 0.30 15.50 122 CYS P CA 1
ATOM 2681 C C A CYS D 1 32 ? 15.729 85.409 2.127 0.70 14.75 122 CYS P C 1
ATOM 2682 C C B CYS D 1 32 ? 15.734 85.398 2.125 0.30 15.44 122 CYS P C 1
ATOM 2683 O O A CYS D 1 32 ? 15.489 84.216 2.322 0.70 16.00 122 CYS P O 1
ATOM 2684 O O B CYS D 1 32 ? 15.476 84.208 2.313 0.30 16.07 122 CYS P O 1
ATOM 2689 N N . ILE D 1 33 ? 15.357 86.051 1.025 1.00 15.16 123 ILE P N 1
ATOM 2690 C CA . ILE D 1 33 ? 14.610 85.381 -0.037 1.00 15.37 123 ILE P CA 1
ATOM 2691 C C . ILE D 1 33 ? 15.278 85.623 -1.371 1.00 14.92 123 ILE P C 1
ATOM 2692 O O . ILE D 1 33 ? 15.464 86.776 -1.782 1.00 16.64 123 ILE P O 1
ATOM 2697 N N . ILE D 1 34 ? 15.578 84.535 -2.067 1.00 14.94 124 ILE P N 1
ATOM 2698 C CA . ILE D 1 34 ? 16.160 84.590 -3.401 1.00 15.90 124 ILE P CA 1
ATOM 2699 C C . ILE D 1 34 ? 15.086 84.049 -4.356 1.00 15.94 124 ILE P C 1
ATOM 2700 O O . ILE D 1 34 ? 14.628 82.925 -4.201 1.00 15.75 124 ILE P O 1
ATOM 2705 N N . THR D 1 35 ? 14.711 84.858 -5.351 1.00 16.09 125 THR P N 1
ATOM 2706 C CA . THR D 1 35 ? 13.679 84.473 -6.283 1.00 16.52 125 THR P CA 1
ATOM 2707 C C . THR D 1 35 ? 14.177 84.674 -7.703 1.00 15.91 125 THR P C 1
ATOM 2708 O O . THR D 1 35 ? 14.466 85.783 -8.096 1.00 16.78 125 THR P O 1
ATOM 2712 N N . CYS D 1 36 ? 14.243 83.598 -8.487 1.00 15.45 126 CYS P N 1
ATOM 2713 C CA . CYS D 1 36 ? 14.861 83.650 -9.819 1.00 14.84 126 CYS P CA 1
ATOM 2714 C C . CYS D 1 36 ? 14.470 82.389 -10.610 1.00 14.54 126 CYS P C 1
ATOM 2715 O O . CYS D 1 36 ? 13.603 81.613 -10.166 1.00 15.25 126 CYS P O 1
ATOM 2718 N N . LYS D 1 37 ? 15.018 82.251 -11.807 1.00 14.83 127 LYS P N 1
ATOM 2719 C CA . LYS D 1 37 ? 14.862 81.046 -12.601 1.00 15.54 127 LYS P CA 1
ATOM 2720 C C . LYS D 1 37 ? 15.948 79.995 -12.272 1.00 15.29 127 LYS P C 1
ATOM 2721 O O . LYS D 1 37 ? 15.659 78.822 -11.992 1.00 14.77 127 LYS P O 1
ATOM 2727 N N . THR D 1 38 ? 17.201 80.419 -12.299 1.00 15.93 128 THR P N 1
ATOM 2728 C CA . THR D 1 38 ? 18.287 79.504 -11.987 1.00 16.02 128 THR P CA 1
ATOM 2729 C C . THR D 1 38 ? 19.204 80.130 -10.967 1.00 15.98 128 THR P C 1
ATOM 2730 O O . THR D 1 38 ? 19.526 81.330 -11.072 1.00 15.90 128 THR P O 1
ATOM 2734 N N . VAL D 1 39 ? 19.619 79.333 -9.976 1.00 15.01 129 VAL P N 1
ATOM 2735 C CA . VAL D 1 39 ? 20.665 79.757 -9.053 1.00 14.48 129 VAL P CA 1
ATOM 2736 C C . VAL D 1 39 ? 21.894 78.940 -9.382 1.00 13.76 129 VAL P C 1
ATOM 2737 O O . VAL D 1 39 ? 21.825 77.709 -9.463 1.00 15.07 129 VAL P O 1
ATOM 2741 N N . GLU D 1 40 ? 23.030 79.614 -9.534 1.00 13.24 130 GLU P N 1
ATOM 2742 C CA . GLU D 1 40 ? 24.266 78.956 -9.886 1.00 14.11 130 GLU P CA 1
ATOM 2743 C C . GLU D 1 40 ? 25.295 79.379 -8.867 1.00 12.83 130 GLU P C 1
ATOM 2744 O O . GLU D 1 40 ? 25.780 80.508 -8.908 1.00 13.78 130 GLU P O 1
ATOM 2750 N N . VAL D 1 41 ? 25.559 78.499 -7.908 1.00 11.39 131 VAL P N 1
ATOM 2751 C CA . VAL D 1 41 ? 26.601 78.761 -6.869 1.00 11.89 131 VAL P CA 1
ATOM 2752 C C . VAL D 1 41 ? 27.886 78.066 -7.316 1.00 11.70 131 VAL P C 1
ATOM 2753 O O . VAL D 1 41 ? 27.841 76.879 -7.685 1.00 13.74 131 VAL P O 1
ATOM 2757 N N . TYR D 1 42 ? 28.997 78.773 -7.286 1.00 12.10 132 TYR P N 1
ATOM 2758 C CA . TYR D 1 42 ? 30.314 78.183 -7.463 1.00 11.49 132 TYR P CA 1
ATOM 2759 C C . TYR D 1 42 ? 31.137 78.574 -6.249 1.00 10.57 132 TYR P C 1
ATOM 2760 O O . TYR D 1 42 ? 31.199 79.756 -5.896 1.00 11.96 132 TYR P O 1
ATOM 2769 N N . ALA D 1 43 ? 31.664 77.567 -5.572 1.00 10.46 133 ALA P N 1
ATOM 2770 C CA . ALA D 1 43 ? 32.572 77.830 -4.454 1.00 11.91 133 ALA P CA 1
ATOM 2771 C C . ALA D 1 43 ? 33.820 76.994 -4.712 1.00 12.28 133 ALA P C 1
ATOM 2772 O O . ALA D 1 43 ? 33.772 75.765 -4.690 1.00 13.66 133 ALA P O 1
ATOM 2774 N N . ASP D 1 44 ? 34.928 77.669 -4.974 1.00 12.04 134 ASP P N 1
ATOM 2775 C CA . ASP D 1 44 ? 36.146 76.970 -5.365 1.00 12.12 134 ASP P CA 1
ATOM 2776 C C . ASP D 1 44 ? 36.564 75.900 -4.370 1.00 12.41 134 ASP P C 1
ATOM 2777 O O . ASP D 1 44 ? 37.092 74.837 -4.763 1.00 14.66 134 ASP P O 1
ATOM 2782 N N . GLU D 1 45 ? 36.344 76.192 -3.091 1.00 11.79 135 GLU P N 1
ATOM 2783 C CA . GLU D 1 45 ? 36.777 75.295 -2.027 1.00 14.18 135 GLU P CA 1
ATOM 2784 C C . GLU D 1 45 ? 35.627 74.541 -1.393 1.00 12.82 135 GLU P C 1
ATOM 2785 O O . GLU D 1 45 ? 35.649 73.307 -1.353 1.00 14.71 135 GLU P O 1
ATOM 2791 N N . SER D 1 46 ? 34.612 75.246 -0.892 1.00 12.89 136 SER P N 1
ATOM 2792 C CA . SER D 1 46 ? 33.540 74.545 -0.180 1.00 13.39 136 SER P CA 1
ATOM 2793 C C . SER D 1 46 ? 32.347 75.422 0.039 1.00 12.12 136 SER P C 1
ATOM 2794 O O . SER D 1 46 ? 32.431 76.643 0.004 1.00 12.28 136 SER P O 1
ATOM 2797 N N . MET D 1 47 ? 31.216 74.769 0.316 1.00 12.41 137 MET P N 1
ATOM 2798 C CA . MET D 1 47 ? 29.984 75.422 0.778 1.00 13.03 137 MET P CA 1
ATOM 2799 C C . MET D 1 47 ? 29.540 74.740 2.060 1.00 11.67 137 MET P C 1
ATOM 2800 O O . MET D 1 47 ? 29.507 73.516 2.121 1.00 12.84 137 MET P O 1
ATOM 2805 N N . THR D 1 48 ? 29.270 75.537 3.097 1.00 11.82 138 THR P N 1
ATOM 2806 C CA . THR D 1 48 ? 28.750 75.016 4.343 1.00 12.54 138 THR P CA 1
ATOM 2807 C C . THR D 1 48 ? 27.387 75.639 4.582 1.00 11.49 138 THR P C 1
ATOM 2808 O O . THR D 1 48 ? 27.268 76.879 4.524 1.00 13.15 138 THR P O 1
ATOM 2812 N N . VAL D 1 49 ? 26.389 74.813 4.841 1.00 12.02 139 VAL P N 1
ATOM 2813 C CA . VAL D 1 49 ? 25.043 75.248 5.211 1.00 12.29 139 VAL P CA 1
ATOM 2814 C C . VAL D 1 49 ? 24.825 74.870 6.680 1.00 10.77 139 VAL P C 1
ATOM 2815 O O . VAL D 1 49 ? 24.656 73.691 7.000 1.00 12.36 139 VAL P O 1
ATOM 2819 N N . ASP D 1 50 ? 24.894 75.878 7.552 1.00 11.75 140 ASP P N 1
ATOM 2820 C CA . ASP D 1 50 ? 24.774 75.698 8.977 1.00 12.82 140 ASP P CA 1
ATOM 2821 C C . ASP D 1 50 ? 23.368 76.109 9.412 1.00 12.77 140 ASP P C 1
ATOM 2822 O O . ASP D 1 50 ? 23.102 77.301 9.651 1.00 12.97 140 ASP P O 1
ATOM 2827 N N . THR D 1 51 ? 22.475 75.127 9.415 1.00 13.62 141 THR P N 1
ATOM 2828 C CA . THR D 1 51 ? 21.049 75.351 9.738 1.00 13.87 141 THR P CA 1
ATOM 2829 C C . THR D 1 51 ? 20.518 74.052 10.298 1.00 14.53 141 THR P C 1
ATOM 2830 O O . THR D 1 51 ? 20.985 72.953 9.922 1.00 14.82 141 THR P O 1
ATOM 2834 N N . PRO D 1 52 ? 19.543 74.148 11.221 1.00 14.88 142 PRO P N 1
ATOM 2835 C CA . PRO D 1 52 ? 19.010 72.896 11.771 1.00 14.73 142 PRO P CA 1
ATOM 2836 C C . PRO D 1 52 ? 18.305 72.024 10.718 1.00 13.72 142 PRO P C 1
ATOM 2837 O O . PRO D 1 52 ? 18.279 70.808 10.868 1.00 13.83 142 PRO P O 1
ATOM 2841 N N . ARG D 1 53 ? 17.728 72.631 9.684 1.00 14.42 143 ARG P N 1
ATOM 2842 C CA . ARG D 1 53 ? 16.956 71.856 8.694 1.00 14.88 143 ARG P CA 1
ATOM 2843 C C . ARG D 1 53 ? 17.063 72.520 7.349 1.00 14.32 143 ARG P C 1
ATOM 2844 O O . ARG D 1 53 ? 16.791 73.733 7.248 1.00 14.04 143 ARG P O 1
ATOM 2852 N N . THR D 1 54 ? 17.489 71.759 6.334 1.00 13.66 144 THR P N 1
ATOM 2853 C CA . THR D 1 54 ? 17.480 72.227 4.956 1.00 14.69 144 THR P CA 1
ATOM 2854 C C . THR D 1 54 ? 16.483 71.331 4.217 1.00 14.75 144 THR P C 1
ATOM 2855 O O . THR D 1 54 ? 16.601 70.094 4.281 1.00 15.35 144 THR P O 1
ATOM 2859 N N . THR D 1 55 ? 15.526 71.940 3.527 1.00 14.55 145 THR P N 1
ATOM 2860 C CA . THR D 1 55 ? 14.525 71.213 2.763 1.00 14.51 145 THR P CA 1
ATOM 2861 C C . THR D 1 55 ? 14.610 71.562 1.290 1.00 13.61 145 THR P C 1
ATOM 2862 O O . THR D 1 55 ? 14.638 72.741 0.958 1.00 15.80 145 THR P O 1
ATOM 2866 N N . PHE D 1 56 ? 14.603 70.542 0.429 1.00 13.34 146 PHE P N 1
ATOM 2867 C CA . PHE D 1 56 ? 14.569 70.695 -1.019 1.00 13.22 146 PHE P CA 1
ATOM 2868 C C . PHE D 1 56 ? 13.193 70.182 -1.457 1.00 14.58 146 PHE P C 1
ATOM 2869 O O . PHE D 1 56 ? 12.836 69.042 -1.160 1.00 15.88 146 PHE P O 1
ATOM 2877 N N . THR D 1 57 ? 12.466 70.999 -2.214 1.00 14.07 147 THR P N 1
ATOM 2878 C CA . THR D 1 57 ? 11.087 70.620 -2.576 1.00 14.16 147 THR P CA 1
ATOM 2879 C C . THR D 1 57 ? 11.048 69.684 -3.784 1.00 14.92 147 THR P C 1
ATOM 2880 O O . THR D 1 57 ? 10.044 69.079 -4.070 1.00 16.66 147 THR P O 1
ATOM 2884 N N . GLY D 1 58 ? 12.142 69.623 -4.523 1.00 14.26 148 GLY P N 1
ATOM 2885 C CA . GLY D 1 58 ? 12.236 68.832 -5.740 1.00 14.08 148 GLY P CA 1
ATOM 2886 C C . GLY D 1 58 ? 13.231 67.694 -5.635 1.00 14.61 148 GLY P C 1
ATOM 2887 O O . GLY D 1 58 ? 13.422 67.128 -4.566 1.00 14.80 148 GLY P O 1
ATOM 2888 N N . ASP D 1 59 ? 13.812 67.329 -6.775 1.00 15.00 149 ASP P N 1
ATOM 2889 C CA . ASP D 1 59 ? 14.798 66.259 -6.838 1.00 16.36 149 ASP P CA 1
ATOM 2890 C C . ASP D 1 59 ? 16.143 66.836 -6.476 1.00 14.88 149 ASP P C 1
ATOM 2891 O O . ASP D 1 59 ? 16.380 68.032 -6.655 1.00 14.87 149 ASP P O 1
ATOM 2896 N N . VAL D 1 60 ? 17.013 65.970 -5.976 1.00 14.06 150 VAL P N 1
ATOM 2897 C CA . VAL D 1 60 ? 18.401 66.312 -5.695 1.00 13.82 150 VAL P CA 1
ATOM 2898 C C . VAL D 1 60 ? 19.296 65.310 -6.418 1.00 14.09 150 VAL P C 1
ATOM 2899 O O . VAL D 1 60 ? 19.043 64.108 -6.358 1.00 13.40 150 VAL P O 1
ATOM 2903 N N . GLU D 1 61 ? 20.342 65.809 -7.088 1.00 13.64 151 GLU P N 1
ATOM 2904 C CA . GLU D 1 61 ? 21.372 65.002 -7.744 1.00 14.20 151 GLU P CA 1
ATOM 2905 C C . GLU D 1 61 ? 22.717 65.351 -7.150 1.00 13.61 151 GLU P C 1
ATOM 2906 O O . GLU D 1 61 ? 23.077 66.516 -7.086 1.00 13.86 151 GLU P O 1
ATOM 2912 N N . ILE D 1 62 ? 23.404 64.338 -6.665 1.00 12.43 152 ILE P N 1
ATOM 2913 C CA . ILE D 1 62 ? 24.780 64.510 -6.169 1.00 12.13 152 ILE P CA 1
ATOM 2914 C C . ILE D 1 62 ? 25.708 63.799 -7.121 1.00 12.39 152 ILE P C 1
ATOM 2915 O O . ILE D 1 62 ? 25.573 62.591 -7.345 1.00 13.43 152 ILE P O 1
ATOM 2920 N N . GLN D 1 63 ? 26.672 64.530 -7.686 1.00 12.98 153 GLN P N 1
ATOM 2921 C CA . GLN D 1 63 ? 27.499 63.985 -8.782 1.00 13.16 153 GLN P CA 1
ATOM 2922 C C . GLN D 1 63 ? 28.787 63.273 -8.329 1.00 13.89 153 GLN P C 1
ATOM 2923 O O . GLN D 1 63 ? 29.384 62.551 -9.117 1.00 15.20 153 GLN P O 1
ATOM 2929 N N . LYS D 1 64 ? 29.140 63.438 -7.060 1.00 13.54 154 LYS P N 1
ATOM 2930 C CA . LYS D 1 64 ? 30.201 62.637 -6.466 1.00 14.73 154 LYS P CA 1
ATOM 2931 C C . LYS D 1 64 ? 29.602 61.851 -5.290 1.00 14.03 154 LYS P C 1
ATOM 2932 O O . LYS D 1 64 ? 28.545 61.233 -5.460 1.00 16.24 154 LYS P O 1
ATOM 2938 N N . GLY D 1 65 ? 30.220 61.878 -4.116 1.00 13.67 155 GLY P N 1
ATOM 2939 C CA . GLY D 1 65 ? 29.843 60.975 -3.036 1.00 12.98 155 GLY P CA 1
ATOM 2940 C C . GLY D 1 65 ? 28.893 61.618 -2.019 1.00 12.77 155 GLY P C 1
ATOM 2941 O O . GLY D 1 65 ? 28.801 62.851 -1.938 1.00 13.61 155 GLY P O 1
ATOM 2942 N N . LEU D 1 66 ? 28.239 60.785 -1.210 1.00 14.25 156 LEU P N 1
ATOM 2943 C CA . LEU D 1 66 ? 27.393 61.279 -0.151 1.00 12.90 156 LEU P CA 1
ATOM 2944 C C . LEU D 1 66 ? 27.813 60.644 1.154 1.00 12.55 156 LEU P C 1
ATOM 2945 O O . LEU D 1 66 ? 28.082 59.461 1.162 1.00 14.27 156 LEU P O 1
ATOM 2950 N N . GLY D 1 67 ? 27.884 61.425 2.239 1.00 12.51 157 GLY P N 1
ATOM 2951 C CA . GLY D 1 67 ? 28.144 60.876 3.592 1.00 13.06 157 GLY P CA 1
ATOM 2952 C C . GLY D 1 67 ? 27.018 61.410 4.472 1.00 13.13 157 GLY P C 1
ATOM 2953 O O . GLY D 1 67 ? 26.711 62.607 4.414 1.00 14.06 157 GLY P O 1
ATOM 2954 N N . VAL D 1 68 ? 26.420 60.543 5.285 1.00 13.68 158 VAL P N 1
ATOM 2955 C CA . VAL D 1 68 ? 25.407 60.953 6.245 1.00 13.65 158 VAL P CA 1
ATOM 2956 C C . VAL D 1 68 ? 25.795 60.404 7.615 1.00 13.76 158 VAL P C 1
ATOM 2957 O O . VAL D 1 68 ? 26.051 59.201 7.749 1.00 14.48 158 VAL P O 1
ATOM 2961 N N . LYS D 1 69 ? 25.858 61.282 8.612 1.00 14.59 159 LYS P N 1
ATOM 2962 C CA . LYS D 1 69 ? 26.296 60.863 9.944 1.00 16.02 159 LYS P CA 1
ATOM 2963 C C . LYS D 1 69 ? 25.168 60.308 10.780 1.00 16.47 159 LYS P C 1
ATOM 2964 O O . LYS D 1 69 ? 25.353 59.324 11.516 1.00 17.12 159 LYS P O 1
ATOM 2970 N N . GLY D 1 70 ? 24.005 60.930 10.629 1.00 15.57 160 GLY P N 1
ATOM 2971 C CA . GLY D 1 70 ? 22.803 60.544 11.356 1.00 15.62 160 GLY P CA 1
ATOM 2972 C C . GLY D 1 70 ? 22.038 59.459 10.636 1.00 15.61 160 GLY P C 1
ATOM 2973 O O . GLY D 1 70 ? 22.530 58.880 9.679 1.00 17.55 160 GLY P O 1
ATOM 2974 N N . LYS D 1 71 ? 20.830 59.170 11.110 1.00 16.71 161 LYS P N 1
ATOM 2975 C CA . LYS D 1 71 ? 19.969 58.152 10.485 1.00 16.75 161 LYS P CA 1
ATOM 2976 C C . LYS D 1 71 ? 19.366 58.656 9.179 1.00 15.53 161 LYS P C 1
ATOM 2977 O O . LYS D 1 71 ? 19.150 59.853 9.010 1.00 15.60 161 LYS P O 1
ATOM 2983 N N . SER D 1 72 ? 19.098 57.742 8.249 1.00 15.80 162 SER P N 1
ATOM 2984 C CA . SER D 1 72 ? 18.449 58.140 7.010 1.00 15.11 162 SER P CA 1
ATOM 2985 C C . SER D 1 72 ? 17.144 57.391 6.864 1.00 14.83 162 SER P C 1
ATOM 2986 O O . SER D 1 72 ? 17.089 56.188 7.084 1.00 15.38 162 SER P O 1
ATOM 2989 N N A GLN D 1 73 ? 16.099 58.100 6.469 0.50 14.98 163 GLN P N 1
ATOM 2990 N N B GLN D 1 73 ? 16.092 58.124 6.524 0.50 14.81 163 GLN P N 1
ATOM 2991 C CA A GLN D 1 73 ? 14.789 57.506 6.318 0.50 15.89 163 GLN P CA 1
ATOM 2992 C CA B GLN D 1 73 ? 14.779 57.553 6.306 0.50 15.54 163 GLN P CA 1
ATOM 2993 C C A GLN D 1 73 ? 14.280 57.738 4.903 0.50 15.11 163 GLN P C 1
ATOM 2994 C C B GLN D 1 73 ? 14.372 57.760 4.855 0.50 14.84 163 GLN P C 1
ATOM 2995 O O A GLN D 1 73 ? 13.993 58.880 4.521 0.50 15.66 163 GLN P O 1
ATOM 2996 O O B GLN D 1 73 ? 14.260 58.904 4.396 0.50 15.08 163 GLN P O 1
ATOM 3007 N N . PHE D 1 74 ? 14.208 56.655 4.126 1.00 14.58 164 PHE P N 1
ATOM 3008 C CA . PHE D 1 74 ? 13.761 56.709 2.717 1.00 14.30 164 PHE P CA 1
ATOM 3009 C C . PHE D 1 74 ? 12.334 56.220 2.681 1.00 15.06 164 PHE P C 1
ATOM 3010 O O . PHE D 1 74 ? 12.068 55.093 3.081 1.00 15.53 164 PHE P O 1
ATOM 3018 N N . ASP D 1 75 ? 11.431 57.062 2.183 1.00 14.56 165 ASP P N 1
ATOM 3019 C CA . ASP D 1 75 ? 10.010 56.712 2.181 1.00 15.66 165 ASP P CA 1
ATOM 3020 C C . ASP D 1 75 ? 9.611 55.845 0.986 1.00 16.81 165 ASP P C 1
ATOM 3021 O O . ASP D 1 75 ? 8.533 55.219 0.998 1.00 18.96 165 ASP P O 1
ATOM 3026 N N . SER D 1 76 ? 10.426 55.866 -0.060 1.00 14.73 166 SER P N 1
ATOM 3027 C CA . SER D 1 76 ? 10.222 55.067 -1.268 1.00 14.48 166 SER P CA 1
ATOM 3028 C C . SER D 1 76 ? 11.436 54.185 -1.493 1.00 14.33 166 SER P C 1
ATOM 3029 O O . SER D 1 76 ? 12.449 54.331 -0.803 1.00 15.49 166 SER P O 1
ATOM 3032 N N . ASN D 1 77 ? 11.326 53.246 -2.426 1.00 14.93 167 ASN P N 1
ATOM 3033 C CA . ASN D 1 77 ? 12.424 52.326 -2.689 1.00 15.63 167 ASN P CA 1
ATOM 3034 C C . ASN D 1 77 ? 13.725 53.011 -3.000 1.00 14.91 167 ASN P C 1
ATOM 3035 O O . ASN D 1 77 ? 13.759 54.061 -3.654 1.00 15.40 167 ASN P O 1
ATOM 3040 N N . ILE D 1 78 ? 14.811 52.387 -2.562 1.00 14.11 168 ILE P N 1
ATOM 3041 C CA . ILE D 1 78 ? 16.157 52.787 -3.002 1.00 15.42 168 ILE P CA 1
ATOM 3042 C C . ILE D 1 78 ? 16.686 51.689 -3.924 1.00 14.30 168 ILE P C 1
ATOM 3043 O O . ILE D 1 78 ? 16.291 50.526 -3.821 1.00 15.61 168 ILE P O 1
ATOM 3048 N N . THR D 1 79 ? 17.635 52.055 -4.789 1.00 15.05 169 THR P N 1
ATOM 3049 C CA . THR D 1 79 ? 18.303 51.092 -5.682 1.00 14.05 169 THR P CA 1
ATOM 3050 C C . THR D 1 79 ? 19.783 51.350 -5.631 1.00 14.28 169 THR P C 1
ATOM 3051 O O . THR D 1 79 ? 20.191 52.507 -5.584 1.00 14.71 169 THR P O 1
ATOM 3055 N N . ALA D 1 80 ? 20.557 50.280 -5.607 1.00 13.51 170 ALA P N 1
ATOM 3056 C CA . ALA D 1 80 ? 22.008 50.420 -5.611 1.00 13.64 170 ALA P CA 1
ATOM 3057 C C . ALA D 1 80 ? 22.609 49.142 -6.181 1.00 14.03 170 ALA P C 1
ATOM 3058 O O . ALA D 1 80 ? 22.020 48.071 -6.092 1.00 14.95 170 ALA P O 1
ATOM 3060 N N . PRO D 1 81 ? 23.840 49.228 -6.707 1.00 14.71 171 PRO P N 1
ATOM 3061 C CA . PRO D 1 81 ? 24.422 47.996 -7.224 1.00 14.90 171 PRO P CA 1
ATOM 3062 C C . PRO D 1 81 ? 24.835 47.028 -6.093 1.00 14.52 171 PRO P C 1
ATOM 3063 O O . PRO D 1 81 ? 24.911 45.812 -6.299 1.00 15.13 171 PRO P O 1
ATOM 3067 N N . ASP D 1 82 ? 25.159 47.571 -4.925 1.00 14.05 172 ASP P N 1
ATOM 3068 C CA . ASP D 1 82 ? 25.350 46.733 -3.745 1.00 14.62 172 ASP P CA 1
ATOM 3069 C C . ASP D 1 82 ? 25.191 47.638 -2.532 1.00 14.02 172 ASP P C 1
ATOM 3070 O O . ASP D 1 82 ? 25.328 48.875 -2.637 1.00 13.38 172 ASP P O 1
ATOM 3075 N N . ALA D 1 83 ? 24.897 47.004 -1.398 1.00 14.06 173 ALA P N 1
ATOM 3076 C CA . ALA D 1 83 ? 24.810 47.677 -0.082 1.00 13.63 173 ALA P CA 1
ATOM 3077 C C . ALA D 1 83 ? 25.659 46.858 0.853 1.00 14.25 173 ALA P C 1
ATOM 3078 O O . ALA D 1 83 ? 25.407 45.656 1.019 1.00 14.43 173 ALA P O 1
ATOM 3080 N N . ILE D 1 84 ? 26.738 47.458 1.359 1.00 14.07 174 ILE P N 1
ATOM 3081 C CA . ILE D 1 84 ? 27.609 46.749 2.262 1.00 14.52 174 ILE P CA 1
ATOM 3082 C C . ILE D 1 84 ? 27.099 47.022 3.670 1.00 13.96 174 ILE P C 1
ATOM 3083 O O . ILE D 1 84 ? 27.187 48.153 4.159 1.00 14.04 174 ILE P O 1
ATOM 3088 N N . ILE D 1 85 ? 26.509 45.983 4.279 1.00 14.68 175 ILE P N 1
ATOM 3089 C CA . ILE D 1 85 ? 25.783 46.128 5.530 1.00 14.58 175 ILE P CA 1
ATOM 3090 C C . ILE D 1 85 ? 26.614 45.499 6.624 1.00 15.29 175 ILE P C 1
ATOM 3091 O O . ILE D 1 85 ? 26.908 44.282 6.596 1.00 14.18 175 ILE P O 1
ATOM 3096 N N . ASN D 1 86 ? 27.054 46.333 7.564 1.00 15.70 176 ASN P N 1
ATOM 3097 C CA . ASN D 1 86 ? 27.928 45.839 8.624 1.00 16.89 176 ASN P CA 1
ATOM 3098 C C . ASN D 1 86 ? 29.072 44.953 8.072 1.00 16.50 176 ASN P C 1
ATOM 3099 O O . ASN D 1 86 ? 29.332 43.814 8.540 1.00 16.43 176 ASN P O 1
ATOM 3104 N N . GLY D 1 87 ? 29.722 45.469 7.030 1.00 16.47 177 GLY P N 1
ATOM 3105 C CA . GLY D 1 87 ? 30.844 44.798 6.388 1.00 16.72 177 GLY P CA 1
ATOM 3106 C C . GLY D 1 87 ? 30.515 43.669 5.413 1.00 16.78 177 GLY P C 1
ATOM 3107 O O . GLY D 1 87 ? 31.430 43.059 4.849 1.00 19.33 177 GLY P O 1
ATOM 3108 N N . LYS D 1 88 ? 29.220 43.414 5.179 1.00 15.80 178 LYS P N 1
ATOM 3109 C CA . LYS D 1 88 ? 28.787 42.242 4.400 1.00 16.64 178 LYS P CA 1
ATOM 3110 C C . LYS D 1 88 ? 28.079 42.694 3.115 1.00 16.61 178 LYS P C 1
ATOM 3111 O O . LYS D 1 88 ? 27.141 43.465 3.170 1.00 16.40 178 LYS P O 1
ATOM 3117 N N . SER D 1 89 ? 28.531 42.217 1.963 1.00 16.36 179 SER P N 1
ATOM 3118 C CA . SER D 1 89 ? 27.834 42.510 0.715 1.00 15.58 179 SER P CA 1
ATOM 3119 C C . SER D 1 89 ? 26.436 41.948 0.738 1.00 15.43 179 SER P C 1
ATOM 3120 O O . SER D 1 89 ? 26.252 40.745 0.924 1.00 16.49 179 SER P O 1
ATOM 3123 N N . THR D 1 90 ? 25.444 42.797 0.517 1.00 14.47 180 THR P N 1
ATOM 3124 C CA . THR D 1 90 ? 24.080 42.299 0.392 1.00 14.17 180 THR P CA 1
ATOM 3125 C C . THR D 1 90 ? 23.920 41.447 -0.873 1.00 14.11 180 THR P C 1
ATOM 3126 O O . THR D 1 90 ? 23.303 40.371 -0.859 1.00 15.68 180 THR P O 1
ATOM 3130 N N . ASP D 1 91 ? 24.453 41.947 -1.981 1.00 14.57 181 ASP P N 1
ATOM 3131 C CA . ASP D 1 91 ? 24.381 41.239 -3.257 1.00 15.64 181 ASP P CA 1
ATOM 3132 C C . ASP D 1 91 ? 24.847 39.791 -3.161 1.00 15.83 181 ASP P C 1
ATOM 3133 O O . ASP D 1 91 ? 24.303 38.905 -3.852 1.00 17.99 181 ASP P O 1
ATOM 3138 N N . LYS D 1 92 ? 25.906 39.556 -2.377 1.00 16.25 182 LYS P N 1
ATOM 3139 C CA . LYS D 1 92 ? 26.571 38.250 -2.370 1.00 16.74 182 LYS P CA 1
ATOM 3140 C C . LYS D 1 92 ? 26.343 37.459 -1.077 1.00 16.02 182 LYS P C 1
ATOM 3141 O O . LYS D 1 92 ? 26.924 36.377 -0.918 1.00 16.73 182 LYS P O 1
ATOM 3147 N N . HIS D 1 93 ? 25.511 37.977 -0.159 1.00 15.50 183 HIS P N 1
ATOM 3148 C CA . HIS D 1 93 ? 25.431 37.369 1.159 1.00 14.15 183 HIS P CA 1
ATOM 3149 C C . HIS D 1 93 ? 24.813 35.970 1.139 1.00 14.69 183 HIS P C 1
ATOM 3150 O O . HIS D 1 93 ? 24.046 35.618 0.234 1.00 15.34 183 HIS P O 1
ATOM 3157 N N . ILE D 1 94 ? 25.168 35.206 2.173 1.00 14.77 184 ILE P N 1
ATOM 3158 C CA . ILE D 1 94 ? 24.692 33.829 2.353 1.00 15.40 184 ILE P CA 1
ATOM 3159 C C . ILE D 1 94 ? 24.173 33.691 3.788 1.00 14.89 184 ILE P C 1
ATOM 3160 O O . ILE D 1 94 ? 24.236 34.648 4.577 1.00 15.30 184 ILE P O 1
ATOM 3165 N N . HIS D 1 95 ? 23.688 32.500 4.115 1.00 14.66 185 HIS P N 1
ATOM 3166 C CA . HIS D 1 95 ? 23.268 32.167 5.472 1.00 13.10 185 HIS P CA 1
ATOM 3167 C C . HIS D 1 95 ? 23.669 30.748 5.774 1.00 15.05 185 HIS P C 1
ATOM 3168 O O . HIS D 1 95 ? 23.794 29.921 4.863 1.00 15.97 185 HIS P O 1
ATOM 3175 N N . ARG D 1 96 ? 23.848 30.452 7.049 1.00 16.30 186 ARG P N 1
ATOM 3176 C CA . ARG D 1 96 ? 23.868 29.054 7.463 1.00 16.20 186 ARG P CA 1
ATOM 3177 C C . ARG D 1 96 ? 22.493 28.500 7.088 1.00 15.42 186 ARG P C 1
ATOM 3178 O O . ARG D 1 96 ? 21.465 29.136 7.390 1.00 17.13 186 ARG P O 1
ATOM 3186 N N . GLY D 1 97 ? 22.428 27.337 6.426 1.00 14.46 187 GLY P N 1
ATOM 3187 C CA . GLY D 1 97 ? 21.090 26.825 6.052 1.00 15.78 187 GLY P CA 1
ATOM 3188 C C . GLY D 1 97 ? 20.372 26.107 7.176 1.00 15.72 187 GLY P C 1
ATOM 3189 O O . GLY D 1 97 ? 20.906 25.974 8.288 1.00 18.67 187 GLY P O 1
ATOM 3190 N N . ASP D 1 98 ? 19.136 25.663 6.895 1.00 14.85 188 ASP P N 1
ATOM 3191 C CA . ASP D 1 98 ? 18.330 25.070 7.966 1.00 15.23 188 ASP P CA 1
ATOM 3192 C C . ASP D 1 98 ? 18.624 23.594 8.213 1.00 15.01 188 ASP P C 1
ATOM 3193 O O . ASP D 1 98 ? 17.982 22.982 9.074 1.00 17.00 188 ASP P O 1
ATOM 3198 N N . SER D 1 99 ? 19.607 23.036 7.485 1.00 15.56 189 SER P N 1
ATOM 3199 C CA . SER D 1 99 ? 19.993 21.616 7.662 1.00 15.54 189 SER P CA 1
ATOM 3200 C C . SER D 1 99 ? 21.471 21.445 7.937 1.00 16.22 189 SER P C 1
ATOM 3201 O O . SER D 1 99 ? 22.004 20.380 7.661 1.00 17.25 189 SER P O 1
ATOM 3204 N N . GLY D 1 100 ? 22.124 22.451 8.519 1.00 16.44 190 GLY P N 1
ATOM 3205 C CA . GLY D 1 100 ? 23.549 22.314 8.855 1.00 16.86 190 GLY P CA 1
ATOM 3206 C C . GLY D 1 100 ? 24.568 22.684 7.808 1.00 18.17 190 GLY P C 1
ATOM 3207 O O . GLY D 1 100 ? 25.774 22.592 8.083 1.00 20.86 190 GLY P O 1
ATOM 3208 N N . GLY D 1 101 ? 24.139 23.077 6.611 1.00 16.89 191 GLY P N 1
ATOM 3209 C CA . GLY D 1 101 ? 25.065 23.503 5.567 1.00 17.49 191 GLY P CA 1
ATOM 3210 C C . GLY D 1 101 ? 24.965 25.003 5.404 1.00 17.00 191 GLY P C 1
ATOM 3211 O O . GLY D 1 101 ? 24.740 25.746 6.385 1.00 18.45 191 GLY P O 1
ATOM 3212 N N . THR D 1 102 ? 25.139 25.439 4.167 1.00 17.24 192 THR P N 1
ATOM 3213 C CA . THR D 1 102 ? 25.155 26.848 3.835 1.00 18.10 192 THR P CA 1
ATOM 3214 C C . THR D 1 102 ? 24.286 27.089 2.623 1.00 17.20 192 THR P C 1
ATOM 3215 O O . THR D 1 102 ? 24.192 26.232 1.735 1.00 18.25 192 THR P O 1
ATOM 3219 N N . THR D 1 103 ? 23.656 28.267 2.571 1.00 16.86 193 THR P N 1
ATOM 3220 C CA . THR D 1 103 ? 22.855 28.634 1.405 1.00 15.92 193 THR P CA 1
ATOM 3221 C C . THR D 1 103 ? 23.753 29.238 0.332 1.00 15.52 193 THR P C 1
ATOM 3222 O O . THR D 1 103 ? 24.934 29.526 0.590 1.00 16.05 193 THR P O 1
ATOM 3226 N N . GLY D 1 104 ? 23.208 29.383 -0.875 1.00 15.77 194 GLY P N 1
ATOM 3227 C CA . GLY D 1 104 ? 23.788 30.180 -1.958 1.00 15.69 194 GLY P CA 1
ATOM 3228 C C . GLY D 1 104 ? 23.586 31.674 -1.720 1.00 15.68 194 GLY P C 1
ATOM 3229 O O . GLY D 1 104 ? 22.985 32.093 -0.730 1.00 15.74 194 GLY P O 1
ATOM 3230 N N . PRO D 1 105 ? 24.114 32.495 -2.618 1.00 16.45 195 PRO P N 1
ATOM 3231 C CA . PRO D 1 105 ? 24.032 33.943 -2.455 1.00 16.58 195 PRO P CA 1
ATOM 3232 C C . PRO D 1 105 ? 22.620 34.471 -2.732 1.00 16.62 195 PRO P C 1
ATOM 3233 O O . PRO D 1 105 ? 21.796 33.795 -3.342 1.00 17.78 195 PRO P O 1
ATOM 3237 N N . MET D 1 106 ? 22.393 35.719 -2.345 1.00 15.73 196 MET P N 1
ATOM 3238 C CA . MET D 1 106 ? 21.132 36.406 -2.620 1.00 15.38 196 MET P CA 1
ATOM 3239 C C . MET D 1 106 ? 20.622 36.221 -4.061 1.00 15.94 196 MET P C 1
ATOM 3240 O O . MET D 1 106 ? 21.332 36.509 -5.011 1.00 17.04 196 MET P O 1
ATOM 3245 N N . GLN D 1 107 ? 19.348 35.849 -4.195 1.00 16.02 197 GLN P N 1
ATOM 3246 C CA . GLN D 1 107 ? 18.769 35.585 -5.497 1.00 18.53 197 GLN P CA 1
ATOM 3247 C C . GLN D 1 107 ? 17.512 36.392 -5.624 1.00 18.75 197 GLN P C 1
ATOM 3248 O O . GLN D 1 107 ? 16.895 36.746 -4.616 1.00 19.39 197 GLN P O 1
ATOM 3254 N N . LEU D 1 108 ? 17.165 36.672 -6.878 1.00 20.29 198 LEU P N 1
ATOM 3255 C CA . LEU D 1 108 ? 15.935 37.348 -7.239 1.00 21.15 198 LEU P CA 1
ATOM 3256 C C . LEU D 1 108 ? 14.722 36.710 -6.572 1.00 22.58 198 LEU P C 1
ATOM 3257 O O . LEU D 1 108 ? 14.599 35.472 -6.486 1.00 21.95 198 LEU P O 1
ATOM 3262 N N . GLU D 1 109 ? 13.841 37.578 -6.087 1.00 24.14 199 GLU P N 1
ATOM 3263 C CA . GLU D 1 109 ? 12.561 37.177 -5.515 1.00 26.19 199 GLU P CA 1
ATOM 3264 C C . GLU D 1 109 ? 11.774 36.263 -6.479 1.00 28.74 199 GLU P C 1
ATOM 3265 O O . GLU D 1 109 ? 11.937 36.328 -7.714 1.00 27.67 199 GLU P O 1
ATOM 3271 N N . HIS D 1 110 ? 10.932 35.406 -5.902 1.00 32.09 200 HIS P N 1
ATOM 3272 C CA . HIS D 1 110 ? 10.024 34.573 -6.691 1.00 36.51 200 HIS P CA 1
ATOM 3273 C C . HIS D 1 110 ? 8.889 35.467 -7.154 1.00 38.34 200 HIS P C 1
ATOM 3274 O O . HIS D 1 110 ? 8.455 36.336 -6.396 1.00 39.53 200 HIS P O 1
ATOM 3281 N N . HIS D 1 111 ? 8.418 35.280 -8.388 1.00 40.08 201 HIS P N 1
ATOM 3282 C CA . HIS D 1 111 ? 7.405 36.186 -8.960 1.00 41.39 201 HIS P CA 1
ATOM 3283 C C . HIS D 1 111 ? 5.990 35.583 -9.006 1.00 42.28 201 HIS P C 1
ATOM 3284 O O . HIS D 1 111 ? 5.643 34.699 -8.205 1.00 43.02 201 HIS P O 1
ATOM 3286 N N . MET E 1 1 ? 17.235 77.224 19.872 1.00 21.04 91 MET Q N 1
ATOM 3287 C CA . MET E 1 1 ? 17.493 77.920 18.569 1.00 21.11 91 MET Q CA 1
ATOM 3288 C C . MET E 1 1 ? 18.478 79.057 18.793 1.00 21.04 91 MET Q C 1
ATOM 3289 O O . MET E 1 1 ? 18.376 79.843 19.750 1.00 20.58 91 MET Q O 1
ATOM 3294 N N . ARG E 1 2 ? 19.450 79.118 17.903 1.00 20.73 92 ARG Q N 1
ATOM 3295 C CA . ARG E 1 2 ? 20.469 80.123 17.922 1.00 21.46 92 ARG Q CA 1
ATOM 3296 C C . ARG E 1 2 ? 19.870 81.469 17.451 1.00 20.35 92 ARG Q C 1
ATOM 3297 O O . ARG E 1 2 ? 18.876 81.476 16.711 1.00 20.91 92 ARG Q O 1
ATOM 3305 N N . ARG E 1 3 ? 20.426 82.594 17.921 1.00 17.83 93 ARG Q N 1
ATOM 3306 C CA . ARG E 1 3 ? 20.348 83.848 17.169 1.00 15.40 93 ARG Q CA 1
ATOM 3307 C C . ARG E 1 3 ? 21.776 84.250 16.859 1.00 14.25 93 ARG Q C 1
ATOM 3308 O O . ARG E 1 3 ? 22.540 84.553 17.775 1.00 16.64 93 ARG Q O 1
ATOM 3316 N N . TYR E 1 4 ? 22.092 84.348 15.570 1.00 11.33 94 TYR Q N 1
ATOM 3317 C CA . TYR E 1 4 ? 23.458 84.695 15.189 1.00 10.93 94 TYR Q CA 1
ATOM 3318 C C . TYR E 1 4 ? 23.336 85.756 14.091 1.00 11.79 94 TYR Q C 1
ATOM 3319 O O . TYR E 1 4 ? 23.026 85.445 12.935 1.00 13.40 94 TYR Q O 1
ATOM 3328 N N . ARG E 1 5 ? 23.553 87.017 14.467 1.00 12.21 95 ARG Q N 1
ATOM 3329 C CA . ARG E 1 5 ? 23.444 88.133 13.538 1.00 12.83 95 ARG Q CA 1
ATOM 3330 C C . ARG E 1 5 ? 24.702 89.000 13.713 1.00 12.71 95 ARG Q C 1
ATOM 3331 O O . ARG E 1 5 ? 24.683 90.087 14.322 1.00 13.84 95 ARG Q O 1
ATOM 3339 N N . PRO E 1 6 ? 25.833 88.508 13.186 1.00 10.92 96 PRO Q N 1
ATOM 3340 C CA . PRO E 1 6 ? 27.070 89.231 13.438 1.00 12.15 96 PRO Q CA 1
ATOM 3341 C C . PRO E 1 6 ? 27.057 90.609 12.773 1.00 12.58 96 PRO Q C 1
ATOM 3342 O O . PRO E 1 6 ? 26.389 90.816 11.743 1.00 13.45 96 PRO Q O 1
ATOM 3346 N N . THR E 1 7 ? 27.819 91.527 13.364 1.00 12.03 97 THR Q N 1
ATOM 3347 C CA . THR E 1 7 ? 27.824 92.917 12.944 1.00 12.35 97 THR Q CA 1
ATOM 3348 C C . THR E 1 7 ? 29.235 93.400 12.577 1.00 13.04 97 THR Q C 1
ATOM 3349 O O . THR E 1 7 ? 29.391 94.560 12.174 1.00 15.08 97 THR Q O 1
ATOM 3353 N N . ASN E 1 8 ? 30.222 92.535 12.739 1.00 12.71 98 ASN Q N 1
ATOM 3354 C CA . ASN E 1 8 ? 31.603 92.898 12.392 1.00 13.88 98 ASN Q CA 1
ATOM 3355 C C . ASN E 1 8 ? 31.740 93.184 10.896 1.00 14.20 98 ASN Q C 1
ATOM 3356 O O . ASN E 1 8 ? 31.163 92.501 10.055 1.00 14.19 98 ASN Q O 1
ATOM 3361 N N . LEU E 1 9 ? 32.559 94.185 10.565 1.00 16.13 99 LEU Q N 1
ATOM 3362 C CA . LEU E 1 9 ? 32.841 94.503 9.170 1.00 16.20 99 LEU Q CA 1
ATOM 3363 C C . LEU E 1 9 ? 34.335 94.761 9.062 1.00 17.76 99 LEU Q C 1
ATOM 3364 O O . LEU E 1 9 ? 34.963 95.239 10.028 1.00 19.89 99 LEU Q O 1
ATOM 3369 N N . GLU E 1 10 ? 34.876 94.471 7.888 1.00 17.53 100 GLU Q N 1
ATOM 3370 C CA . GLU E 1 10 ? 36.293 94.682 7.611 1.00 18.79 100 GLU Q CA 1
ATOM 3371 C C . GLU E 1 10 ? 36.403 95.530 6.370 1.00 19.88 100 GLU Q C 1
ATOM 3372 O O . GLU E 1 10 ? 35.469 95.639 5.585 1.00 18.19 100 GLU Q O 1
ATOM 3378 N N . PRO E 1 11 ? 37.563 96.155 6.174 1.00 20.84 101 PRO Q N 1
ATOM 3379 C CA . PRO E 1 11 ? 37.753 96.987 4.999 1.00 20.93 101 PRO Q CA 1
ATOM 3380 C C . PRO E 1 11 ? 37.526 96.204 3.720 1.00 19.63 101 PRO Q C 1
ATOM 3381 O O . PRO E 1 11 ? 38.011 95.063 3.594 1.00 20.76 101 PRO Q O 1
ATOM 3385 N N . GLY E 1 12 ? 36.780 96.808 2.802 1.00 18.03 102 GLY Q N 1
ATOM 3386 C CA . GLY E 1 12 ? 36.477 96.190 1.517 1.00 17.31 102 GLY Q CA 1
ATOM 3387 C C . GLY E 1 12 ? 35.248 95.293 1.464 1.00 16.24 102 GLY Q C 1
ATOM 3388 O O . GLY E 1 12 ? 34.900 94.799 0.389 1.00 16.76 102 GLY Q O 1
ATOM 3389 N N . ASP E 1 13 ? 34.634 95.023 2.610 1.00 15.77 103 ASP Q N 1
ATOM 3390 C CA . ASP E 1 13 ? 33.408 94.222 2.568 1.00 14.25 103 ASP Q CA 1
ATOM 3391 C C . ASP E 1 13 ? 32.327 94.788 1.635 1.00 15.49 103 ASP Q C 1
ATOM 3392 O O . ASP E 1 13 ? 32.149 96.015 1.511 1.00 16.37 103 ASP Q O 1
ATOM 3397 N N . ALA E 1 14 ? 31.595 93.881 0.987 1.00 14.88 104 ALA Q N 1
ATOM 3398 C CA . ALA E 1 14 ? 30.445 94.254 0.129 1.00 14.64 104 ALA Q CA 1
ATOM 3399 C C . ALA E 1 14 ? 29.267 93.456 0.600 1.00 14.61 104 ALA Q C 1
ATOM 3400 O O . ALA E 1 14 ? 29.434 92.334 1.042 1.00 17.17 104 ALA Q O 1
ATOM 3402 N N . GLY E 1 15 ? 28.075 94.009 0.539 1.00 14.00 105 GLY Q N 1
ATOM 3403 C CA . GLY E 1 15 ? 26.965 93.229 1.039 1.00 13.32 105 GLY Q CA 1
ATOM 3404 C C . GLY E 1 15 ? 25.590 93.819 0.867 1.00 12.48 105 GLY Q C 1
ATOM 3405 O O . GLY E 1 15 ? 25.401 94.913 0.283 1.00 13.14 105 GLY Q O 1
ATOM 3406 N N . ILE E 1 16 ? 24.647 93.070 1.401 1.00 11.59 106 ILE Q N 1
ATOM 3407 C CA . ILE E 1 16 ? 23.241 93.468 1.503 1.00 10.97 106 ILE Q CA 1
ATOM 3408 C C . ILE E 1 16 ? 22.924 93.356 2.993 1.00 11.24 106 ILE Q C 1
ATOM 3409 O O . ILE E 1 16 ? 23.145 92.308 3.606 1.00 11.27 106 ILE Q O 1
ATOM 3414 N N . TYR E 1 17 ? 22.362 94.423 3.573 1.00 12.08 107 TYR Q N 1
ATOM 3415 C CA . TYR E 1 17 ? 22.242 94.568 5.028 1.00 10.72 107 TYR Q CA 1
ATOM 3416 C C . TYR E 1 17 ? 20.846 94.980 5.431 1.00 12.13 107 TYR Q C 1
ATOM 3417 O O . TYR E 1 17 ? 20.354 95.994 4.966 1.00 13.67 107 TYR Q O 1
ATOM 3426 N N . HIS E 1 18 ? 20.246 94.221 6.332 1.00 12.90 108 HIS Q N 1
ATOM 3427 C CA . HIS E 1 18 ? 18.982 94.660 6.878 1.00 13.11 108 HIS Q CA 1
ATOM 3428 C C . HIS E 1 18 ? 19.206 95.267 8.264 1.00 14.03 108 HIS Q C 1
ATOM 3429 O O . HIS E 1 18 ? 20.017 94.780 9.026 1.00 14.55 108 HIS Q O 1
ATOM 3436 N N . HIS E 1 19 ? 18.434 96.299 8.598 1.00 15.71 109 HIS Q N 1
ATOM 3437 C CA . HIS E 1 19 ? 18.542 96.949 9.899 1.00 17.43 109 HIS Q CA 1
ATOM 3438 C C . HIS E 1 19 ? 18.398 96.005 11.065 1.00 16.37 109 HIS Q C 1
ATOM 3439 O O . HIS E 1 19 ? 18.967 96.246 12.128 1.00 17.28 109 HIS Q O 1
ATOM 3446 N N . GLU E 1 20 ? 17.576 94.959 10.911 1.00 15.17 110 GLU Q N 1
ATOM 3447 C CA . GLU E 1 20 ? 17.415 94.030 12.036 1.00 16.09 110 GLU Q CA 1
ATOM 3448 C C . GLU E 1 20 ? 18.701 93.245 12.332 1.00 15.08 110 GLU Q C 1
ATOM 3449 O O . GLU E 1 20 ? 18.833 92.653 13.416 1.00 17.34 110 GLU Q O 1
ATOM 3455 N N . GLY E 1 21 ? 19.627 93.209 11.368 1.00 14.36 111 GLY Q N 1
ATOM 3456 C CA . GLY E 1 21 ? 20.979 92.669 11.573 1.00 13.76 111 GLY Q CA 1
ATOM 3457 C C . GLY E 1 21 ? 21.354 91.504 10.667 1.00 12.99 111 GLY Q C 1
ATOM 3458 O O . GLY E 1 21 ? 22.527 91.170 10.555 1.00 13.61 111 GLY Q O 1
ATOM 3459 N N . HIS E 1 22 ? 20.413 90.877 10.000 1.00 11.90 112 HIS Q N 1
ATOM 3460 C CA . HIS E 1 22 ? 20.733 89.843 9.031 1.00 12.29 112 HIS Q CA 1
ATOM 3461 C C . HIS E 1 22 ? 21.339 90.452 7.778 1.00 11.54 112 HIS Q C 1
ATOM 3462 O O . HIS E 1 22 ? 21.087 91.612 7.457 1.00 12.04 112 HIS Q O 1
ATOM 3469 N N . ARG E 1 23 ? 22.213 89.699 7.129 1.00 12.15 113 ARG Q N 1
ATOM 3470 C CA . ARG E 1 23 ? 22.958 90.232 5.997 1.00 11.68 113 ARG Q CA 1
ATOM 3471 C C . ARG E 1 23 ? 23.547 89.124 5.116 1.00 10.82 113 ARG Q C 1
ATOM 3472 O O . ARG E 1 23 ? 23.664 87.941 5.510 1.00 10.86 113 ARG Q O 1
ATOM 3480 N N . ILE E 1 24 ? 23.897 89.541 3.912 1.00 11.26 114 ILE Q N 1
ATOM 3481 C CA . ILE E 1 24 ? 24.696 88.746 2.993 1.00 12.50 114 ILE Q CA 1
ATOM 3482 C C . ILE E 1 24 ? 25.954 89.560 2.808 1.00 11.83 114 ILE Q C 1
ATOM 3483 O O . ILE E 1 24 ? 25.918 90.714 2.372 1.00 12.49 114 ILE Q O 1
ATOM 3488 N N . ARG E 1 25 ? 27.077 88.948 3.085 1.00 10.97 115 ARG Q N 1
ATOM 3489 C CA . ARG E 1 25 ? 28.365 89.667 3.130 1.00 11.14 115 ARG Q CA 1
ATOM 3490 C C . ARG E 1 25 ? 29.473 88.984 2.319 1.00 11.34 115 ARG Q C 1
ATOM 3491 O O . ARG E 1 25 ? 29.653 87.774 2.445 1.00 12.00 115 ARG Q O 1
ATOM 3499 N N . LEU E 1 26 ? 30.187 89.743 1.472 1.00 11.80 116 LEU Q N 1
ATOM 3500 C CA . LEU E 1 26 ? 31.392 89.248 0.838 1.00 11.22 116 LEU Q CA 1
ATOM 3501 C C . LEU E 1 26 ? 32.551 89.893 1.549 1.00 10.89 116 LEU Q C 1
ATOM 3502 O O . LEU E 1 26 ? 32.548 91.129 1.717 1.00 11.57 116 LEU Q O 1
ATOM 3507 N N . THR E 1 27 ? 33.515 89.079 1.995 1.00 12.12 117 THR Q N 1
ATOM 3508 C CA . THR E 1 27 ? 34.639 89.613 2.704 1.00 12.80 117 THR Q CA 1
ATOM 3509 C C . THR E 1 27 ? 35.940 88.969 2.182 1.00 13.59 117 THR Q C 1
ATOM 3510 O O . THR E 1 27 ? 35.923 88.181 1.228 1.00 13.41 117 THR Q O 1
ATOM 3514 N N . LYS E 1 28 ? 37.053 89.297 2.836 1.00 14.11 118 LYS Q N 1
ATOM 3515 C CA . LYS E 1 28 ? 38.411 88.927 2.386 1.00 15.75 118 LYS Q CA 1
ATOM 3516 C C . LYS E 1 28 ? 38.561 87.405 2.247 1.00 16.04 118 LYS Q C 1
ATOM 3517 O O . LYS E 1 28 ? 37.893 86.613 2.950 1.00 16.13 118 LYS Q O 1
ATOM 3523 N N . ASP E 1 29 ? 39.439 87.023 1.316 1.00 15.89 119 ASP Q N 1
ATOM 3524 C CA . ASP E 1 29 ? 39.771 85.628 1.031 1.00 16.72 119 ASP Q CA 1
ATOM 3525 C C . ASP E 1 29 ? 38.602 84.904 0.385 1.00 15.74 119 ASP Q C 1
ATOM 3526 O O . ASP E 1 29 ? 38.383 83.728 0.614 1.00 16.56 119 ASP Q O 1
ATOM 3531 N N . GLY E 1 30 ? 37.873 85.614 -0.460 1.00 14.30 120 GLY Q N 1
ATOM 3532 C CA . GLY E 1 30 ? 36.903 84.924 -1.315 1.00 13.99 120 GLY Q CA 1
ATOM 3533 C C . GLY E 1 30 ? 35.665 84.408 -0.576 1.00 13.51 120 GLY Q C 1
ATOM 3534 O O . GLY E 1 30 ? 35.040 83.458 -1.036 1.00 12.86 120 GLY Q O 1
ATOM 3535 N N . ARG E 1 31 ? 35.341 84.999 0.568 1.00 12.05 121 ARG Q N 1
ATOM 3536 C CA . ARG E 1 31 ? 34.278 84.462 1.411 1.00 11.99 121 ARG Q CA 1
ATOM 3537 C C . ARG E 1 31 ? 32.974 85.168 1.178 1.00 11.38 121 ARG Q C 1
ATOM 3538 O O . ARG E 1 31 ? 32.938 86.398 1.126 1.00 11.83 121 ARG Q O 1
ATOM 3546 N N . CYS E 1 32 ? 31.917 84.378 1.052 1.00 10.50 122 CYS Q N 1
ATOM 3547 C CA . CYS E 1 32 ? 30.519 84.845 1.110 1.00 10.85 122 CYS Q CA 1
ATOM 3548 C C . CYS E 1 32 ? 29.884 84.268 2.339 1.00 11.03 122 CYS Q C 1
ATOM 3549 O O . CYS E 1 32 ? 29.892 83.055 2.498 1.00 13.21 122 CYS Q O 1
ATOM 3552 N N . ILE E 1 33 ? 29.307 85.118 3.183 1.00 11.59 123 ILE Q N 1
ATOM 3553 C CA . ILE E 1 33 ? 28.692 84.676 4.445 1.00 11.31 123 ILE Q CA 1
ATOM 3554 C C . ILE E 1 33 ? 27.305 85.268 4.534 1.00 10.75 123 ILE Q C 1
ATOM 3555 O O . ILE E 1 33 ? 27.159 86.501 4.534 1.00 12.04 123 ILE Q O 1
ATOM 3560 N N . ILE E 1 34 ? 26.321 84.394 4.650 1.00 10.23 124 ILE Q N 1
ATOM 3561 C CA . ILE E 1 34 ? 24.892 84.780 4.821 1.00 10.11 124 ILE Q CA 1
ATOM 3562 C C . ILE E 1 34 ? 24.533 84.443 6.257 1.00 9.78 124 ILE Q C 1
ATOM 3563 O O . ILE E 1 34 ? 24.786 83.317 6.702 1.00 10.47 124 ILE Q O 1
ATOM 3568 N N . THR E 1 35 ? 23.962 85.421 6.994 1.00 10.74 125 THR Q N 1
ATOM 3569 C CA . THR E 1 35 ? 23.565 85.188 8.375 1.00 10.75 125 THR Q CA 1
ATOM 3570 C C . THR E 1 35 ? 22.112 85.710 8.534 1.00 10.94 125 THR Q C 1
ATOM 3571 O O . THR E 1 35 ? 21.830 86.895 8.228 1.00 12.62 125 THR Q O 1
ATOM 3575 N N . CYS E 1 36 ? 21.187 84.838 8.911 1.00 12.25 126 CYS Q N 1
ATOM 3576 C CA A CYS E 1 36 ? 19.756 85.127 8.856 0.50 13.75 126 CYS Q CA 1
ATOM 3577 C CA B CYS E 1 36 ? 19.778 85.209 8.977 0.50 11.46 126 CYS Q CA 1
ATOM 3578 C C . CYS E 1 36 ? 19.016 84.170 9.766 1.00 12.04 126 CYS Q C 1
ATOM 3579 O O . CYS E 1 36 ? 19.595 83.221 10.286 1.00 12.86 126 CYS Q O 1
ATOM 3584 N N . LYS E 1 37 ? 17.695 84.354 9.859 1.00 12.26 127 LYS Q N 1
ATOM 3585 C CA . LYS E 1 37 ? 16.843 83.350 10.501 1.00 12.60 127 LYS Q CA 1
ATOM 3586 C C . LYS E 1 37 ? 16.474 82.255 9.480 1.00 10.75 127 LYS Q C 1
ATOM 3587 O O . LYS E 1 37 ? 16.599 81.028 9.766 1.00 12.03 127 LYS Q O 1
ATOM 3593 N N . THR E 1 38 ? 15.992 82.675 8.312 1.00 12.27 128 THR Q N 1
ATOM 3594 C CA . THR E 1 38 ? 15.597 81.737 7.264 1.00 12.07 128 THR Q CA 1
ATOM 3595 C C . THR E 1 38 ? 16.168 82.188 5.940 1.00 13.09 128 THR Q C 1
ATOM 3596 O O . THR E 1 38 ? 16.185 83.384 5.624 1.00 13.78 128 THR Q O 1
ATOM 3600 N N . VAL E 1 39 ? 16.582 81.199 5.159 1.00 13.42 129 VAL Q N 1
ATOM 3601 C CA . VAL E 1 39 ? 16.876 81.402 3.737 1.00 13.41 129 VAL Q CA 1
ATOM 3602 C C . VAL E 1 39 ? 15.803 80.660 2.929 1.00 14.69 129 VAL Q C 1
ATOM 3603 O O . VAL E 1 39 ? 15.518 79.469 3.177 1.00 15.50 129 VAL Q O 1
ATOM 3607 N N . GLU E 1 40 ? 15.183 81.364 1.996 1.00 14.76 130 GLU Q N 1
ATOM 3608 C CA . GLU E 1 40 ? 14.228 80.761 1.072 1.00 15.03 130 GLU Q CA 1
ATOM 3609 C C . GLU E 1 40 ? 14.733 81.018 -0.316 1.00 14.48 130 GLU Q C 1
ATOM 3610 O O . GLU E 1 40 ? 14.961 82.169 -0.689 1.00 15.36 130 GLU Q O 1
ATOM 3616 N N . VAL E 1 41 ? 14.916 79.944 -1.074 1.00 14.77 131 VAL Q N 1
ATOM 3617 C CA . VAL E 1 41 ? 15.304 80.025 -2.470 1.00 15.79 131 VAL Q CA 1
ATOM 3618 C C . VAL E 1 41 ? 14.121 79.547 -3.306 1.00 16.11 131 VAL Q C 1
ATOM 3619 O O . VAL E 1 41 ? 13.655 78.434 -3.135 1.00 18.74 131 VAL Q O 1
ATOM 3623 N N . TYR E 1 42 ? 13.658 80.388 -4.221 1.00 15.28 132 TYR Q N 1
ATOM 3624 C CA . TYR E 1 42 ? 12.623 79.996 -5.174 1.00 16.54 132 TYR Q CA 1
ATOM 3625 C C . TYR E 1 42 ? 13.248 80.117 -6.537 1.00 16.25 132 TYR Q C 1
ATOM 3626 O O . TYR E 1 42 ? 13.367 81.236 -7.084 1.00 18.19 132 TYR Q O 1
ATOM 3635 N N . ALA E 1 43 ? 13.672 78.972 -7.071 1.00 15.46 133 ALA Q N 1
ATOM 3636 C CA . ALA E 1 43 ? 14.283 78.898 -8.382 1.00 14.39 133 ALA Q CA 1
ATOM 3637 C C . ALA E 1 43 ? 13.409 78.058 -9.318 1.00 15.00 133 ALA Q C 1
ATOM 3638 O O . ALA E 1 43 ? 13.322 76.839 -9.156 1.00 15.46 133 ALA Q O 1
ATOM 3640 N N . ASP E 1 44 ? 12.778 78.697 -10.301 1.00 16.57 134 ASP Q N 1
ATOM 3641 C CA . ASP E 1 44 ? 11.710 78.008 -11.078 1.00 18.61 134 ASP Q CA 1
ATOM 3642 C C . ASP E 1 44 ? 12.245 76.876 -11.886 1.00 17.64 134 ASP Q C 1
ATOM 3643 O O . ASP E 1 44 ? 11.525 75.950 -12.218 1.00 18.05 134 ASP Q O 1
ATOM 3648 N N . GLU E 1 45 ? 13.508 76.975 -12.282 1.00 14.55 135 GLU Q N 1
ATOM 3649 C CA . GLU E 1 45 ? 14.091 75.950 -13.147 1.00 15.51 135 GLU Q CA 1
ATOM 3650 C C . GLU E 1 45 ? 15.068 75.017 -12.395 1.00 13.88 135 GLU Q C 1
ATOM 3651 O O . GLU E 1 45 ? 14.900 73.796 -12.386 1.00 14.15 135 GLU Q O 1
ATOM 3657 N N . SER E 1 46 ? 16.119 75.571 -11.786 1.00 13.22 136 SER Q N 1
ATOM 3658 C CA . SER E 1 46 ? 17.042 74.699 -11.069 1.00 13.99 136 SER Q CA 1
ATOM 3659 C C . SER E 1 46 ? 17.981 75.494 -10.176 1.00 13.23 136 SER Q C 1
ATOM 3660 O O . SER E 1 46 ? 18.113 76.709 -10.299 1.00 12.98 136 SER Q O 1
ATOM 3663 N N . MET E 1 47 ? 18.605 74.771 -9.253 1.00 13.42 137 MET Q N 1
ATOM 3664 C CA . MET E 1 47 ? 19.743 75.282 -8.504 1.00 12.52 137 MET Q CA 1
ATOM 3665 C C . MET E 1 47 ? 20.917 74.336 -8.732 1.00 12.63 137 MET Q C 1
ATOM 3666 O O . MET E 1 47 ? 20.761 73.106 -8.695 1.00 13.69 137 MET Q O 1
ATOM 3671 N N . THR E 1 48 ? 22.079 74.898 -8.998 1.00 12.58 138 THR Q N 1
ATOM 3672 C CA . THR E 1 48 ? 23.337 74.151 -9.101 1.00 13.23 138 THR Q CA 1
ATOM 3673 C C . THR E 1 48 ? 24.307 74.657 -8.050 1.00 12.05 138 THR Q C 1
ATOM 3674 O O . THR E 1 48 ? 24.485 75.864 -7.910 1.00 12.31 138 THR Q O 1
ATOM 3678 N N . VAL E 1 49 ? 24.876 73.719 -7.291 1.00 11.63 139 VAL Q N 1
ATOM 3679 C CA . VAL E 1 49 ? 25.899 74.037 -6.338 1.00 11.27 139 VAL Q CA 1
ATOM 3680 C C . VAL E 1 49 ? 27.181 73.362 -6.835 1.00 10.48 139 VAL Q C 1
ATOM 3681 O O . VAL E 1 49 ? 27.284 72.110 -6.814 1.00 11.77 139 VAL Q O 1
ATOM 3685 N N . ASP E 1 50 ? 28.112 74.162 -7.312 1.00 11.70 140 ASP Q N 1
ATOM 3686 C CA . ASP E 1 50 ? 29.331 73.656 -7.938 1.00 10.96 140 ASP Q CA 1
ATOM 3687 C C . ASP E 1 50 ? 30.535 73.895 -7.016 1.00 11.30 140 ASP Q C 1
ATOM 3688 O O . ASP E 1 50 ? 31.017 75.016 -6.912 1.00 11.74 140 ASP Q O 1
ATOM 3693 N N . THR E 1 51 ? 30.828 72.882 -6.211 1.00 11.85 141 THR Q N 1
ATOM 3694 C CA . THR E 1 51 ? 31.909 72.977 -5.238 1.00 12.68 141 THR Q CA 1
ATOM 3695 C C . THR E 1 51 ? 32.374 71.587 -4.875 1.00 12.78 141 THR Q C 1
ATOM 3696 O O . THR E 1 51 ? 31.601 70.635 -4.988 1.00 13.34 141 THR Q O 1
ATOM 3700 N N . PRO E 1 52 ? 33.694 71.436 -4.585 1.00 11.47 142 PRO Q N 1
ATOM 3701 C CA . PRO E 1 52 ? 34.137 70.119 -4.210 1.00 11.78 142 PRO Q CA 1
ATOM 3702 C C . PRO E 1 52 ? 33.471 69.483 -3.014 1.00 12.84 142 PRO Q C 1
ATOM 3703 O O . PRO E 1 52 ? 33.301 68.251 -3.014 1.00 13.87 142 PRO Q O 1
ATOM 3707 N N . ARG E 1 53 ? 33.021 70.285 -2.046 1.00 13.55 143 ARG Q N 1
ATOM 3708 C CA . ARG E 1 53 ? 32.388 69.725 -0.874 1.00 15.75 143 ARG Q CA 1
ATOM 3709 C C . ARG E 1 53 ? 31.358 70.655 -0.347 1.00 13.93 143 ARG Q C 1
ATOM 3710 O O . ARG E 1 53 ? 31.641 71.824 -0.100 1.00 14.18 1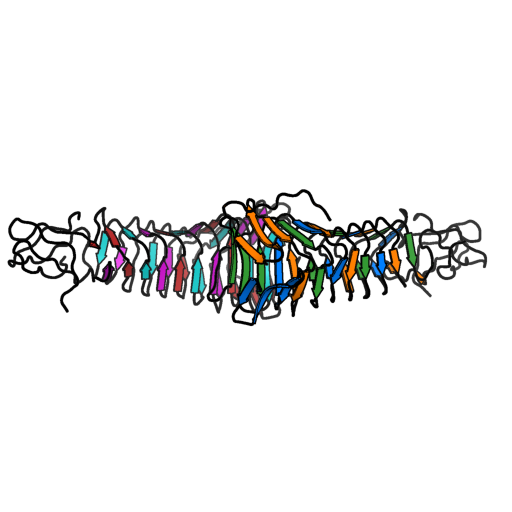43 ARG Q O 1
ATOM 3718 N N . THR E 1 54 ? 30.137 70.131 -0.222 1.00 13.04 144 THR Q N 1
ATOM 3719 C CA . THR E 1 54 ? 29.036 70.816 0.436 1.00 13.04 144 THR Q CA 1
ATOM 3720 C C . THR E 1 54 ? 28.743 70.105 1.731 1.00 12.96 144 THR Q C 1
ATOM 3721 O O . THR E 1 54 ? 28.569 68.896 1.707 1.00 14.56 144 THR Q O 1
ATOM 3725 N N . THR E 1 55 ? 28.651 70.840 2.846 1.00 12.90 145 THR Q N 1
ATOM 3726 C CA . THR E 1 55 ? 28.346 70.239 4.155 1.00 13.47 145 THR Q CA 1
ATOM 3727 C C . THR E 1 55 ? 27.094 70.883 4.718 1.00 12.56 145 THR Q C 1
ATOM 3728 O O . THR E 1 55 ? 27.006 72.113 4.735 1.00 13.49 145 THR Q O 1
ATOM 3732 N N . PHE E 1 56 ? 26.153 70.056 5.162 1.00 12.58 146 PHE Q N 1
ATOM 3733 C CA . PHE E 1 56 ? 24.961 70.493 5.884 1.00 12.86 146 PHE Q CA 1
ATOM 3734 C C . PHE E 1 56 ? 25.161 70.096 7.337 1.00 12.35 146 PHE Q C 1
ATOM 3735 O O . PHE E 1 56 ? 25.414 68.920 7.626 1.00 13.51 146 PHE Q O 1
ATOM 3743 N N . THR E 1 57 ? 25.067 71.059 8.248 1.00 13.04 147 THR Q N 1
ATOM 3744 C CA . THR E 1 57 ? 25.332 70.763 9.652 1.00 13.95 147 THR Q CA 1
ATOM 3745 C C . THR E 1 57 ? 24.168 70.102 10.357 1.00 13.76 147 THR Q C 1
ATOM 3746 O O . THR E 1 57 ? 24.335 69.505 11.432 1.00 14.84 147 THR Q O 1
ATOM 3750 N N . GLY E 1 58 ? 22.985 70.267 9.780 1.00 13.48 148 GLY Q N 1
ATOM 3751 C CA . GLY E 1 58 ? 21.735 69.786 10.365 1.00 14.68 148 GLY Q CA 1
ATOM 3752 C C . GLY E 1 58 ? 21.116 68.643 9.589 1.00 14.34 148 GLY Q C 1
ATOM 3753 O O . GLY E 1 58 ? 21.796 67.862 8.928 1.00 15.28 148 GLY Q O 1
ATOM 3754 N N . ASP E 1 59 ? 19.799 68.564 9.672 1.00 13.77 149 ASP Q N 1
ATOM 3755 C CA . ASP E 1 59 ? 19.041 67.583 8.911 1.00 14.82 149 ASP Q CA 1
ATOM 3756 C C . ASP E 1 59 ? 18.797 68.077 7.497 1.00 14.47 149 ASP Q C 1
ATOM 3757 O O . ASP E 1 59 ? 18.739 69.288 7.265 1.00 15.44 149 ASP Q O 1
ATOM 3762 N N . VAL E 1 60 ? 18.613 67.134 6.579 1.00 14.00 150 VAL Q N 1
ATOM 3763 C CA . VAL E 1 60 ? 18.246 67.431 5.210 1.00 13.70 150 VAL Q CA 1
ATOM 3764 C C . VAL E 1 60 ? 16.971 66.640 4.892 1.00 13.95 150 VAL Q C 1
ATOM 3765 O O . VAL E 1 60 ? 16.895 65.445 5.194 1.00 14.47 150 VAL Q O 1
ATOM 3769 N N . GLU E 1 61 ? 15.999 67.323 4.313 1.00 14.38 151 GLU Q N 1
ATOM 3770 C CA . GLU E 1 61 ? 14.795 66.719 3.812 1.00 15.21 151 GLU Q CA 1
ATOM 3771 C C . GLU E 1 61 ? 14.685 66.915 2.306 1.00 14.25 151 GLU Q C 1
ATOM 3772 O O . GLU E 1 61 ? 14.786 68.047 1.840 1.00 16.25 151 GLU Q O 1
ATOM 3778 N N . ILE E 1 62 ? 14.458 65.833 1.556 1.00 13.01 152 ILE Q N 1
ATOM 3779 C CA . ILE E 1 62 ? 14.295 65.917 0.109 1.00 13.71 152 ILE Q CA 1
ATOM 3780 C C . ILE E 1 62 ? 12.860 65.449 -0.182 1.00 13.31 152 ILE Q C 1
ATOM 3781 O O . ILE E 1 62 ? 12.510 64.310 0.126 1.00 13.97 152 ILE Q O 1
ATOM 3786 N N . GLN E 1 63 ? 12.054 66.306 -0.805 1.00 13.16 153 GLN Q N 1
ATOM 3787 C CA . GLN E 1 63 ? 10.609 66.011 -0.954 1.00 14.35 153 GLN Q CA 1
ATOM 3788 C C . GLN E 1 63 ? 10.279 65.231 -2.220 1.00 14.74 153 GLN Q C 1
ATOM 3789 O O . GLN E 1 63 ? 9.190 64.686 -2.317 1.00 15.75 153 GLN Q O 1
ATOM 3795 N N . LYS E 1 64 ? 11.208 65.173 -3.176 1.00 14.29 154 LYS Q N 1
ATOM 3796 C CA . LYS E 1 64 ? 11.064 64.275 -4.334 1.00 15.07 154 LYS Q CA 1
ATOM 3797 C C . LYS E 1 64 ? 12.183 63.232 -4.295 1.00 15.37 154 LYS Q C 1
ATOM 3798 O O . LYS E 1 64 ? 12.433 62.657 -3.231 1.00 16.20 154 LYS Q O 1
ATOM 3804 N N . GLY E 1 65 ? 12.900 63.024 -5.394 1.00 15.79 155 GLY Q N 1
ATOM 3805 C CA . GLY E 1 65 ? 13.883 61.951 -5.474 1.00 15.88 155 GLY Q CA 1
ATOM 3806 C C . GLY E 1 65 ? 15.325 62.357 -5.240 1.00 14.01 155 GLY Q C 1
ATOM 3807 O O . GLY E 1 65 ? 15.667 63.551 -5.295 1.00 14.24 155 GLY Q O 1
ATOM 3808 N N . LEU E 1 66 ? 16.163 61.360 -4.952 1.00 13.32 156 LEU Q N 1
ATOM 3809 C CA . LEU E 1 66 ? 17.603 61.541 -4.776 1.00 12.97 156 LEU Q CA 1
ATOM 3810 C C . LEU E 1 66 ? 18.343 60.652 -5.740 1.00 14.75 156 LEU Q C 1
ATOM 3811 O O . LEU E 1 66 ? 18.004 59.470 -5.922 1.00 14.46 156 LEU Q O 1
ATOM 3816 N N . GLY E 1 67 ? 19.366 61.222 -6.367 1.00 15.35 157 GLY Q N 1
ATOM 3817 C CA . GLY E 1 67 ? 20.285 60.450 -7.186 1.00 14.56 157 GLY Q CA 1
ATOM 3818 C C . GLY E 1 67 ? 21.679 60.759 -6.734 1.00 14.03 157 GLY Q C 1
ATOM 3819 O O . GLY E 1 67 ? 22.004 61.933 -6.521 1.00 14.74 157 GLY Q O 1
ATOM 3820 N N . VAL E 1 68 ? 22.464 59.714 -6.540 1.00 12.82 158 VAL Q N 1
ATOM 3821 C CA . VAL E 1 68 ? 23.870 59.874 -6.156 1.00 12.11 158 VAL Q CA 1
ATOM 3822 C C . VAL E 1 68 ? 24.763 59.083 -7.119 1.00 13.06 158 VAL Q C 1
ATOM 3823 O O . VAL E 1 68 ? 24.563 57.869 -7.267 1.00 13.50 158 VAL Q O 1
ATOM 3827 N N . LYS E 1 69 ? 25.774 59.725 -7.725 1.00 14.57 159 LYS Q N 1
ATOM 3828 C CA . LYS E 1 69 ? 26.633 59.031 -8.720 1.00 15.02 159 LYS Q CA 1
ATOM 3829 C C . LYS E 1 69 ? 27.786 58.261 -8.084 1.00 14.31 159 LYS Q C 1
ATOM 3830 O O . LYS E 1 69 ? 28.046 57.123 -8.468 1.00 15.23 159 LYS Q O 1
ATOM 3836 N N . GLY E 1 70 ? 28.363 58.844 -7.039 1.00 14.53 160 GLY Q N 1
ATOM 3837 C CA . GLY E 1 70 ? 29.523 58.248 -6.375 1.00 14.63 160 GLY Q CA 1
ATOM 3838 C C . GLY E 1 70 ? 29.020 57.356 -5.241 1.00 14.96 160 GLY Q C 1
ATOM 3839 O O . GLY E 1 70 ? 27.813 57.038 -5.154 1.00 15.73 160 GLY Q O 1
ATOM 3840 N N . LYS E 1 71 ? 29.958 56.902 -4.429 1.00 15.28 161 LYS Q N 1
ATOM 3841 C CA . LYS E 1 71 ? 29.658 56.037 -3.274 1.00 15.22 161 LYS Q CA 1
ATOM 3842 C C . LYS E 1 71 ? 28.936 56.796 -2.173 1.00 14.35 161 LYS Q C 1
ATOM 3843 O O . LYS E 1 71 ? 29.135 58.004 -1.992 1.00 14.97 161 LYS Q O 1
ATOM 3849 N N . SER E 1 72 ? 28.125 56.084 -1.403 1.00 14.15 162 SER Q N 1
ATOM 3850 C CA . SER E 1 72 ? 27.447 56.684 -0.259 1.00 13.02 162 SER Q CA 1
ATOM 3851 C C . SER E 1 72 ? 27.765 55.946 1.014 1.00 12.63 162 SER Q C 1
ATOM 3852 O O . SER E 1 72 ? 27.647 54.717 1.050 1.00 14.19 162 SER Q O 1
ATOM 3855 N N . GLN E 1 73 ? 28.181 56.692 2.046 1.00 13.04 163 GLN Q N 1
ATOM 3856 C CA . GLN E 1 73 ? 28.522 56.121 3.342 1.00 13.74 163 GLN Q CA 1
ATOM 3857 C C . GLN E 1 73 ? 27.561 56.644 4.397 1.00 13.56 163 GLN Q C 1
ATOM 3858 O O . GLN E 1 73 ? 27.539 57.851 4.685 1.00 13.50 163 GLN Q O 1
ATOM 3864 N N . PHE E 1 74 ? 26.757 55.738 4.957 1.00 13.68 164 PHE Q N 1
ATOM 3865 C CA . PHE E 1 74 ? 25.810 56.067 6.007 1.00 13.74 164 PHE Q CA 1
ATOM 3866 C C . PHE E 1 74 ? 26.389 55.560 7.312 1.00 14.17 164 PHE Q C 1
ATOM 3867 O O . PHE E 1 74 ? 26.672 54.383 7.449 1.00 13.70 164 PHE Q O 1
ATOM 3875 N N . ASP E 1 75 ? 26.570 56.455 8.269 1.00 14.95 165 ASP Q N 1
ATOM 3876 C CA . ASP E 1 75 ? 27.222 56.061 9.515 1.00 16.88 165 ASP Q CA 1
ATOM 3877 C C . ASP E 1 75 ? 26.257 55.511 10.558 1.00 16.80 165 ASP Q C 1
ATOM 3878 O O . ASP E 1 75 ? 26.677 54.897 11.556 1.00 18.41 165 ASP Q O 1
ATOM 3883 N N . SER E 1 76 ? 24.973 55.765 10.329 1.00 16.23 166 SER Q N 1
ATOM 3884 C CA . SER E 1 76 ? 23.874 55.261 11.155 1.00 16.49 166 SER Q CA 1
ATOM 3885 C C . SER E 1 76 ? 22.895 54.450 10.289 1.00 16.08 166 SER Q C 1
ATOM 3886 O O . SER E 1 76 ? 22.977 54.466 9.053 1.00 16.30 166 SER Q O 1
ATOM 3889 N N . ASN E 1 77 ? 21.923 53.808 10.927 1.00 16.14 167 ASN Q N 1
ATOM 3890 C CA . ASN E 1 77 ? 21.000 52.953 10.177 1.00 16.24 167 ASN Q CA 1
ATOM 3891 C C . ASN E 1 77 ? 20.241 53.725 9.120 1.00 16.11 167 ASN Q C 1
ATOM 3892 O O . ASN E 1 77 ? 19.906 54.909 9.303 1.00 17.60 167 ASN Q O 1
ATOM 3897 N N . ILE E 1 78 ? 19.975 53.058 8.001 1.00 16.21 168 ILE Q N 1
ATOM 3898 C CA . ILE E 1 78 ? 19.013 53.546 7.003 1.00 16.15 168 ILE Q CA 1
ATOM 3899 C C . ILE E 1 78 ? 17.729 52.725 7.097 1.00 15.91 168 ILE Q C 1
ATOM 3900 O O . ILE E 1 78 ? 17.740 51.566 7.517 1.00 15.87 168 ILE Q O 1
ATOM 3905 N N . THR E 1 79 ? 16.618 53.328 6.714 1.00 15.43 169 THR Q N 1
ATOM 3906 C CA . THR E 1 79 ? 15.337 52.617 6.646 1.00 16.00 169 THR Q CA 1
ATOM 3907 C C . THR E 1 79 ? 14.727 52.871 5.313 1.00 15.23 169 THR Q C 1
ATOM 3908 O O . THR E 1 79 ? 14.814 53.979 4.809 1.00 15.94 169 THR Q O 1
ATOM 3912 N N . ALA E 1 80 ? 14.115 51.837 4.732 1.00 15.42 170 ALA Q N 1
ATOM 3913 C CA . ALA E 1 80 ? 13.458 51.961 3.428 1.00 15.31 170 ALA Q CA 1
ATOM 3914 C C . ALA E 1 80 ? 12.409 50.860 3.298 1.00 16.09 170 ALA Q C 1
ATOM 3915 O O . ALA E 1 80 ? 12.555 49.805 3.914 1.00 16.04 170 ALA Q O 1
ATOM 3917 N N . PRO E 1 81 ? 11.362 51.105 2.504 1.00 15.42 171 PRO Q N 1
ATOM 3918 C CA . PRO E 1 81 ? 10.412 50.014 2.277 1.00 15.67 171 PRO Q CA 1
ATOM 3919 C C . PRO E 1 81 ? 10.978 48.863 1.461 1.00 15.38 171 PRO Q C 1
ATOM 3920 O O . PRO E 1 81 ? 10.571 47.712 1.641 1.00 16.96 171 PRO Q O 1
ATOM 3924 N N . ASP E 1 82 ? 11.906 49.164 0.556 1.00 15.10 172 ASP Q N 1
ATOM 3925 C CA . ASP E 1 82 ? 12.671 48.122 -0.129 1.00 14.92 172 ASP Q CA 1
ATOM 3926 C C . ASP E 1 82 ? 13.979 48.743 -0.603 1.00 14.88 172 ASP Q C 1
ATOM 3927 O O . ASP E 1 82 ? 14.112 49.990 -0.757 1.00 15.13 172 ASP Q O 1
ATOM 3932 N N . ALA E 1 83 ? 14.940 47.865 -0.812 1.00 13.98 173 ALA Q N 1
ATOM 3933 C CA . ALA E 1 83 ? 16.236 48.187 -1.444 1.00 13.80 173 ALA Q CA 1
ATOM 3934 C C . ALA E 1 83 ? 16.435 47.210 -2.595 1.00 13.55 173 ALA Q C 1
ATOM 3935 O O . ALA E 1 83 ? 16.545 46.002 -2.385 1.00 14.85 173 ALA Q O 1
ATOM 3937 N N . ILE E 1 84 ? 16.447 47.725 -3.815 1.00 13.49 174 ILE Q N 1
ATOM 3938 C CA . ILE E 1 84 ? 16.677 46.880 -4.998 1.00 14.38 174 ILE Q CA 1
ATOM 3939 C C . ILE E 1 84 ? 18.177 46.859 -5.224 1.00 14.30 174 ILE Q C 1
ATOM 3940 O O . ILE E 1 84 ? 18.743 47.863 -5.653 1.00 14.92 174 ILE Q O 1
ATOM 3945 N N . ILE E 1 85 ? 18.799 45.727 -4.903 1.00 13.87 175 ILE Q N 1
ATOM 3946 C CA . ILE E 1 85 ? 20.244 45.597 -4.887 1.00 13.41 175 ILE Q CA 1
ATOM 3947 C C . ILE E 1 85 ? 20.635 44.730 -6.057 1.00 14.72 175 ILE Q C 1
ATOM 3948 O O . ILE E 1 85 ? 20.298 43.544 -6.092 1.00 15.12 175 ILE Q O 1
ATOM 3953 N N . ASN E 1 86 ? 21.413 45.300 -6.994 1.00 15.79 176 ASN Q N 1
ATOM 3954 C CA . ASN E 1 86 ? 21.768 44.561 -8.216 1.00 16.49 176 ASN Q CA 1
ATOM 3955 C C . ASN E 1 86 ? 20.527 43.870 -8.831 1.00 16.55 176 ASN Q C 1
ATOM 3956 O O . ASN E 1 86 ? 20.568 42.704 -9.269 1.00 17.88 176 ASN Q O 1
ATOM 3961 N N . GLY E 1 87 ? 19.438 44.622 -8.887 1.00 17.35 177 GLY Q N 1
ATOM 3962 C CA . GLY E 1 87 ? 18.198 44.157 -9.504 1.00 17.90 177 GLY Q CA 1
ATOM 3963 C C . GLY E 1 87 ? 17.303 43.276 -8.646 1.00 18.06 177 GLY Q C 1
ATOM 3964 O O . GLY E 1 87 ? 16.204 42.909 -9.071 1.00 19.64 177 GLY Q O 1
ATOM 3965 N N . LYS E 1 88 ? 17.733 42.992 -7.419 1.00 16.80 178 LYS Q N 1
ATOM 3966 C CA . LYS E 1 88 ? 17.020 42.031 -6.549 1.00 15.78 178 LYS Q CA 1
ATOM 3967 C C . LYS E 1 88 ? 16.397 42.752 -5.368 1.00 16.03 178 LYS Q C 1
ATOM 3968 O O . LYS E 1 88 ? 17.052 43.541 -4.674 1.00 16.27 178 LYS Q O 1
ATOM 3974 N N . SER E 1 89 ? 15.121 42.468 -5.115 1.00 15.36 179 SER Q N 1
ATOM 3975 C CA . SER E 1 89 ? 14.453 43.048 -3.960 1.00 15.89 179 SER Q CA 1
ATOM 3976 C C . SER E 1 89 ? 15.007 42.487 -2.674 1.00 15.64 179 SER Q C 1
ATOM 3977 O O . SER E 1 89 ? 14.980 41.288 -2.458 1.00 16.28 179 SER Q O 1
ATOM 3980 N N . THR E 1 90 ? 15.482 43.346 -1.793 1.00 14.75 180 THR Q N 1
ATOM 3981 C CA . THR E 1 90 ? 15.949 42.876 -0.503 1.00 15.67 180 THR Q CA 1
ATOM 3982 C C . THR E 1 90 ? 14.773 42.337 0.315 1.00 15.52 180 THR Q C 1
ATOM 3983 O O . THR E 1 90 ? 14.880 41.272 0.968 1.00 16.19 180 THR Q O 1
ATOM 3987 N N . ASP E 1 91 ? 13.650 43.034 0.262 1.00 15.26 181 ASP Q N 1
ATOM 3988 C CA . ASP E 1 91 ? 12.488 42.609 1.063 1.00 17.12 181 ASP Q CA 1
ATOM 3989 C C . ASP E 1 91 ? 12.033 41.191 0.739 1.00 17.94 181 ASP Q C 1
ATOM 3990 O O . ASP E 1 91 ? 11.584 40.463 1.636 1.00 19.96 181 ASP Q O 1
ATOM 3995 N N . LYS E 1 92 ? 12.108 40.822 -0.533 1.00 17.19 182 LYS Q N 1
ATOM 3996 C CA . LYS E 1 92 ? 11.552 39.537 -1.011 1.00 18.13 182 LYS Q CA 1
ATOM 3997 C C . LYS E 1 92 ? 12.621 38.532 -1.481 1.00 15.88 182 LYS Q C 1
ATOM 3998 O O . LYS E 1 92 ? 12.287 37.448 -1.974 1.00 16.24 182 LYS Q O 1
ATOM 4004 N N . HIS E 1 93 ? 13.907 38.834 -1.306 1.00 16.04 183 HIS Q N 1
ATOM 4005 C CA . HIS E 1 93 ? 14.925 37.944 -1.862 1.00 15.47 183 HIS Q CA 1
ATOM 4006 C C . HIS E 1 93 ? 14.936 36.566 -1.197 1.00 15.09 183 HIS Q C 1
ATOM 4007 O O . HIS E 1 93 ? 14.514 36.398 -0.049 1.00 15.08 183 HIS Q O 1
ATOM 4014 N N . ILE E 1 94 ? 15.475 35.610 -1.937 1.00 15.79 184 ILE Q N 1
ATOM 4015 C CA . ILE E 1 94 ? 15.532 34.249 -1.461 1.00 15.42 184 ILE Q CA 1
ATOM 4016 C C . ILE E 1 94 ? 16.958 33.746 -1.722 1.00 15.20 184 ILE Q C 1
ATOM 4017 O O . ILE E 1 94 ? 17.812 34.480 -2.253 1.00 15.21 184 ILE Q O 1
ATOM 4022 N N . HIS E 1 95 ? 17.213 32.496 -1.350 1.00 14.14 185 HIS Q N 1
ATOM 4023 C CA . HIS E 1 95 ? 18.506 31.857 -1.623 1.00 13.61 185 HIS Q CA 1
ATOM 4024 C C . HIS E 1 95 ? 18.268 30.435 -2.072 1.00 14.11 185 HIS Q C 1
ATOM 4025 O O . HIS E 1 95 ? 17.259 29.850 -1.709 1.00 14.89 185 HIS Q O 1
ATOM 4032 N N . ARG E 1 96 ? 19.203 29.832 -2.792 1.00 13.73 186 ARG Q N 1
ATOM 4033 C CA . ARG E 1 96 ? 19.227 28.371 -2.905 1.00 14.32 186 ARG Q CA 1
ATOM 4034 C C . ARG E 1 96 ? 19.629 27.855 -1.521 1.00 14.18 186 ARG Q C 1
ATOM 4035 O O . ARG E 1 96 ? 20.656 28.286 -0.963 1.00 15.78 186 ARG Q O 1
ATOM 4043 N N . GLY E 1 97 ? 18.849 26.945 -0.955 1.00 13.70 187 GLY Q N 1
ATOM 4044 C CA . GLY E 1 97 ? 19.129 26.497 0.419 1.00 13.77 187 GLY Q CA 1
ATOM 4045 C C . GLY E 1 97 ? 20.162 25.384 0.454 1.00 13.66 187 GLY Q C 1
ATOM 4046 O O . GLY E 1 97 ? 20.655 24.949 -0.617 1.00 14.70 187 GLY Q O 1
ATOM 4047 N N . ASP E 1 98 ? 20.437 24.879 1.660 1.00 13.22 188 ASP Q N 1
ATOM 4048 C CA . ASP E 1 98 ? 21.524 23.893 1.809 1.00 13.13 188 ASP Q CA 1
ATOM 4049 C C . ASP E 1 98 ? 21.158 22.506 1.304 1.00 12.68 188 ASP Q C 1
ATOM 4050 O O . ASP E 1 98 ? 21.985 21.622 1.233 1.00 14.97 188 ASP Q O 1
ATOM 4055 N N . SER E 1 99 ? 19.870 22.334 1.009 1.00 11.88 189 SER Q N 1
ATOM 4056 C CA . SER E 1 99 ? 19.377 21.066 0.465 1.00 12.55 189 SER Q CA 1
ATOM 4057 C C . SER E 1 99 ? 18.989 21.181 -1.018 1.00 13.50 189 SER Q C 1
ATOM 4058 O O . SER E 1 99 ? 18.370 20.258 -1.585 1.00 13.58 189 SER Q O 1
ATOM 4061 N N . GLY E 1 100 ? 19.421 22.268 -1.675 1.00 14.32 190 GLY Q N 1
ATOM 4062 C CA . GLY E 1 100 ? 19.221 22.421 -3.098 1.00 13.87 190 GLY Q CA 1
ATOM 4063 C C . GLY E 1 100 ? 17.868 22.940 -3.516 1.00 14.83 190 GLY Q C 1
ATOM 4064 O O . GLY E 1 100 ? 17.579 23.033 -4.700 1.00 17.26 190 GLY Q O 1
ATOM 4065 N N . GLY E 1 101 ? 17.032 23.264 -2.544 1.00 15.61 191 GLY Q N 1
ATOM 4066 C CA . GLY E 1 101 ? 15.742 23.902 -2.846 1.00 15.48 191 GLY Q CA 1
ATOM 4067 C C . GLY E 1 101 ? 15.862 25.421 -2.743 1.00 16.34 191 GLY Q C 1
ATOM 4068 O O . GLY E 1 101 ? 16.946 25.985 -2.847 1.00 17.46 191 GLY Q O 1
ATOM 4069 N N . THR E 1 102 ? 14.749 26.084 -2.514 1.00 16.74 192 THR Q N 1
ATOM 4070 C CA . THR E 1 102 ? 14.780 27.527 -2.308 1.00 18.06 192 THR Q CA 1
ATOM 4071 C C . THR E 1 102 ? 14.269 27.876 -0.918 1.00 16.79 192 THR Q C 1
ATOM 4072 O O . THR E 1 102 ? 13.318 27.237 -0.400 1.00 17.38 192 THR Q O 1
ATOM 4076 N N . THR E 1 103 ? 14.889 28.896 -0.307 1.00 15.34 193 THR Q N 1
ATOM 4077 C CA . THR E 1 103 ? 14.390 29.435 0.943 1.00 15.60 193 THR Q CA 1
ATOM 4078 C C . THR E 1 103 ? 13.137 30.265 0.676 1.00 15.61 193 THR Q C 1
ATOM 4079 O O . THR E 1 103 ? 12.844 30.619 -0.472 1.00 16.00 193 THR Q O 1
ATOM 4083 N N . GLY E 1 104 ? 12.457 30.623 1.753 1.00 15.81 194 GLY Q N 1
ATOM 4084 C CA . GLY E 1 104 ? 11.517 31.717 1.693 1.00 16.59 194 GLY Q CA 1
ATOM 4085 C C . GLY E 1 104 ? 12.183 33.084 1.645 1.00 16.25 194 GLY Q C 1
ATOM 4086 O O . GLY E 1 104 ? 13.431 33.221 1.666 1.00 16.40 194 GLY Q O 1
ATOM 4087 N N . PRO E 1 105 ? 11.370 34.116 1.597 1.00 16.90 195 PRO Q N 1
ATOM 4088 C CA . PRO E 1 105 ? 11.812 35.513 1.498 1.00 16.60 195 PRO Q CA 1
ATOM 4089 C C . PRO E 1 105 ? 12.368 36.011 2.829 1.00 16.83 195 PRO Q C 1
ATOM 4090 O O . PRO E 1 105 ? 12.198 35.379 3.876 1.00 18.13 195 PRO Q O 1
ATOM 4094 N N . MET E 1 106 ? 12.963 37.185 2.789 1.00 16.28 196 MET Q N 1
ATOM 4095 C CA . MET E 1 106 ? 13.601 37.780 3.957 1.00 17.83 196 MET Q CA 1
ATOM 4096 C C . MET E 1 106 ? 12.584 37.838 5.100 1.00 19.88 196 MET Q C 1
ATOM 4097 O O . MET E 1 106 ? 11.440 38.288 4.911 1.00 19.49 196 MET Q O 1
ATOM 4102 N N . GLN E 1 107 ? 13.017 37.404 6.279 1.00 21.85 197 GLN Q N 1
ATOM 4103 C CA . GLN E 1 107 ? 12.195 37.360 7.472 1.00 25.45 197 GLN Q CA 1
ATOM 4104 C C . GLN E 1 107 ? 12.875 38.113 8.604 1.00 25.74 197 GLN Q C 1
ATOM 4105 O O . GLN E 1 107 ? 14.114 38.201 8.677 1.00 24.62 197 GLN Q O 1
ATOM 4111 N N . LEU E 1 108 ? 12.061 38.648 9.500 1.00 27.51 198 LEU Q N 1
ATOM 4112 C CA . LEU E 1 108 ? 12.527 39.316 10.728 1.00 29.40 198 LEU Q CA 1
ATOM 4113 C C . LEU E 1 108 ? 13.530 38.468 11.518 1.00 30.28 198 LEU Q C 1
ATOM 4114 O O . LEU E 1 108 ? 13.423 37.236 11.591 1.00 31.34 198 LEU Q O 1
ATOM 4119 N N . THR F 1 7 ? 31.841 96.937 -10.339 1.00 33.77 97 THR R N 1
ATOM 4120 C CA . THR F 1 7 ? 30.372 96.986 -10.641 1.00 33.13 97 THR R CA 1
ATOM 4121 C C . THR F 1 7 ? 29.953 95.889 -11.650 1.00 32.55 97 THR R C 1
ATOM 4122 O O . THR F 1 7 ? 30.696 94.922 -11.882 1.00 32.94 97 THR R O 1
ATOM 4124 N N . ASN F 1 8 ? 28.758 96.056 -12.224 1.00 31.25 98 ASN R N 1
ATOM 4125 C CA . ASN F 1 8 ? 28.109 95.074 -13.093 1.00 29.35 98 ASN R CA 1
ATOM 4126 C C . ASN F 1 8 ? 28.876 94.717 -14.346 1.00 29.07 98 ASN R C 1
ATOM 4127 O O . ASN F 1 8 ? 29.423 95.606 -14.993 1.00 28.79 98 ASN R O 1
ATOM 4132 N N . LEU F 1 9 ? 28.875 93.426 -14.704 1.00 28.31 99 LEU R N 1
ATOM 4133 C CA . LEU F 1 9 ? 29.541 92.968 -15.943 1.00 28.32 99 LEU R CA 1
ATOM 4134 C C . LEU F 1 9 ? 28.748 93.371 -17.175 1.00 28.23 99 LEU R C 1
ATOM 4135 O O . LEU F 1 9 ? 29.334 93.756 -18.175 1.00 29.14 99 LEU R O 1
ATOM 4140 N N . GLU F 1 10 ? 27.416 93.264 -17.123 1.00 27.41 100 GLU R N 1
ATOM 4141 C CA . GLU F 1 10 ? 26.584 93.630 -18.268 1.00 27.14 100 GLU R CA 1
ATOM 4142 C C . GLU F 1 10 ? 25.648 94.766 -17.882 1.00 26.71 100 GLU R C 1
ATOM 4143 O O . GLU F 1 10 ? 25.254 94.861 -16.719 1.00 24.62 100 GLU R O 1
ATOM 4149 N N . PRO F 1 11 ? 25.315 95.650 -18.844 1.00 27.06 101 PRO R N 1
ATOM 4150 C CA . PRO F 1 11 ? 24.290 96.638 -18.548 1.00 27.34 101 PRO R CA 1
ATOM 4151 C C . PRO F 1 11 ? 22.999 95.921 -18.134 1.00 27.13 101 PRO R C 1
ATOM 4152 O O . PRO F 1 11 ? 22.622 94.882 -18.702 1.00 28.02 101 PRO R O 1
ATOM 4156 N N . GLY F 1 12 ? 22.319 96.468 -17.149 1.00 25.75 102 GLY R N 1
ATOM 4157 C CA . GLY F 1 12 ? 21.125 95.805 -16.691 1.00 23.86 102 GLY R CA 1
ATOM 4158 C C . GLY F 1 12 ? 21.384 94.803 -15.584 1.00 21.39 102 GLY R C 1
ATOM 4159 O O . GLY F 1 12 ? 20.463 94.436 -14.896 1.00 22.42 102 GLY R O 1
ATOM 4160 N N . ASP F 1 13 ? 22.618 94.371 -15.358 1.00 18.57 103 ASP R N 1
ATOM 4161 C CA . ASP F 1 13 ? 22.849 93.476 -14.219 1.00 16.79 103 ASP R CA 1
ATOM 4162 C C . ASP F 1 13 ? 22.606 94.220 -12.899 1.00 16.55 103 ASP R C 1
ATOM 4163 O O . ASP F 1 13 ? 22.607 95.467 -12.828 1.00 17.93 103 ASP R O 1
ATOM 4168 N N . ALA F 1 14 ? 22.437 93.443 -11.834 1.00 15.68 104 ALA R N 1
ATOM 4169 C CA . ALA F 1 14 ? 22.536 93.959 -10.488 1.00 15.35 104 ALA R CA 1
ATOM 4170 C C . ALA F 1 14 ? 23.384 92.978 -9.711 1.00 15.52 104 ALA R C 1
ATOM 4171 O O . ALA F 1 14 ? 23.443 91.820 -10.046 1.00 17.40 104 ALA R O 1
ATOM 4173 N N . GLY F 1 15 ? 24.060 93.450 -8.684 1.00 14.20 105 GLY R N 1
ATOM 4174 C CA . GLY F 1 15 ? 24.967 92.556 -7.983 1.00 14.93 105 GLY R CA 1
ATOM 4175 C C . GLY F 1 15 ? 25.723 93.176 -6.851 1.00 14.40 105 GLY R C 1
ATOM 4176 O O . GLY F 1 15 ? 25.593 94.380 -6.581 1.00 16.63 105 GLY R O 1
ATOM 4177 N N A ILE F 1 16 ? 26.513 92.368 -6.153 0.50 14.43 106 ILE R N 1
ATOM 4178 N N B ILE F 1 16 ? 26.539 92.324 -6.220 0.50 15.01 106 ILE R N 1
ATOM 4179 C CA A ILE F 1 16 ? 27.464 92.914 -5.181 0.50 13.19 106 ILE R CA 1
ATOM 4180 C CA B ILE F 1 16 ? 27.453 92.680 -5.127 0.50 14.61 106 ILE R CA 1
ATOM 4181 C C A ILE F 1 16 ? 28.810 92.254 -5.510 0.50 14.35 106 ILE R C 1
ATOM 4182 C C B ILE F 1 16 ? 28.845 92.203 -5.562 0.50 14.99 106 ILE R C 1
ATOM 4183 O O A ILE F 1 16 ? 28.886 91.061 -5.833 0.50 14.04 106 ILE R O 1
ATOM 4184 O O B ILE F 1 16 ? 28.998 91.052 -5.991 0.50 14.33 106 ILE R O 1
ATOM 4193 N N . TYR F 1 17 ? 29.853 93.061 -5.432 1.00 13.89 107 TYR R N 1
ATOM 4194 C CA . TYR F 1 17 ? 31.163 92.752 -5.995 1.00 14.60 107 TYR R CA 1
ATOM 4195 C C . TYR F 1 17 ? 32.273 93.092 -5.020 1.00 14.96 107 TYR R C 1
ATOM 4196 O O . TYR F 1 17 ? 32.341 94.220 -4.537 1.00 16.85 107 TYR R O 1
ATOM 4205 N N . HIS F 1 18 ? 33.077 92.098 -4.675 1.00 13.52 108 HIS R N 1
ATOM 4206 C CA . HIS F 1 18 ? 34.289 92.320 -3.869 1.00 14.38 108 HIS R CA 1
ATOM 4207 C C . HIS F 1 18 ? 35.473 92.601 -4.755 1.00 16.40 108 HIS R C 1
ATOM 4208 O O . HIS F 1 18 ? 35.633 92.010 -5.828 1.00 17.83 108 HIS R O 1
ATOM 4215 N N . HIS F 1 19 ? 36.338 93.478 -4.279 1.00 16.83 109 HIS R N 1
ATOM 4216 C CA . HIS F 1 19 ? 37.523 93.787 -5.071 1.00 18.27 109 HIS R CA 1
ATOM 4217 C C . HIS F 1 19 ? 38.398 92.572 -5.433 1.00 18.39 109 HIS R C 1
ATOM 4218 O O . HIS F 1 19 ? 39.070 92.593 -6.474 1.00 19.79 109 HIS R O 1
ATOM 4225 N N . GLU F 1 20 ? 38.400 91.523 -4.604 1.00 17.49 110 GLU R N 1
ATOM 4226 C CA . GLU F 1 20 ? 39.138 90.320 -4.953 1.00 16.85 110 GLU R CA 1
ATOM 4227 C C . GLU F 1 20 ? 38.565 89.619 -6.172 1.00 17.33 110 GLU R C 1
ATOM 4228 O O . GLU F 1 20 ? 39.249 88.832 -6.818 1.00 20.07 110 GLU R O 1
ATOM 4234 N N . GLY F 1 21 ? 37.281 89.828 -6.467 1.00 16.45 111 GLY R N 1
ATOM 4235 C CA . GLY F 1 21 ? 36.764 89.213 -7.658 1.00 16.42 111 GLY R CA 1
ATOM 4236 C C . GLY F 1 21 ? 35.508 88.376 -7.418 1.00 14.92 111 GLY R C 1
ATOM 4237 O O . GLY F 1 21 ? 34.773 88.050 -8.367 1.00 18.25 111 GLY R O 1
ATOM 4238 N N . HIS F 1 22 ? 35.284 87.938 -6.177 1.00 13.63 112 HIS R N 1
ATOM 4239 C CA . HIS F 1 22 ? 34.068 87.192 -5.885 1.00 12.90 112 HIS R CA 1
ATOM 4240 C C . HIS F 1 22 ? 32.856 88.106 -5.920 1.00 13.75 112 HIS R C 1
ATOM 4241 O O . HIS F 1 22 ? 32.951 89.332 -5.718 1.00 13.92 112 HIS R O 1
ATOM 4248 N N . ARG F 1 23 ? 31.710 87.519 -6.207 1.00 12.50 113 ARG R N 1
ATOM 4249 C CA . ARG F 1 23 ? 30.573 88.346 -6.487 1.00 11.80 113 ARG R CA 1
ATOM 4250 C C . ARG F 1 23 ? 29.294 87.554 -6.403 1.00 10.95 113 ARG R C 1
ATOM 4251 O O . ARG F 1 23 ? 29.298 86.328 -6.454 1.00 11.88 113 ARG R O 1
ATOM 4259 N N . ILE F 1 24 ? 28.204 88.296 -6.253 1.00 11.19 114 ILE R N 1
ATOM 4260 C CA . ILE F 1 24 ? 26.823 87.810 -6.447 1.00 12.18 114 ILE R CA 1
ATOM 4261 C C . ILE F 1 24 ? 26.238 88.657 -7.573 1.00 11.47 114 ILE R C 1
ATOM 4262 O O . ILE F 1 24 ? 26.277 89.881 -7.479 1.00 13.63 114 ILE R O 1
ATOM 4267 N N . ARG F 1 25 ? 25.703 88.034 -8.630 1.00 12.17 115 ARG R N 1
ATOM 4268 C CA . ARG F 1 25 ? 25.201 88.784 -9.793 1.00 14.14 115 ARG R CA 1
ATOM 4269 C C . ARG F 1 25 ? 23.796 88.307 -10.121 1.00 13.16 115 ARG R C 1
ATOM 4270 O O . ARG F 1 25 ? 23.559 87.086 -10.116 1.00 14.31 115 ARG R O 1
ATOM 4278 N N . LEU F 1 26 ? 22.929 89.243 -10.493 1.00 12.66 116 LEU R N 1
ATOM 4279 C CA . LEU F 1 26 ? 21.700 88.878 -11.187 1.00 12.64 116 LEU R CA 1
ATOM 4280 C C . LEU F 1 26 ? 21.849 89.336 -12.619 1.00 12.79 116 LEU R C 1
ATOM 4281 O O . LEU F 1 26 ? 22.212 90.487 -12.859 1.00 13.80 116 LEU R O 1
ATOM 4286 N N . THR F 1 27 ? 21.607 88.431 -13.563 1.00 12.89 117 THR R N 1
ATOM 4287 C CA . THR F 1 27 ? 21.750 88.795 -14.965 1.00 14.62 117 THR R CA 1
ATOM 4288 C C . THR F 1 27 ? 20.611 88.234 -15.796 1.00 14.78 117 THR R C 1
ATOM 4289 O O . THR F 1 27 ? 19.622 87.687 -15.246 1.00 14.79 117 THR R O 1
ATOM 4293 N N . LYS F 1 28 ? 20.715 88.416 -17.111 1.00 16.48 118 LYS R N 1
ATOM 4294 C CA . LYS F 1 28 ? 19.559 88.145 -17.976 1.00 18.43 118 LYS R CA 1
ATOM 4295 C C . LYS F 1 28 ? 19.099 86.688 -17.954 1.00 18.74 118 LYS R C 1
ATOM 4296 O O . LYS F 1 28 ? 19.833 85.792 -17.586 1.00 18.89 118 LYS R O 1
ATOM 4302 N N . ASP F 1 29 ? 17.824 86.497 -18.264 1.00 18.00 119 ASP R N 1
ATOM 4303 C CA . ASP F 1 29 ? 17.165 85.187 -18.276 1.00 19.28 119 ASP R CA 1
ATOM 4304 C C . ASP F 1 29 ? 17.011 84.612 -16.863 1.00 17.06 119 ASP R C 1
ATOM 4305 O O . ASP F 1 29 ? 17.123 83.433 -16.636 1.00 17.33 119 ASP R O 1
ATOM 4310 N N . GLY F 1 30 ? 16.777 85.478 -15.899 1.00 15.01 120 GLY R N 1
ATOM 4311 C CA . GLY F 1 30 ? 16.478 85.027 -14.551 1.00 15.39 120 GLY R CA 1
ATOM 4312 C C . GLY F 1 30 ? 17.584 84.329 -13.799 1.00 13.89 120 GLY R C 1
ATOM 4313 O O . GLY F 1 30 ? 17.330 83.526 -12.911 1.00 14.97 120 GLY R O 1
ATOM 4314 N N . ARG F 1 31 ? 18.829 84.622 -14.147 1.00 13.57 121 ARG R N 1
ATOM 4315 C CA . ARG F 1 31 ? 19.950 83.964 -13.532 1.00 13.97 121 ARG R CA 1
ATOM 4316 C C . ARG F 1 31 ? 20.482 84.706 -12.300 1.00 12.28 121 ARG R C 1
ATOM 4317 O O . ARG F 1 31 ? 20.650 85.942 -12.321 1.00 13.11 121 ARG R O 1
ATOM 4325 N N . CYS F 1 32 ? 20.700 83.934 -11.230 1.00 13.11 122 CYS R N 1
ATOM 4326 C CA . CYS F 1 32 ? 21.369 84.405 -10.008 1.00 15.01 122 CYS R CA 1
ATOM 4327 C C . CYS F 1 32 ? 22.642 83.602 -9.876 1.00 14.59 122 CYS R C 1
ATOM 4328 O O . CYS F 1 32 ? 22.619 82.363 -9.866 1.00 15.39 122 CYS R O 1
ATOM 4331 N N . ILE F 1 33 ? 23.752 84.310 -9.826 1.00 14.19 123 ILE R N 1
ATOM 4332 C CA . ILE F 1 33 ? 25.079 83.708 -9.826 1.00 15.03 123 ILE R CA 1
ATOM 4333 C C . ILE F 1 33 ? 25.837 84.125 -8.567 1.00 14.07 123 ILE R C 1
ATOM 4334 O O . ILE F 1 33 ? 25.921 85.310 -8.241 1.00 15.81 123 ILE R O 1
ATOM 4339 N N . ILE F 1 34 ? 26.333 83.155 -7.824 1.00 13.21 124 ILE R N 1
ATOM 4340 C CA . ILE F 1 34 ? 27.199 83.439 -6.682 1.00 13.75 124 ILE R CA 1
ATOM 4341 C C . ILE F 1 34 ? 28.502 82.718 -6.954 1.00 13.77 124 ILE R C 1
ATOM 4342 O O . ILE F 1 34 ? 28.496 81.514 -7.130 1.00 13.84 124 ILE R O 1
ATOM 4347 N N . THR F 1 35 ? 29.593 83.468 -7.019 1.00 12.59 125 THR R N 1
ATOM 4348 C CA . THR F 1 35 ? 30.910 82.883 -7.378 1.00 13.05 125 THR R CA 1
ATOM 4349 C C . THR F 1 35 ? 31.987 83.322 -6.400 1.00 12.21 125 THR R C 1
ATOM 4350 O O . THR F 1 35 ? 32.248 84.500 -6.256 1.00 13.44 125 THR R O 1
ATOM 4354 N N . CYS F 1 36 ? 32.520 82.372 -5.652 1.00 12.12 126 CYS R N 1
ATOM 4355 C CA A CYS F 1 36 ? 33.489 82.721 -4.613 0.50 12.35 126 CYS R CA 1
ATOM 4356 C CA B CYS F 1 36 ? 33.363 82.672 -4.497 0.50 13.51 126 CYS R CA 1
ATOM 4357 C C . CYS F 1 36 ? 34.347 81.519 -4.267 1.00 11.85 126 CYS R C 1
ATOM 4358 O O . CYS F 1 36 ? 34.321 80.500 -4.992 1.00 12.33 126 CYS R O 1
ATOM 4363 N N . LYS F 1 37 ? 35.178 81.663 -3.230 1.00 11.94 127 LYS R N 1
ATOM 4364 C CA . LYS F 1 37 ? 35.995 80.563 -2.771 1.00 11.98 127 LYS R CA 1
ATOM 4365 C C . LYS F 1 37 ? 35.240 79.686 -1.749 1.00 10.93 127 LYS R C 1
ATOM 4366 O O . LYS F 1 37 ? 35.223 78.451 -1.835 1.00 11.92 127 LYS R O 1
ATOM 4372 N N . THR F 1 38 ? 34.634 80.322 -0.755 1.00 11.88 128 THR R N 1
ATOM 4373 C CA . THR F 1 38 ? 33.790 79.580 0.191 1.00 11.90 128 THR R CA 1
ATOM 4374 C C . THR F 1 38 ? 32.466 80.287 0.363 1.00 10.17 128 THR R C 1
ATOM 4375 O O . THR F 1 38 ? 32.445 81.524 0.394 1.00 11.36 128 THR R O 1
ATOM 4379 N N . VAL F 1 39 ? 31.390 79.526 0.502 1.00 11.95 129 VAL R N 1
ATOM 4380 C CA . VAL F 1 39 ? 30.087 80.060 0.845 1.00 13.41 129 VAL R CA 1
ATOM 4381 C C . VAL F 1 39 ? 29.737 79.482 2.191 1.00 12.10 129 VAL R C 1
ATOM 4382 O O . VAL F 1 39 ? 29.788 78.243 2.350 1.00 14.50 129 VAL R O 1
ATOM 4386 N N . GLU F 1 40 ? 29.385 80.352 3.144 1.00 12.18 130 GLU R N 1
ATOM 4387 C CA . GLU F 1 40 ? 28.871 79.908 4.444 1.00 12.65 130 GLU R CA 1
ATOM 4388 C C . GLU F 1 40 ? 27.472 80.478 4.582 1.00 12.08 130 GLU R C 1
ATOM 4389 O O . GLU F 1 40 ? 27.315 81.701 4.544 1.00 13.15 130 GLU R O 1
ATOM 4395 N N . VAL F 1 41 ? 26.477 79.619 4.716 1.00 11.76 131 VAL R N 1
ATOM 4396 C CA . VAL F 1 41 ? 25.096 80.008 4.999 1.00 12.74 131 VAL R CA 1
ATOM 4397 C C . VAL F 1 41 ? 24.819 79.633 6.418 1.00 12.55 131 VAL R C 1
ATOM 4398 O O . VAL F 1 41 ? 25.003 78.478 6.802 1.00 16.48 131 VAL R O 1
ATOM 4402 N N . TYR F 1 42 ? 24.457 80.624 7.221 1.00 11.90 132 TYR R N 1
ATOM 4403 C CA . TYR F 1 42 ? 23.951 80.413 8.572 1.00 11.33 132 TYR R CA 1
ATOM 4404 C C . TYR F 1 42 ? 22.488 80.829 8.560 1.00 12.44 132 TYR R C 1
ATOM 4405 O O . TYR F 1 42 ? 22.165 81.982 8.211 1.00 14.63 132 TYR R O 1
ATOM 4414 N N . ALA F 1 43 ? 21.622 79.901 8.896 1.00 12.16 133 ALA R N 1
ATOM 4415 C CA . ALA F 1 43 ? 20.172 80.157 8.968 1.00 11.70 133 ALA R CA 1
ATOM 4416 C C . ALA F 1 43 ? 19.761 79.557 10.265 1.00 12.25 133 ALA R C 1
ATOM 4417 O O . ALA F 1 43 ? 19.729 78.317 10.427 1.00 13.94 133 ALA R O 1
ATOM 4419 N N . ASP F 1 44 ? 19.412 80.420 11.203 1.00 12.70 134 ASP R N 1
ATOM 4420 C CA . ASP F 1 44 ? 19.207 79.964 12.556 1.00 13.38 134 ASP R CA 1
ATOM 4421 C C . ASP F 1 44 ? 18.014 79.008 12.688 1.00 13.14 134 ASP R C 1
ATOM 4422 O O . ASP F 1 44 ? 18.054 78.108 13.525 1.00 13.47 134 ASP R O 1
ATOM 4427 N N . GLU F 1 45 ? 17.003 79.160 11.830 1.00 13.58 135 GLU R N 1
ATOM 4428 C CA . GLU F 1 45 ? 15.840 78.289 11.836 1.00 14.27 135 GLU R CA 1
ATOM 4429 C C . GLU F 1 45 ? 15.900 77.264 10.705 1.00 12.70 135 GLU R C 1
ATOM 4430 O O . GLU F 1 45 ? 15.813 76.060 10.963 1.00 13.44 135 GLU R O 1
ATOM 4436 N N . SER F 1 46 ? 16.031 77.701 9.452 1.00 12.87 136 SER R N 1
ATOM 4437 C CA . SER F 1 46 ? 15.933 76.740 8.326 1.00 12.35 136 SER R CA 1
ATOM 4438 C C . SER F 1 46 ? 16.360 77.358 7.021 1.00 12.74 136 SER R C 1
ATOM 4439 O O . SER F 1 46 ? 16.312 78.579 6.872 1.00 12.68 136 SER R O 1
ATOM 4442 N N . MET F 1 47 ? 16.723 76.492 6.065 1.00 13.37 137 MET R N 1
ATOM 4443 C CA . MET F 1 47 ? 16.884 76.866 4.663 1.00 12.69 137 MET R CA 1
ATOM 4444 C C . MET F 1 47 ? 15.881 76.024 3.850 1.00 13.50 137 MET R C 1
ATOM 4445 O O . MET F 1 47 ? 15.789 74.809 4.029 1.00 14.40 137 MET R O 1
ATOM 4450 N N . THR F 1 48 ? 15.135 76.665 2.956 1.00 14.41 138 THR R N 1
ATOM 4451 C CA . THR F 1 48 ? 14.256 75.970 2.059 1.00 14.72 138 THR R CA 1
ATOM 4452 C C . THR F 1 48 ? 14.627 76.298 0.643 1.00 15.01 138 THR R C 1
ATOM 4453 O O . THR F 1 48 ? 14.692 77.476 0.258 1.00 16.51 138 THR R O 1
ATOM 4457 N N . VAL F 1 49 ? 14.869 75.251 -0.131 1.00 14.64 139 VAL R N 1
ATOM 4458 C CA . VAL F 1 49 ? 15.188 75.373 -1.549 1.00 15.16 139 VAL R CA 1
ATOM 4459 C C . VAL F 1 49 ? 14.008 74.832 -2.367 1.00 14.06 139 VAL R C 1
ATOM 4460 O O . VAL F 1 49 ? 13.800 73.610 -2.451 1.00 14.73 139 VAL R O 1
ATOM 4464 N N . ASP F 1 50 ? 13.251 75.745 -2.971 1.00 14.77 140 ASP R N 1
ATOM 4465 C CA . ASP F 1 50 ? 12.063 75.361 -3.714 1.00 14.62 140 ASP R CA 1
ATOM 4466 C C . ASP F 1 50 ? 12.420 75.448 -5.198 1.00 14.21 140 ASP R C 1
ATOM 4467 O O . ASP F 1 50 ? 12.367 76.501 -5.802 1.00 14.73 140 ASP R O 1
ATOM 4472 N N . THR F 1 51 ? 12.761 74.298 -5.766 1.00 13.34 141 THR R N 1
ATOM 4473 C CA . THR F 1 51 ? 13.212 74.217 -7.143 1.00 13.87 141 THR R CA 1
ATOM 4474 C C . THR F 1 51 ? 12.980 72.798 -7.620 1.00 13.21 141 THR R C 1
ATOM 4475 O O . THR F 1 51 ? 13.055 71.869 -6.814 1.00 14.09 141 THR R O 1
ATOM 4479 N N . PRO F 1 52 ? 12.703 72.619 -8.920 1.00 13.48 142 PRO R N 1
ATOM 4480 C CA . PRO F 1 52 ? 12.499 71.255 -9.405 1.00 14.24 142 PRO R CA 1
ATOM 4481 C C . PRO F 1 52 ? 13.716 70.348 -9.306 1.00 14.31 142 PRO R C 1
ATOM 4482 O O . PRO F 1 52 ? 13.528 69.129 -9.136 1.00 15.24 142 PRO R O 1
ATOM 4486 N N . ARG F 1 53 ? 14.944 70.885 -9.403 1.00 15.05 143 ARG R N 1
ATOM 4487 C CA . ARG F 1 53 ? 16.152 70.063 -9.413 1.00 16.96 143 ARG R CA 1
ATOM 4488 C C . ARG F 1 53 ? 17.268 70.871 -8.786 1.00 14.30 143 ARG R C 1
ATOM 4489 O O . ARG F 1 53 ? 17.514 72.006 -9.167 1.00 14.61 143 ARG R O 1
ATOM 4497 N N . THR F 1 54 ? 17.912 70.274 -7.801 1.00 14.15 144 THR R N 1
ATOM 4498 C CA . THR F 1 54 ? 19.131 70.820 -7.224 1.00 13.70 144 THR R CA 1
ATOM 4499 C C . THR F 1 54 ? 20.250 69.820 -7.505 1.00 14.32 144 THR R C 1
ATOM 4500 O O . THR F 1 54 ? 20.117 68.638 -7.166 1.00 15.17 144 THR R O 1
ATOM 4504 N N . THR F 1 55 ? 21.354 70.285 -8.103 1.00 12.77 145 THR R N 1
ATOM 4505 C CA . THR F 1 55 ? 22.480 69.448 -8.445 1.00 12.89 145 THR R CA 1
ATOM 4506 C C . THR F 1 55 ? 23.684 69.926 -7.679 1.00 12.12 145 THR R C 1
ATOM 4507 O O . THR F 1 55 ? 23.967 71.119 -7.685 1.00 13.29 145 THR R O 1
ATOM 4511 N N . PHE F 1 56 ? 24.354 68.997 -6.999 1.00 11.36 146 PHE R N 1
ATOM 4512 C CA . PHE F 1 56 ? 25.678 69.251 -6.409 1.00 12.01 146 PHE R CA 1
ATOM 4513 C C . PHE F 1 56 ? 26.708 68.586 -7.275 1.00 12.69 146 PHE R C 1
ATOM 4514 O O . PHE F 1 56 ? 26.618 67.371 -7.524 1.00 12.50 146 PHE R O 1
ATOM 4522 N N . THR F 1 57 ? 27.749 69.327 -7.681 1.00 12.55 147 THR R N 1
ATOM 4523 C CA . THR F 1 57 ? 28.742 68.753 -8.592 1.00 12.97 147 THR R CA 1
ATOM 4524 C C . THR F 1 57 ? 29.794 67.962 -7.846 1.00 13.47 147 THR R C 1
ATOM 4525 O O . THR F 1 57 ? 30.480 67.162 -8.475 1.00 15.26 147 THR R O 1
ATOM 4529 N N . GLY F 1 58 ? 29.904 68.160 -6.533 1.00 12.65 148 GLY R N 1
ATOM 4530 C CA . GLY F 1 58 ? 30.946 67.478 -5.775 1.00 13.62 148 GLY R CA 1
ATOM 4531 C C . GLY F 1 58 ? 30.364 66.528 -4.729 1.00 13.88 148 GLY R C 1
ATOM 4532 O O . GLY F 1 58 ? 29.290 65.944 -4.937 1.00 14.54 148 GLY R O 1
ATOM 4533 N N . ASP F 1 59 ? 31.097 66.363 -3.633 1.00 13.03 149 ASP R N 1
ATOM 4534 C CA . ASP F 1 59 ? 30.649 65.517 -2.509 1.00 14.42 149 ASP R CA 1
ATOM 4535 C C . ASP F 1 59 ? 29.703 66.323 -1.607 1.00 13.83 149 ASP R C 1
ATOM 4536 O O . ASP F 1 59 ? 29.784 67.556 -1.510 1.00 14.19 149 ASP R O 1
ATOM 4541 N N . VAL F 1 60 ? 28.809 65.606 -0.933 1.00 13.92 150 VAL R N 1
ATOM 4542 C CA . VAL F 1 60 ? 27.903 66.178 0.035 1.00 13.27 150 VAL R CA 1
ATOM 4543 C C . VAL F 1 60 ? 28.066 65.407 1.342 1.00 12.24 150 VAL R C 1
ATOM 4544 O O . VAL F 1 60 ? 28.085 64.189 1.336 1.00 12.13 150 VAL R O 1
ATOM 4548 N N . GLU F 1 61 ? 28.212 66.133 2.451 1.00 12.11 151 GLU R N 1
ATOM 4549 C CA . GLU F 1 61 ? 28.225 65.567 3.803 1.00 12.91 151 GLU R CA 1
ATOM 4550 C C . GLU F 1 61 ? 27.027 66.126 4.578 1.00 11.81 151 GLU R C 1
ATOM 4551 O O . GLU F 1 61 ? 26.857 67.350 4.612 1.00 13.17 151 GLU R O 1
ATOM 4557 N N . ILE F 1 62 ? 26.238 65.257 5.216 1.00 12.27 152 ILE R N 1
ATOM 4558 C CA . ILE F 1 62 ? 25.085 65.660 6.030 1.00 13.14 152 ILE R CA 1
ATOM 4559 C C . ILE F 1 62 ? 25.434 65.221 7.448 1.00 12.17 152 ILE R C 1
ATOM 4560 O O . ILE F 1 62 ? 25.653 64.048 7.700 1.00 13.70 152 ILE R O 1
ATOM 4565 N N . GLN F 1 63 ? 25.500 66.168 8.364 1.00 13.15 153 GLN R N 1
ATOM 4566 C CA . GLN F 1 63 ? 25.999 65.875 9.711 1.00 14.41 153 GLN R CA 1
ATOM 4567 C C . GLN F 1 63 ? 24.947 65.354 10.686 1.00 14.67 153 GLN R C 1
ATOM 4568 O O . GLN F 1 63 ? 25.307 64.758 11.729 1.00 16.04 153 GLN R O 1
ATOM 4574 N N . LYS F 1 64 ? 23.667 65.572 10.387 1.00 15.63 154 LYS R N 1
ATOM 4575 C CA . LYS F 1 64 ? 22.600 64.926 11.147 1.00 16.02 154 LYS R CA 1
ATOM 4576 C C . LYS F 1 64 ? 21.854 63.959 10.245 1.00 15.42 154 LYS R C 1
ATOM 4577 O O . LYS F 1 64 ? 22.500 63.135 9.597 1.00 16.06 154 LYS R O 1
ATOM 4583 N N . GLY F 1 65 ? 20.524 64.060 10.186 1.00 14.99 155 GLY R N 1
ATOM 4584 C CA . GLY F 1 65 ? 19.736 63.069 9.492 1.00 14.44 155 GLY R CA 1
ATOM 4585 C C . GLY F 1 65 ? 19.372 63.431 8.075 1.00 13.59 155 GLY R C 1
ATOM 4586 O O . GLY F 1 65 ? 19.375 64.604 7.695 1.00 13.95 155 GLY R O 1
ATOM 4587 N N . LEU F 1 66 ? 18.968 62.418 7.317 1.00 13.95 156 LEU R N 1
ATOM 4588 C CA . LEU F 1 66 ? 18.512 62.585 5.943 1.00 14.03 156 LEU R CA 1
ATOM 4589 C C . LEU F 1 66 ? 17.118 61.947 5.843 1.00 14.25 156 LEU R C 1
ATOM 4590 O O . LEU F 1 66 ? 16.931 60.809 6.281 1.00 15.15 156 LEU R O 1
ATOM 4595 N N . GLY F 1 67 ? 16.190 62.626 5.185 1.00 13.65 157 GLY R N 1
ATOM 4596 C CA . GLY F 1 67 ? 14.832 62.093 4.859 1.00 13.33 157 GLY R CA 1
ATOM 4597 C C . GLY F 1 67 ? 14.604 62.325 3.388 1.00 12.97 157 GLY R C 1
ATOM 4598 O O . GLY F 1 67 ? 14.883 63.410 2.892 1.00 15.45 157 GLY R O 1
ATOM 4599 N N . VAL F 1 68 ? 14.160 61.293 2.661 1.00 14.32 158 VAL R N 1
ATOM 4600 C CA . VAL F 1 68 ? 13.874 61.396 1.229 1.00 14.67 158 VAL R CA 1
ATOM 4601 C C . VAL F 1 68 ? 12.466 60.818 1.018 1.00 14.88 158 VAL R C 1
ATOM 4602 O O . VAL F 1 68 ? 12.212 59.676 1.418 1.00 14.61 158 VAL R O 1
ATOM 4606 N N . LYS F 1 69 ? 11.591 61.585 0.376 1.00 13.89 159 LYS R N 1
ATOM 4607 C CA . LYS F 1 69 ? 10.215 61.144 0.195 1.00 15.13 159 LYS R CA 1
ATOM 4608 C C . LYS F 1 69 ? 10.073 60.270 -1.041 1.00 15.51 159 LYS R C 1
ATOM 4609 O O . LYS F 1 69 ? 9.318 59.271 -1.010 1.00 16.45 159 LYS R O 1
ATOM 4615 N N . GLY F 1 70 ? 10.733 60.680 -2.131 1.00 15.14 160 GLY R N 1
ATOM 4616 C CA . GLY F 1 70 ? 10.680 59.977 -3.421 1.00 15.12 160 GLY R CA 1
ATOM 4617 C C . GLY F 1 70 ? 11.698 58.842 -3.457 1.00 14.99 160 GLY R C 1
ATOM 4618 O O . GLY F 1 70 ? 12.257 58.472 -2.426 1.00 16.43 160 GLY R O 1
ATOM 4619 N N . LYS F 1 71 ? 11.872 58.262 -4.641 1.00 16.03 161 LYS R N 1
ATOM 4620 C CA . LYS F 1 71 ? 12.806 57.160 -4.856 1.00 14.61 161 LYS R CA 1
ATOM 4621 C C . LYS F 1 71 ? 14.244 57.663 -4.848 1.00 15.13 161 LYS R C 1
ATOM 4622 O O . LYS F 1 71 ? 14.527 58.801 -5.206 1.00 16.10 161 LYS R O 1
ATOM 4628 N N . SER F 1 72 ? 15.142 56.806 -4.413 1.00 14.84 162 SER R N 1
ATOM 4629 C CA . SER F 1 72 ? 16.567 57.115 -4.458 1.00 14.44 162 SER R CA 1
ATOM 4630 C C . SER F 1 72 ? 17.315 56.128 -5.321 1.00 14.30 162 SER R C 1
ATOM 4631 O O . SER F 1 72 ? 17.146 54.908 -5.163 1.00 15.06 162 SER R O 1
ATOM 4634 N N . GLN F 1 73 ? 18.169 56.651 -6.204 1.00 15.15 163 GLN R N 1
ATOM 4635 C CA . GLN F 1 73 ? 19.002 55.837 -7.112 1.00 15.14 163 GLN R CA 1
ATOM 4636 C C . GLN F 1 73 ? 20.476 56.099 -6.824 1.00 14.78 163 GLN R C 1
ATOM 4637 O O . GLN F 1 73 ? 20.941 57.223 -6.960 1.00 15.82 163 GLN R O 1
ATOM 4643 N N . PHE F 1 74 ? 21.155 55.076 -6.327 1.00 13.94 164 PHE R N 1
ATOM 4644 C CA . PHE F 1 74 ? 22.565 55.171 -5.997 1.00 13.85 164 PHE R CA 1
ATOM 4645 C C . PHE F 1 74 ? 23.294 54.434 -7.090 1.00 13.95 164 PHE R C 1
ATOM 4646 O O . PHE F 1 74 ? 23.081 53.220 -7.279 1.00 14.79 164 PHE R O 1
ATOM 4654 N N . ASP F 1 75 ? 24.199 55.131 -7.804 1.00 14.36 165 ASP R N 1
ATOM 4655 C CA . ASP F 1 75 ? 24.900 54.501 -8.948 1.00 15.68 165 ASP R CA 1
ATOM 4656 C C . ASP F 1 75 ? 26.104 53.684 -8.539 1.00 16.79 165 ASP R C 1
ATOM 4657 O O . ASP F 1 75 ? 26.601 52.873 -9.357 1.00 18.68 165 ASP R O 1
ATOM 4662 N N . SER F 1 76 ? 26.578 53.906 -7.309 1.00 15.69 166 SER R N 1
ATOM 4663 C CA . SER F 1 76 ? 27.714 53.188 -6.764 1.00 15.75 166 SER R CA 1
ATOM 4664 C C . SER F 1 76 ? 27.282 52.582 -5.444 1.00 14.71 166 SER R C 1
ATOM 4665 O O . SER F 1 76 ? 26.181 52.849 -4.934 1.00 15.94 166 SER R O 1
ATOM 4668 N N . ASN F 1 77 ? 28.127 51.740 -4.883 1.00 14.63 167 ASN R N 1
ATOM 4669 C CA . ASN F 1 77 ? 27.806 51.062 -3.641 1.00 14.48 167 ASN R CA 1
ATOM 4670 C C . ASN F 1 77 ? 27.475 52.014 -2.529 1.00 14.22 167 ASN R C 1
ATOM 4671 O O . ASN F 1 77 ? 28.008 53.141 -2.427 1.00 15.35 167 ASN R O 1
ATOM 4676 N N . ILE F 1 78 ? 26.563 51.551 -1.678 1.00 14.24 168 ILE R N 1
ATOM 4677 C CA . ILE F 1 78 ? 26.278 52.238 -0.423 1.00 13.91 168 ILE R CA 1
ATOM 4678 C C . ILE F 1 78 ? 26.790 51.352 0.721 1.00 13.47 168 ILE R C 1
ATOM 4679 O O . ILE F 1 78 ? 26.886 50.120 0.566 1.00 14.55 168 ILE R O 1
ATOM 4684 N N . THR F 1 79 ? 27.090 51.974 1.848 1.00 13.13 169 THR R N 1
ATOM 4685 C CA . THR F 1 79 ? 27.515 51.231 3.045 1.00 13.60 169 THR R CA 1
ATOM 4686 C C . THR F 1 79 ? 26.724 51.757 4.233 1.00 13.63 169 THR R C 1
ATOM 4687 O O . THR F 1 79 ? 26.452 52.966 4.306 1.00 13.70 169 THR R O 1
ATOM 4691 N N . ALA F 1 80 ? 26.361 50.872 5.162 1.00 12.92 170 ALA R N 1
ATOM 4692 C CA . ALA F 1 80 ? 25.584 51.290 6.341 1.00 12.24 170 ALA R CA 1
ATOM 4693 C C . ALA F 1 80 ? 25.751 50.220 7.412 1.00 13.14 170 ALA R C 1
ATOM 4694 O O . ALA F 1 80 ? 25.935 49.032 7.084 1.00 14.18 170 ALA R O 1
ATOM 4696 N N . PRO F 1 81 ? 25.668 50.609 8.686 1.00 14.50 171 PRO R N 1
ATOM 4697 C CA . PRO F 1 81 ? 25.743 49.576 9.733 1.00 15.34 171 PRO R CA 1
ATOM 4698 C C . PRO F 1 81 ? 24.539 48.615 9.723 1.00 14.95 171 PRO R C 1
ATOM 4699 O O . PRO F 1 81 ? 24.670 47.453 10.156 1.00 15.15 171 PRO R O 1
ATOM 4703 N N . ASP F 1 82 ? 23.372 49.120 9.322 1.00 15.20 172 ASP R N 1
ATOM 4704 C CA . ASP F 1 82 ? 22.202 48.288 9.081 1.00 15.36 172 ASP R CA 1
ATOM 4705 C C . ASP F 1 82 ? 21.290 49.018 8.134 1.00 15.00 172 ASP R C 1
ATOM 4706 O O . ASP F 1 82 ? 21.366 50.242 8.010 1.00 15.60 172 ASP R O 1
ATOM 4711 N N . ALA F 1 83 ? 20.393 48.254 7.495 1.00 15.77 173 ALA R N 1
ATOM 4712 C CA . ALA F 1 83 ? 19.316 48.798 6.684 1.00 14.39 173 ALA R CA 1
ATOM 4713 C C . ALA F 1 83 ? 18.052 48.097 7.148 1.00 14.06 173 ALA R C 1
ATOM 4714 O O . ALA F 1 83 ? 17.976 46.848 7.118 1.00 15.83 173 ALA R O 1
ATOM 4716 N N . ILE F 1 84 ? 17.073 48.873 7.607 1.00 13.32 174 ILE R N 1
ATOM 4717 C CA . ILE F 1 84 ? 15.827 48.313 8.122 1.00 14.43 174 ILE R CA 1
ATOM 4718 C C . ILE F 1 84 ? 14.914 48.374 6.933 1.00 14.30 174 ILE R C 1
ATOM 4719 O O . ILE F 1 84 ? 14.456 49.445 6.528 1.00 16.04 174 ILE R O 1
ATOM 4724 N N . ILE F 1 85 ? 14.719 47.206 6.323 1.00 15.42 175 ILE R N 1
ATOM 4725 C CA . ILE F 1 85 ? 13.966 47.086 5.086 1.00 15.31 175 ILE R CA 1
ATOM 4726 C C . ILE F 1 85 ? 12.576 46.532 5.362 1.00 15.05 175 ILE R C 1
ATOM 4727 O O . ILE F 1 85 ? 12.419 45.394 5.819 1.00 14.98 175 ILE R O 1
ATOM 4732 N N . ASN F 1 86 ? 11.570 47.335 5.077 1.00 15.89 176 ASN R N 1
ATOM 4733 C CA . ASN F 1 86 ? 10.188 46.934 5.378 1.00 16.53 176 ASN R CA 1
ATOM 4734 C C . ASN F 1 86 ? 10.065 46.384 6.825 1.00 17.22 176 ASN R C 1
ATOM 4735 O O . ASN F 1 86 ? 9.495 45.321 7.063 1.00 18.25 176 ASN R O 1
ATOM 4740 N N . GLY F 1 87 ? 10.682 47.097 7.759 1.00 17.77 177 GLY R N 1
ATOM 4741 C CA . GLY F 1 87 ? 10.671 46.747 9.175 1.00 18.87 177 GLY R CA 1
ATOM 4742 C C . GLY F 1 87 ? 11.637 45.675 9.668 1.00 19.37 177 GLY R C 1
ATOM 4743 O O . GLY F 1 87 ? 11.636 45.341 10.864 1.00 20.45 177 GLY R O 1
ATOM 4744 N N . LYS F 1 88 ? 12.473 45.164 8.761 1.00 18.17 178 LYS R N 1
ATOM 4745 C CA . LYS F 1 88 ? 13.334 44.004 9.042 1.00 16.91 178 LYS R CA 1
ATOM 4746 C C . LYS F 1 88 ? 14.800 44.399 8.965 1.00 15.84 178 LYS R C 1
ATOM 4747 O O . LYS F 1 88 ? 15.246 44.951 7.946 1.00 15.87 178 LYS R O 1
ATOM 4753 N N . SER F 1 89 ? 15.541 44.135 10.026 1.00 15.92 179 SER R N 1
ATOM 4754 C CA . SER F 1 89 ? 16.996 44.355 9.994 1.00 15.98 179 SER R CA 1
ATOM 4755 C C . SER F 1 89 ? 17.657 43.495 8.902 1.00 15.41 179 SER R C 1
ATOM 4756 O O . SER F 1 89 ? 17.534 42.263 8.895 1.00 15.60 179 SER R O 1
ATOM 4759 N N . THR F 1 90 ? 18.377 44.121 7.979 1.00 15.23 180 THR R N 1
ATOM 4760 C CA . THR F 1 90 ? 19.131 43.357 6.977 1.00 15.22 180 THR R CA 1
ATOM 4761 C C . THR F 1 90 ? 20.316 42.626 7.645 1.00 14.68 180 THR R C 1
ATOM 4762 O O . THR F 1 90 ? 20.550 41.451 7.405 1.00 13.99 180 THR R O 1
ATOM 4766 N N . ASP F 1 91 ? 21.038 43.301 8.536 1.00 14.98 181 ASP R N 1
ATOM 4767 C CA . ASP F 1 91 ? 22.157 42.669 9.198 1.00 16.04 181 ASP R CA 1
ATOM 4768 C C . ASP F 1 91 ? 21.801 41.358 9.870 1.00 16.27 181 ASP R C 1
ATOM 4769 O O . ASP F 1 91 ? 22.626 40.427 9.898 1.00 18.36 181 ASP R O 1
ATOM 4774 N N . LYS F 1 92 ? 20.581 41.291 10.427 1.00 17.18 182 LYS R N 1
ATOM 4775 C CA . LYS F 1 92 ? 20.212 40.152 11.285 1.00 18.57 182 LYS R CA 1
ATOM 4776 C C . LYS F 1 92 ? 19.173 39.238 10.624 1.00 17.96 182 LYS R C 1
ATOM 4777 O O . LYS F 1 92 ? 18.674 38.291 11.255 1.00 18.08 182 LYS R O 1
ATOM 4783 N N . HIS F 1 93 ? 18.821 39.526 9.373 1.00 16.31 183 HIS R N 1
ATOM 4784 C CA . HIS F 1 93 ? 17.717 38.782 8.754 1.00 15.87 183 HIS R CA 1
ATOM 4785 C C . HIS F 1 93 ? 17.978 37.308 8.557 1.00 14.97 183 HIS R C 1
ATOM 4786 O O . HIS F 1 93 ? 19.102 36.876 8.410 1.00 16.06 183 HIS R O 1
ATOM 4793 N N . ILE F 1 94 ? 16.886 36.561 8.557 1.00 14.61 184 ILE R N 1
ATOM 4794 C CA . ILE F 1 94 ? 16.918 35.124 8.303 1.00 15.07 184 ILE R CA 1
ATOM 4795 C C . ILE F 1 94 ? 15.872 34.806 7.243 1.00 15.16 184 ILE R C 1
ATOM 4796 O O . ILE F 1 94 ? 15.193 35.707 6.727 1.00 15.33 184 ILE R O 1
ATOM 4801 N N . HIS F 1 95 ? 15.787 33.519 6.901 1.00 14.76 185 HIS R N 1
ATOM 4802 C CA . HIS F 1 95 ? 14.762 33.018 6.010 1.00 15.11 185 HIS R CA 1
ATOM 4803 C C . HIS F 1 95 ? 14.236 31.698 6.552 1.00 14.93 185 HIS R C 1
ATOM 4804 O O . HIS F 1 95 ? 14.922 31.002 7.284 1.00 14.49 185 HIS R O 1
ATOM 4811 N N . ARG F 1 96 ? 12.998 31.368 6.195 1.00 14.83 186 ARG R N 1
ATOM 4812 C CA . ARG F 1 96 ? 12.585 29.970 6.245 1.00 15.55 186 ARG R CA 1
ATOM 4813 C C . ARG F 1 96 ? 13.482 29.208 5.277 1.00 15.08 186 ARG R C 1
ATOM 4814 O O . ARG F 1 96 ? 13.597 29.587 4.105 1.00 15.17 186 ARG R O 1
ATOM 4822 N N . GLY F 1 97 ? 14.161 28.170 5.773 1.00 14.96 187 GLY R N 1
ATOM 4823 C CA . GLY F 1 97 ? 15.105 27.445 4.921 1.00 15.06 187 GLY R CA 1
ATOM 4824 C C . GLY F 1 97 ? 14.390 26.491 3.972 1.00 14.63 187 GLY R C 1
ATOM 4825 O O . GLY F 1 97 ? 13.150 26.351 4.004 1.00 15.40 187 GLY R O 1
ATOM 4826 N N . ASP F 1 98 ? 15.157 25.840 3.105 1.00 14.40 188 ASP R N 1
ATOM 4827 C CA . ASP F 1 98 ? 14.573 24.983 2.085 1.00 14.83 188 ASP R CA 1
ATOM 4828 C C . ASP F 1 98 ? 14.047 23.674 2.607 1.00 15.15 188 ASP R C 1
ATOM 4829 O O . ASP F 1 98 ? 13.537 22.886 1.793 1.00 16.86 188 ASP R O 1
ATOM 4834 N N . SER F 1 99 ? 14.161 23.445 3.920 1.00 14.38 189 SER R N 1
ATOM 4835 C CA . SER F 1 99 ? 13.624 22.208 4.517 1.00 16.11 189 SER R CA 1
ATOM 4836 C C . SER F 1 99 ? 12.551 22.540 5.552 1.00 17.41 189 SER R C 1
ATOM 4837 O O . SER F 1 99 ? 12.135 21.684 6.323 1.00 18.32 189 SER R O 1
ATOM 4840 N N . GLY F 1 100 ? 12.165 23.807 5.601 1.00 17.64 190 GLY R N 1
ATOM 4841 C CA . GLY F 1 100 ? 11.083 24.242 6.486 1.00 18.31 190 GLY R CA 1
ATOM 4842 C C . GLY F 1 100 ? 11.519 24.737 7.854 1.00 17.89 190 GLY R C 1
ATOM 4843 O O . GLY F 1 100 ? 10.666 25.115 8.670 1.00 20.27 190 GLY R O 1
ATOM 4844 N N . GLY F 1 101 ? 12.826 24.736 8.116 1.00 17.75 191 GLY R N 1
ATOM 4845 C CA . GLY F 1 101 ? 13.354 25.286 9.361 1.00 18.04 191 GLY R CA 1
ATOM 4846 C C . GLY F 1 101 ? 13.745 26.731 9.152 1.00 17.77 191 GLY R C 1
ATOM 4847 O O . GLY F 1 101 ? 13.165 27.424 8.313 1.00 19.10 191 GLY R O 1
ATOM 4848 N N . THR F 1 102 ? 14.726 27.206 9.920 1.00 18.37 192 THR R N 1
ATOM 4849 C CA . THR F 1 102 ? 15.164 28.590 9.740 1.00 18.26 192 THR R CA 1
ATOM 4850 C C . THR F 1 102 ? 16.649 28.629 9.440 1.00 17.05 192 THR R C 1
ATOM 4851 O O . THR F 1 102 ? 17.412 27.828 9.953 1.00 16.84 192 THR R O 1
ATOM 4855 N N . THR F 1 103 ? 17.049 29.560 8.577 1.00 15.74 193 THR R N 1
ATOM 4856 C CA . THR F 1 103 ? 18.471 29.782 8.355 1.00 15.38 193 THR R CA 1
ATOM 4857 C C . THR F 1 103 ? 19.072 30.583 9.511 1.00 15.65 193 THR R C 1
ATOM 4858 O O . THR F 1 103 ? 18.366 31.167 10.322 1.00 17.40 193 THR R O 1
ATOM 4862 N N . GLY F 1 104 ? 20.402 30.663 9.546 1.00 17.20 194 GLY R N 1
ATOM 4863 C CA . GLY F 1 104 ? 21.023 31.645 10.404 1.00 17.00 194 GLY R CA 1
ATOM 4864 C C . GLY F 1 104 ? 20.943 33.033 9.792 1.00 16.33 194 GLY R C 1
ATOM 4865 O O . GLY F 1 104 ? 20.449 33.204 8.696 1.00 16.55 194 GLY R O 1
ATOM 4866 N N . PRO F 1 105 ? 21.444 34.038 10.516 1.00 17.52 195 PRO R N 1
ATOM 4867 C CA . PRO F 1 105 ? 21.417 35.420 10.029 1.00 17.52 195 PRO R CA 1
ATOM 4868 C C . PRO F 1 105 ? 22.383 35.697 8.850 1.00 17.34 195 PRO R C 1
ATOM 4869 O O . PRO F 1 105 ? 23.300 34.925 8.551 1.00 17.39 195 PRO R O 1
ATOM 4873 N N . MET F 1 106 ? 22.211 36.856 8.227 1.00 16.53 196 MET R N 1
ATOM 4874 C CA . MET F 1 106 ? 23.026 37.265 7.110 1.00 16.52 196 MET R CA 1
ATOM 4875 C C . MET F 1 106 ? 24.511 37.107 7.445 1.00 17.14 196 MET R C 1
ATOM 4876 O O . MET F 1 106 ? 24.996 37.596 8.502 1.00 17.77 196 MET R O 1
ATOM 4881 N N . GLN F 1 107 ? 25.219 36.433 6.539 1.00 16.43 197 GLN R N 1
ATOM 4882 C CA . GLN F 1 107 ? 26.644 36.170 6.693 1.00 19.00 197 GLN R CA 1
ATOM 4883 C C . GLN F 1 107 ? 27.411 36.661 5.515 1.00 20.33 197 GLN R C 1
ATOM 4884 O O . GLN F 1 107 ? 26.875 36.726 4.394 1.00 19.85 197 GLN R O 1
ATOM 4890 N N . LEU F 1 108 ? 28.699 36.932 5.774 1.00 21.10 198 LEU R N 1
ATOM 4891 C CA . LEU F 1 108 ? 29.652 37.316 4.764 1.00 23.90 198 LEU R CA 1
ATOM 4892 C C . LEU F 1 108 ? 29.624 36.417 3.570 1.00 24.89 198 LEU R C 1
ATOM 4893 O O . LEU F 1 108 ? 29.582 35.187 3.696 1.00 25.23 198 LEU R O 1
ATOM 4898 N N . GLU F 1 109 ? 29.738 37.070 2.412 1.00 26.62 199 GLU R N 1
ATOM 4899 C CA . GLU F 1 109 ? 29.820 36.415 1.111 1.00 27.70 199 GLU R CA 1
ATOM 4900 C C . GLU F 1 109 ? 30.992 35.424 1.040 1.00 28.38 199 GLU R C 1
ATOM 4901 O O . GLU F 1 109 ? 31.975 35.527 1.808 1.00 30.01 199 GLU R O 1
#

Radius of gyration: 33.56 Å; Cα contacts (8 Å, |Δi|>4): 2226; chains: 6; bounding box: 53×122×63 Å

Foldseek 3Di:
DKDWDADPVGWIWIADPPGDTDGGDDDDDDDDPPDDDDDDPDDDDPDDDDDDDDDDDPDDDDDPDDDDDPWDQDPNRTQQFDWDQDPVRHIDGGDDDDD/DDDPDDDDDDPPKDWDADPVGFIWIDDPPGDTDGGDDDDDDDDPPDDDDDDPDDDDPDDDDDPDDDDDDDDDDDPDDDDDPWDQDPNRTQQFDWAQDPPRHIGGGDDDDD/DADQDDDDDPPKDWDADPVRWIWIADPPGDTDGGDDDDDDDDPPDDDDDDPDDDDPDDDDDPDDDDDDDDDDDPDDDDDPWDQDPNRTQQFDWDQDPVRHIDGGDDDDD/DDPPKDWDADPVGWIWIQDPPGDTDGGDDDDDDDDPPDDDDDDPDDDDPDDDDDPDDDDDDDDDDDPDDDDDPWDQDPNRTQQFDKQQDPPRHIGGGDDDDDD/DDQDQDDDDDPPKDWDADPVRWIWIADPPGDTDGHDDDDDDDDPPDDDDDDPDDDDPDDDDDPDDDDDDDDDDDPDDDDDPWDQDPNRTQQFDWDQDPVRHIGGGDDD/DDPDPPKDWDADPVGFIWIQDPPGDTDGGDDDDDDDDPPDDDDDDPDDDDPDDDDDPDDDDDDDDDDDPDDDDDPWDQDPNRTQQFDWDQDPVRHIDGHDDDD

Solvent-accessible surface area: 25645 Å² total; per-residue (Å²): 102,78,21,21,18,114,8,150,84,47,10,80,0,48,0,16,142,86,8,92,0,14,7,42,8,81,17,3,19,4,18,0,25,97,26,9,45,0,12,3,69,115,1,11,6,32,2,59,3,69,5,41,115,14,7,22,2,100,18,149,2,110,3,71,31,42,0,49,7,55,12,5,43,0,86,52,27,1,2,24,108,0,3,0,115,2,33,72,60,32,68,6,17,67,4,50,105,50,163,82,58,140,234,54,111,67,78,99,73,124,40,30,22,24,16,82,20,178,90,45,12,50,1,6,0,4,109,88,4,63,0,3,8,33,7,92,17,1,65,4,89,0,85,59,5,7,6,0,14,2,74,136,1,20,6,36,2,63,5,49,4,65,124,15,8,6,2,95,18,146,2,108,3,76,31,49,0,51,6,56,10,5,45,1,87,56,29,1,2,23,110,0,13,0,156,11,34,66,84,28,85,5,16,55,5,70,105,50,180,109,109,31,21,7,72,24,96,40,124,42,30,18,21,7,90,8,151,62,19,0,12,1,12,0,4,79,57,7,37,0,12,6,0,0,62,14,2,27,2,21,0,65,91,13,7,39,1,55,4,77,48,0,2,7,18,2,60,5,48,4,63,120,14,7,21,2,96,19,142,1,113,4,76,29,50,0,61,2,58,11,5,42,1,88,54,26,1,2,23,97,0,8,0,136,6,38,73,32,31,65,3,2,60,5,66,105,55,166,135,81,125,52,28,20,24,18,86,8,146,88,47,12,74,1,29,0,2,113,84,1,84,0,16,7,49,6,70,9,2,49,5,14,0,31,91,29,7,44,1,35,2,72,114,1,17,6,34,2,65,4,50,4,57,114,16,6,23,1,106,18,127,0,84,6,96,31,48,0,34,7,57,17,5,43,0,89,56,28,6,2,18,119,0,36,0,114,1,31,66,71,31,73,6,2,59,5,70,105,47,125,154,163,91,170,85,34,22,113,83,103,94,123,42,32,19,22,8,92,14,182,75,19,1,11,1,12,0,5,151,78,9,83,0,15,5,0,0,58,15,2,28,2,80,1,111,50,9,8,11,1,7,3,75,105,1,19,7,32,2,53,5,21,4,67,125,14,6,9,0,93,20,148,1,110,4,75,30,44,1,34,6,56,13,5,45,0,88,52,28,4,2,17,115,0,8,0,112,5,38,71,60,35,58,2,2,67,7,78,147,96,48,8,15,90,40,11,18,18,18,49,8,151,65,16,6,20,1,9,0,3,65,71,8,35,0,14,8,8,7,74,18,2,32,4,47,0,1,82,25,8,43,0,58,3,75,98,1,17,6,9,2,47,4,27,4,70,125,16,6,12,1,98,19,130,0,90,5,87,30,48,0,52,6,57,12,4,44,0,88,59,30,14,2,27,137,1,34,0,118,3,32,71,58,32,75,3,2,68,5,72,103,103

Nearest PDB structures (foldseek):
  3vto-assembly2_Q  TM=1.006E+00  e=1.164E-17  Muvirus mu
  3vto-assembly2_P  TM=1.004E+00  e=5.271E-16  Muvirus mu
  3vtn-assembly1_A  TM=1.003E+00  e=7.377E-08  Muvirus mu
  3aqj-assembly2_R  TM=4.044E-01  e=5.174E-04  Peduovirus P2
  3vto-assembly2_Q  TM=1.005E+00  e=2.110E-15  Muvirus mu

Secondary structure (DSSP, 8-state):
--EEEE-TTS-EEEEETTTEEEEEEEEEEEEEEEEEEEE-SEEEESSEEEESS-EEESS-EEESS-EEES-EEETTEETTT-B-B-TTSSB----B---/---S---SPPTT-EEEE-TTS-EEEEETTTEEEEEEEEEEEEEEEEEEEE-SEEEESSEEEESS-EEESS-EEESS-EEES-EEETTEETTT-B-B-TTSSB----B---/---------TT-EEEE-TTS-EEEEETTTEEEEEEEEEEEEEEEEEEEESSEEEESSEEEESS-EEESS-EEESS-EEES-EEETTEETTT-B-B-TTSSB----B---/--TT-EEEE-TTS-EEEEETTTEEEEEEEEEEEEEEEEEEEESSEEEESSEEEESS-EEESS-EEESS-EEES-EEETTEETTT-B-B-TTSSB--S-BPPP-/----------TT-EEEE-TTS-EEEEETTTEEEEEEEEEEEEEEEEEEEESSEEEESSEEEESS-EEESS-EEESS-EEES-EEETTEETTT-B-B-TTSSB--S-B-/--SSTT-EEEE-TTS-EEEEETTTEEEEEEEEEEEEEEEEEEEE-SEEEESSEEEESS-EEESS-EEESS-EEES-EEETTEETTT-B-B-TTSSB--S-B--

Organism: Escherichia phage Mu (NCBI:txid2681603)

B-factor: mean 18.93, std 8.57, range [9.31, 124.0]

Sequence (632 aa):
GDAGIYHHEGHRIRLTKDGRCIITCCKTVEVYADDESMTVDTPRTTFTGDVEIQKGLGVKGKSQFDSNITAPDAIINGKSTDKHIHRGDSGGTTGPMQLEHMRRYRPTNLEPGDAGIYHHHEGHRIRLTKDGRCIITCKTTVEVYADESMTVDTPRTTFTGDVEIQKGLGVKGKSQFDSNITAPDAIINGKSTDKHIHRGDSGGTTGPMQLEHRRYRPTNLEPGDAGIYHHHEGHRIRLTKDGRCIITCCKTVEVYADDESMTVDTPRRTTFTGDVEIQKGLGVKGKSQFDSNITAPDAIINGKSTDKHIHRGDSGGTTGPMQLEHLEPGDAGIYHHEGHRIRLTKDGRCCIITCKTVEVYADESMTVDTPRTTFTGDVEIQKGLGVKGKSQQFDSNITAPDAIINGKSTDKHIHRGDSGGTTGPMQLEHHMRRYRPTNLEPGDAGIYHHEGHRIRLTKDGRCIITCCKTVEVYADESMTVDTPRTTFTGDVEIQKGLGVKGKSQFDSNITAPDAIINGKSTDKHIHRGDSGGTTGPMQLTNLEPGDAGIIYHHEGHRIRLTKDGRCIITCCKTVEVYADESMTVDTPRTTFTGDVEIQKGLGVKGKSQFDSNITAPDAIINGKSTDKHIHRGDSGGTTGPMQLE